Protein AF-0000000073393676 (afdb_homodimer)

pLDDT: mean 86.27, std 10.74, range [38.03, 97.56]

Organism: Methanobrevibacter smithii (strain ATCC 35061 / DSM 861 / OCM 144 / PS) (NCBI:txid420247)

Sequence (392 aa):
MEIELDKTEQKIVDATIFLLDKEGMNGTTTKKIAKKAEVSEVTVFRKFKSKDNLLKIAKIYYSDYFLEKISDIFINYEDTDLESLLKHIWGKLVNFLDNNLDIIKIALDELMSNPEEEKIFSKFSDEVLKNLTNIFQEQIDKGKIRKINPSAAALTVFSVIVEGIIFWKFESKVSNDDTNKYLDDFLDIFINGITNMEIELDKTEQKIVDATIFLLDKEGMNGTTTKKIAKKAEVSEVTVFRKFKSKDNLLKIAKIYYSDYFLEKISDIFINYEDTDLESLLKHIWGKLVNFLDNNLDIIKIALDELMSNPEEEKIFSKFSDEVLKNLTNIFQEQIDKGKIRKINPSAAALTVFSVIVEGIIFWKFESKVSNDDTNKYLDDFLDIFINGITN

Nearest PDB structures (foldseek):
  2g3b-assembly1_A  TM=6.406E-01  e=1.536E-05  Rhodococcus jostii RHA1
  5mym-assembly2_C  TM=5.895E-01  e=1.544E-04  Mycobacterium tuberculosis H37Rv
  3qpl-assembly1_A  TM=6.258E-01  e=4.121E-04  Mycobacterium tuberculosis
  5nim-assembly1_A  TM=5.969E-01  e=2.286E-04  Mycobacterium tuberculosis
  2id6-assembly1_A-2  TM=5.682E-01  e=3.924E-04  Thermotoga maritima

Foldseek 3Di:
DPPDADPLLVLLLVLQLVCCLVPNPVRRDLCSSCVSSVHDSVVVCVVQVDPVSSVVVSLVVNLVVLLVVLLVQLPDPPPDDPLVSLLSSLVSVLVSCVSNVNNVVQQVVVVVDDPPDDGSVVSNLVSQLVSQLVVVVVCVVVVFWDDDRSSVLSVVSVVLSVVLNCCVPVVVPDHPVVSSVVSVVVCVVSVVVTGD/DPPDADPLLVLLLVLQLVCCLVPNDVRRDLCSSCVSSVHDSVVVCVVQVDPVSSVVVSLVVNLVVLLVQLLVQLPDPPPDDPLVSLLSSLVSVLVSCVSNVNNVVQQVVVVVDDPPDDGSVVSNLVSQLVSQLVVVVVCVVVVFWPDDRSSVLSVVSVVLSVVLNCVVPVVVPDHPVVSSVVSVVVCVVSVVVTGD

Radius of gyration: 23.5 Å; Cα contacts (8 Å, |Δi|>4): 367; chains: 2; bounding box: 63×60×44 Å

Solvent-accessible surface area (backbone atoms only — not comparable to full-atom values): 20889 Å² total; per-residue (Å²): 128,83,76,79,63,52,74,67,51,42,38,40,34,51,26,39,37,50,34,38,67,74,49,32,67,88,59,48,42,66,67,56,28,17,60,68,40,70,49,52,55,67,55,52,36,71,72,39,69,38,71,67,52,38,48,53,56,24,46,58,56,39,42,56,55,48,48,54,56,55,56,56,61,74,54,86,62,82,88,53,56,66,69,62,45,54,53,50,43,48,54,50,48,52,51,50,46,69,70,36,50,62,57,50,45,50,24,55,50,45,52,70,40,77,78,81,56,91,41,60,44,56,55,48,51,50,54,53,39,52,52,39,19,50,53,42,45,51,36,36,76,70,63,68,28,48,94,66,60,30,62,39,54,19,48,50,54,49,20,42,53,53,44,45,47,43,37,33,74,51,60,61,74,38,50,72,70,51,42,52,51,41,48,52,51,40,46,53,30,48,50,48,20,39,43,118,128,84,76,81,62,52,75,66,52,42,38,40,37,51,26,41,39,50,34,36,66,74,48,30,68,87,60,48,42,66,66,56,29,17,58,68,40,71,49,51,56,66,55,51,36,72,73,39,69,39,72,66,51,41,50,54,56,25,46,56,55,38,41,55,55,48,49,53,56,54,57,56,60,74,54,86,63,82,90,52,57,66,70,62,45,54,52,51,42,47,54,51,50,51,53,51,45,68,68,37,50,60,57,51,44,50,24,56,50,46,53,69,39,77,78,81,56,91,43,59,45,55,54,47,51,50,54,54,38,53,51,38,18,49,51,42,44,50,36,36,73,70,62,68,28,46,94,67,60,31,60,37,54,18,48,51,54,49,20,43,53,55,43,44,48,43,37,33,75,51,61,62,76,38,50,73,69,51,43,53,52,40,49,53,51,41,46,55,31,48,50,48,20,38,42,117

InterPro domains:
  IPR001647 DNA-binding HTH domain, TetR-type [PF00440] (12-56)
  IPR001647 DNA-binding HTH domain, TetR-type [PR00455] (12-25)
  IPR001647 DNA-binding HTH domain, TetR-type [PR00455] (33-56)
  IPR001647 DNA-binding HTH domain, TetR-type [PS50977] (6-66)
  IPR009057 Homedomain-like superfamily [SSF46689] (5-72)
  IPR036271 Tetracyclin repressor-like, C-terminal domain superfamily [SSF48498] (85-195)
  IPR050109 HTH-type, TetR-like transcriptional regulator [PTHR30055] (7-195)

Structure (mmCIF, N/CA/C/O backbone):
data_AF-0000000073393676-model_v1
#
loop_
_entity.id
_entity.type
_entity.pdbx_description
1 polymer 'Predicted transcription regulator (TetR family)'
#
loop_
_atom_site.group_PDB
_atom_site.id
_atom_site.type_symbol
_atom_site.label_atom_id
_atom_site.label_alt_id
_atom_site.label_comp_id
_atom_site.label_asym_id
_atom_site.label_entity_id
_atom_site.label_seq_id
_atom_site.pdbx_PDB_ins_code
_atom_site.Cartn_x
_atom_site.Cartn_y
_atom_site.Cartn_z
_atom_site.occupancy
_atom_site.B_iso_or_equiv
_atom_site.auth_seq_id
_atom_site.auth_comp_id
_atom_site.auth_asym_id
_atom_site.auth_atom_id
_atom_site.pdbx_PDB_model_num
ATOM 1 N N . MET A 1 1 ? 18.797 17.172 -4.664 1 38.03 1 MET A N 1
ATOM 2 C CA . MET A 1 1 ? 19.75 18.188 -4.223 1 38.03 1 MET A CA 1
ATOM 3 C C . MET A 1 1 ? 20.656 17.641 -3.127 1 38.03 1 MET A C 1
ATOM 5 O O . MET A 1 1 ? 20.188 17.109 -2.131 1 38.03 1 MET A O 1
ATOM 9 N N . GLU A 1 2 ? 21.844 17.484 -3.506 1 46.47 2 GLU A N 1
ATOM 10 C CA . GLU A 1 2 ? 22.891 17.188 -2.537 1 46.47 2 GLU A CA 1
ATOM 11 C C . GLU A 1 2 ? 23.016 18.312 -1.505 1 46.47 2 GLU A C 1
ATOM 13 O O . GLU A 1 2 ? 23.328 19.453 -1.854 1 46.47 2 GLU A O 1
ATOM 18 N N . ILE A 1 3 ? 22.094 18.266 -0.578 1 57.44 3 ILE A N 1
ATOM 19 C CA . ILE A 1 3 ? 22.297 19.266 0.458 1 57.44 3 ILE A CA 1
ATOM 20 C C . ILE A 1 3 ? 23.734 19.219 0.956 1 57.44 3 ILE A C 1
ATOM 22 O O . ILE A 1 3 ? 24.234 18.172 1.35 1 57.44 3 ILE A O 1
ATOM 26 N N . GLU A 1 4 ? 24.422 20.109 0.493 1 72.12 4 GLU A N 1
ATOM 27 C CA . GLU A 1 4 ? 25.766 20.25 1.009 1 72.12 4 GLU A CA 1
ATOM 28 C C . GLU A 1 4 ? 25.766 20.734 2.455 1 72.12 4 GLU A C 1
ATOM 30 O O . GLU A 1 4 ? 25.281 21.828 2.742 1 72.12 4 GLU A O 1
ATOM 35 N N . LEU A 1 5 ? 26.031 19.891 3.369 1 82.38 5 LEU A N 1
ATOM 36 C CA . LEU A 1 5 ? 26.047 20.188 4.797 1 82.38 5 LEU A CA 1
ATOM 37 C C . LEU A 1 5 ? 27.453 20.562 5.254 1 82.38 5 LEU A C 1
ATOM 39 O O . LEU A 1 5 ? 28.422 19.953 4.816 1 82.38 5 LEU A O 1
ATOM 43 N N . ASP A 1 6 ? 27.516 21.625 5.969 1 89.81 6 ASP A N 1
ATOM 44 C CA . ASP A 1 6 ? 28.812 21.859 6.598 1 89.81 6 ASP A CA 1
ATOM 45 C C . ASP A 1 6 ? 29.078 20.875 7.723 1 89.81 6 ASP A C 1
ATOM 47 O O . ASP A 1 6 ? 28.297 19.938 7.938 1 89.81 6 ASP A O 1
ATOM 51 N N . LYS A 1 7 ? 30.266 21.047 8.375 1 91.75 7 LYS A N 1
ATOM 52 C CA . LYS A 1 7 ? 30.703 20.062 9.352 1 91.75 7 LYS A CA 1
ATOM 53 C C . LYS A 1 7 ? 29.719 19.984 10.523 1 91.75 7 LYS A C 1
ATOM 55 O O . LYS A 1 7 ? 29.375 18.891 10.977 1 91.75 7 LYS A O 1
ATOM 60 N N . THR A 1 8 ? 29.297 21.172 10.961 1 93 8 THR A N 1
ATOM 61 C CA . THR A 1 8 ? 28.375 21.219 12.086 1 93 8 THR A CA 1
ATOM 62 C C . THR A 1 8 ? 27 20.672 11.688 1 93 8 THR A C 1
ATOM 64 O O . THR A 1 8 ? 26.391 19.906 12.43 1 93 8 THR A O 1
ATOM 67 N N . GLU A 1 9 ? 26.578 21.016 10.555 1 94.31 9 GLU A N 1
ATOM 68 C CA . GLU A 1 9 ? 25.297 20.516 10.039 1 94.31 9 GLU A CA 1
ATOM 69 C C . GLU A 1 9 ? 25.328 19 9.891 1 94.31 9 GLU A C 1
ATOM 71 O O . GLU A 1 9 ? 24.344 18.328 10.211 1 94.31 9 GLU A O 1
ATOM 76 N N . GLN A 1 10 ? 26.438 18.547 9.453 1 92.62 10 GLN A N 1
ATOM 77 C CA . GLN A 1 10 ? 26.578 17.109 9.289 1 92.62 10 GLN A CA 1
ATOM 78 C C . GLN A 1 10 ? 26.484 16.391 10.633 1 92.62 10 GLN A C 1
ATOM 80 O O . GLN A 1 10 ? 25.844 15.344 10.75 1 92.62 10 GLN A O 1
ATOM 85 N N . LYS A 1 11 ? 27.109 16.938 11.594 1 93.94 11 LYS A N 1
ATOM 86 C CA . LYS A 1 11 ? 27.062 16.375 12.938 1 93.94 11 LYS A CA 1
ATOM 87 C C . LYS A 1 11 ? 25.625 16.312 13.469 1 93.94 11 LYS A C 1
ATOM 89 O O . LYS A 1 11 ? 25.234 15.328 14.086 1 93.94 11 LYS A O 1
ATOM 94 N N . ILE A 1 12 ? 24.969 17.359 13.219 1 95.38 12 ILE A N 1
ATOM 95 C CA . ILE A 1 12 ? 23.594 17.453 13.695 1 95.38 12 ILE A CA 1
ATOM 96 C C . ILE A 1 12 ? 22.719 16.438 12.953 1 95.38 12 ILE A C 1
ATOM 98 O O . ILE A 1 12 ? 21.922 15.727 13.578 1 95.38 12 ILE A O 1
ATOM 102 N N . VAL A 1 13 ? 22.906 16.328 11.703 1 92.06 13 VAL A N 1
ATOM 103 C CA . VAL A 1 13 ? 22.125 15.398 10.891 1 92.06 13 VAL A CA 1
ATOM 104 C C . VAL A 1 13 ? 22.453 13.969 11.305 1 92.06 13 VAL A C 1
ATOM 106 O O . VAL A 1 13 ? 21.547 13.141 11.477 1 92.06 13 VAL A O 1
ATOM 109 N N . ASP A 1 14 ? 23.734 13.711 11.523 1 90.81 14 ASP A N 1
ATOM 110 C CA . ASP A 1 14 ? 24.141 12.383 11.953 1 90.81 14 ASP A CA 1
ATOM 111 C C . ASP A 1 14 ? 23.531 12.023 13.305 1 90.81 14 ASP A C 1
ATOM 113 O O . ASP A 1 14 ? 23.047 10.906 13.5 1 90.81 14 ASP A O 1
ATOM 117 N N . ALA A 1 15 ? 23.562 12.992 14.172 1 93.56 15 ALA A N 1
ATOM 118 C CA . ALA A 1 15 ? 22.953 12.797 15.484 1 93.56 15 ALA A CA 1
ATOM 119 C C . ALA A 1 15 ? 21.453 12.531 15.367 1 93.56 15 ALA A C 1
ATOM 121 O O . ALA A 1 15 ? 20.922 11.672 16.062 1 93.56 15 ALA A O 1
ATOM 122 N N . THR A 1 16 ? 20.844 13.273 14.539 1 90.88 16 THR A N 1
ATOM 123 C CA . THR A 1 16 ? 19.422 13.117 14.312 1 90.88 16 THR A CA 1
ATOM 124 C C . THR A 1 16 ? 19.109 11.719 13.781 1 90.88 16 THR A C 1
ATOM 126 O O . THR A 1 16 ? 18.203 11.047 14.281 1 90.88 16 THR A O 1
ATOM 129 N N . ILE A 1 17 ? 19.844 11.297 12.836 1 85.38 17 ILE A N 1
ATOM 130 C CA . ILE A 1 17 ? 19.656 9.984 12.234 1 85.38 17 ILE A CA 1
ATOM 131 C C . ILE A 1 17 ? 19.828 8.898 13.297 1 85.38 17 ILE A C 1
ATOM 133 O O . ILE A 1 17 ? 19.047 7.957 13.375 1 85.38 17 ILE A O 1
ATOM 137 N N . PHE A 1 18 ? 20.828 9.102 14.094 1 86.75 18 PHE A N 1
ATOM 138 C CA . PHE A 1 18 ? 21.094 8.164 15.18 1 86.75 18 PHE A CA 1
ATOM 139 C C . PHE A 1 18 ? 19.906 8.062 16.125 1 86.75 18 PHE A C 1
ATOM 141 O O . PHE A 1 18 ? 19.469 6.965 16.469 1 86.75 18 PHE A O 1
ATOM 148 N N . LEU A 1 19 ? 19.406 9.172 16.484 1 88.38 19 LEU A N 1
ATOM 149 C CA . LEU A 1 19 ? 18.297 9.211 17.438 1 88.38 19 LEU A CA 1
ATOM 150 C C . LEU A 1 19 ? 17.031 8.664 16.812 1 88.38 19 LEU A C 1
ATOM 152 O O . LEU A 1 19 ? 16.234 7.984 17.484 1 88.38 19 LEU A O 1
ATOM 156 N N . LEU A 1 20 ? 16.844 8.969 15.609 1 81.12 20 LEU A N 1
ATOM 157 C CA . LEU A 1 20 ? 15.688 8.422 14.898 1 81.12 20 LEU A CA 1
ATOM 158 C C . LEU A 1 20 ? 15.742 6.895 14.883 1 81.12 20 LEU A C 1
ATOM 160 O O . LEU A 1 20 ? 14.719 6.234 15.07 1 81.12 20 LEU A O 1
ATOM 164 N N . ASP A 1 21 ? 16.922 6.488 14.633 1 78.19 21 ASP A N 1
ATOM 165 C CA . ASP A 1 21 ? 17.125 5.047 14.57 1 78.19 21 ASP A CA 1
ATOM 166 C C . ASP A 1 21 ? 16.906 4.402 15.938 1 78.19 21 ASP A C 1
ATOM 168 O O . ASP A 1 21 ? 16.328 3.311 16.031 1 78.19 21 ASP A O 1
ATOM 172 N N . LYS A 1 22 ? 17.25 5.055 17 1 81.44 22 LYS A N 1
ATOM 173 C CA . LYS A 1 22 ? 17.266 4.473 18.344 1 81.44 22 LYS A CA 1
ATOM 174 C C . LYS A 1 22 ? 15.93 4.719 19.047 1 81.44 22 LYS A C 1
ATOM 176 O O . LYS A 1 22 ? 15.453 3.863 19.797 1 81.44 22 LYS A O 1
ATOM 181 N N . GLU A 1 23 ? 15.383 5.891 18.781 1 81.12 23 GLU A N 1
ATOM 182 C CA . GLU A 1 23 ? 14.281 6.32 19.641 1 81.12 23 GLU A CA 1
ATOM 183 C C . GLU A 1 23 ? 13.039 6.648 18.812 1 81.12 23 GLU A C 1
ATOM 185 O O . GLU A 1 23 ? 11.984 6.973 19.359 1 81.12 23 GLU A O 1
ATOM 190 N N . GLY A 1 24 ? 13.148 6.586 17.516 1 75.31 24 GLY A N 1
ATOM 191 C CA . GLY A 1 24 ? 12.008 6.938 16.672 1 75.31 24 GLY A CA 1
ATOM 192 C C . GLY A 1 24 ? 11.75 8.43 16.625 1 75.31 24 GLY A C 1
ATOM 193 O O . GLY A 1 24 ? 12.461 9.211 17.25 1 75.31 24 GLY A O 1
ATOM 194 N N . MET A 1 25 ? 10.719 8.875 15.922 1 74.44 25 MET A N 1
ATOM 195 C CA . MET A 1 25 ? 10.406 10.281 15.695 1 74.44 25 MET A CA 1
ATOM 196 C C . MET A 1 25 ? 9.969 10.953 16.984 1 74.44 25 MET A C 1
ATOM 198 O O . MET A 1 25 ? 10.359 12.086 17.266 1 74.44 25 MET A O 1
ATOM 202 N N . ASN A 1 26 ? 9.18 10.258 17.688 1 75.94 26 ASN A N 1
ATOM 203 C CA . ASN A 1 26 ? 8.633 10.828 18.922 1 75.94 26 ASN A CA 1
ATOM 204 C C . ASN A 1 26 ? 9.695 10.969 20 1 75.94 26 ASN A C 1
ATOM 206 O O . ASN A 1 26 ? 9.625 11.875 20.828 1 75.94 26 ASN A O 1
ATOM 210 N N . GLY A 1 27 ? 10.602 10.195 19.922 1 83.06 27 GLY A N 1
ATOM 211 C CA . GLY A 1 27 ? 11.656 10.203 20.922 1 83.06 27 GLY A CA 1
ATOM 212 C C . GLY A 1 27 ? 12.812 11.125 20.578 1 83.06 27 GLY A C 1
ATOM 213 O O . GLY A 1 27 ? 13.672 11.398 21.422 1 83.06 27 GLY A O 1
ATOM 214 N N . THR A 1 28 ? 12.711 11.594 19.359 1 88 28 THR A N 1
ATOM 215 C CA . THR A 1 28 ? 13.812 12.43 18.891 1 88 28 THR A CA 1
ATOM 216 C C . THR A 1 28 ? 13.477 13.906 19.078 1 88 28 THR A C 1
ATOM 218 O O . THR A 1 28 ? 12.695 14.484 18.328 1 88 28 THR A O 1
ATOM 221 N N . THR A 1 29 ? 14.172 14.5 20.172 1 92.31 29 THR A N 1
ATOM 222 C CA . THR A 1 29 ? 13.93 15.906 20.469 1 92.31 29 THR A CA 1
ATOM 223 C C . THR A 1 29 ? 15.156 16.75 20.125 1 92.31 29 THR A C 1
ATOM 225 O O . THR A 1 29 ? 16.266 16.219 20 1 92.31 29 THR A O 1
ATOM 228 N N . THR A 1 30 ? 14.844 18.062 19.953 1 94.62 30 THR A N 1
ATOM 229 C CA . THR A 1 30 ? 15.945 18.969 19.641 1 94.62 30 THR A CA 1
ATOM 230 C C . THR A 1 30 ? 16.969 18.984 20.766 1 94.62 30 THR A C 1
ATOM 232 O O . THR A 1 30 ? 18.172 19.125 20.531 1 94.62 30 THR A O 1
ATOM 235 N N . LYS A 1 31 ? 16.5 18.828 21.938 1 96.06 31 LYS A N 1
ATOM 236 C CA . LYS A 1 31 ? 17.391 18.766 23.094 1 96.06 31 LYS A CA 1
ATOM 237 C C . LYS A 1 31 ? 18.312 17.562 23 1 96.06 31 LYS A C 1
ATOM 239 O O . LYS A 1 31 ? 19.531 17.688 23.172 1 96.06 31 LYS A O 1
ATOM 244 N N . LYS A 1 32 ? 17.812 16.422 22.688 1 96.44 32 LYS A N 1
ATOM 245 C CA . LYS A 1 32 ? 18.609 15.203 22.562 1 96.44 32 LYS A CA 1
ATOM 246 C C . LYS A 1 32 ? 19.562 15.289 21.391 1 96.44 32 LYS A C 1
ATOM 248 O O . LYS A 1 32 ? 20.703 14.828 21.469 1 96.44 32 LYS A O 1
ATOM 253 N N . ILE A 1 33 ? 19.062 15.797 20.344 1 96.62 33 ILE A N 1
ATOM 254 C CA . ILE A 1 33 ? 19.891 15.961 19.141 1 96.62 33 ILE A CA 1
ATOM 255 C C . ILE A 1 33 ? 21.094 16.828 19.469 1 96.62 33 ILE A C 1
ATOM 257 O O . ILE A 1 33 ? 22.234 16.484 19.125 1 96.62 33 ILE A O 1
ATOM 261 N N . ALA A 1 34 ? 20.844 17.984 20.109 1 97.12 34 ALA A N 1
ATOM 262 C CA . ALA A 1 34 ? 21.906 18.906 20.484 1 97.12 34 ALA A CA 1
ATOM 263 C C . ALA A 1 34 ? 22.938 18.234 21.375 1 97.12 34 ALA A C 1
ATOM 265 O O . ALA A 1 34 ? 24.141 18.359 21.141 1 97.12 34 ALA A O 1
ATOM 266 N N . LYS A 1 35 ? 22.453 17.516 22.281 1 97.25 35 LYS A N 1
ATOM 267 C CA . LYS A 1 35 ? 23.328 16.797 23.203 1 97.25 35 LYS A CA 1
ATOM 268 C C . LYS A 1 35 ? 24.188 15.773 22.453 1 97.25 35 LYS A C 1
ATOM 270 O O . LYS A 1 35 ? 25.406 15.727 22.656 1 97.25 35 LYS A O 1
ATOM 275 N N . LYS A 1 36 ? 23.641 15.062 21.625 1 95.94 36 LYS A N 1
ATOM 276 C CA . LYS A 1 36 ? 24.344 14.023 20.891 1 95.94 36 LYS A CA 1
ATOM 277 C C . LYS A 1 36 ? 25.344 14.625 19.906 1 95.94 36 LYS A C 1
ATOM 279 O O . LYS A 1 36 ? 26.422 14.062 19.688 1 95.94 36 LYS A O 1
ATOM 284 N N . ALA A 1 37 ? 24.938 15.703 19.312 1 96.19 37 ALA A N 1
ATOM 285 C CA . ALA A 1 37 ? 25.797 16.375 18.344 1 96.19 37 ALA A CA 1
ATOM 286 C C . ALA A 1 37 ? 26.828 17.25 19.031 1 96.19 37 ALA A C 1
ATOM 288 O O . ALA A 1 37 ? 27.719 17.812 18.375 1 96.19 37 ALA A O 1
ATOM 289 N N . GLU A 1 38 ? 26.641 17.422 20.281 1 96.81 38 GLU A N 1
ATOM 290 C CA . GLU A 1 38 ? 27.547 18.234 21.094 1 96.81 38 GLU A CA 1
ATOM 291 C C . GLU A 1 38 ? 27.531 19.688 20.625 1 96.81 38 GLU A C 1
ATOM 293 O O . GLU A 1 38 ? 28.594 20.297 20.406 1 96.81 38 GLU A O 1
ATOM 298 N N . VAL A 1 39 ? 26.375 20.156 20.422 1 97.25 39 VAL A N 1
ATOM 299 C CA . VAL A 1 39 ? 26.141 21.562 20.125 1 97.25 39 VAL A CA 1
ATOM 300 C C . VAL A 1 39 ? 25 22.094 20.984 1 97.25 39 VAL A C 1
ATOM 302 O O . VAL A 1 39 ? 24.328 21.328 21.672 1 97.25 39 VAL A O 1
ATOM 305 N N . SER A 1 40 ? 24.859 23.453 20.953 1 95.62 40 SER A N 1
ATOM 306 C CA . SER A 1 40 ? 23.719 24.031 21.672 1 95.62 40 SER A CA 1
ATOM 307 C C . SER A 1 40 ? 22.438 23.891 20.859 1 95.62 40 SER A C 1
ATOM 309 O O . SER A 1 40 ? 22.484 23.797 19.625 1 95.62 40 SER A O 1
ATOM 311 N N . GLU A 1 41 ? 21.328 23.906 21.562 1 95.5 41 GLU A N 1
ATOM 312 C CA . GLU A 1 41 ? 20.047 23.906 20.875 1 95.5 41 GLU A CA 1
ATOM 313 C C . GLU A 1 41 ? 19.906 2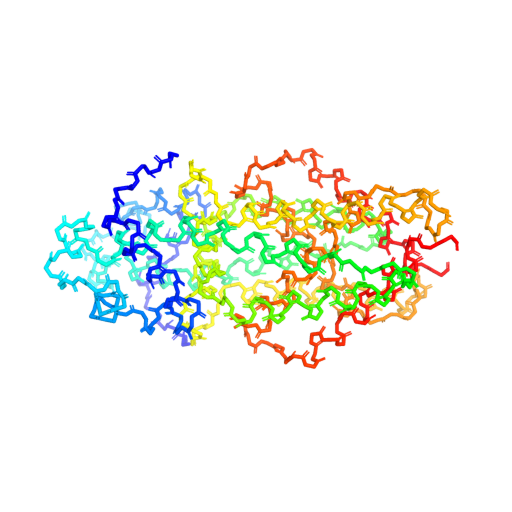5.156 19.984 1 95.5 41 GLU A C 1
ATOM 315 O O . GLU A 1 41 ? 19.266 25.094 18.938 1 95.5 41 GLU A O 1
ATOM 320 N N . VAL A 1 42 ? 20.469 26.25 20.422 1 95.81 42 VAL A N 1
ATOM 321 C CA . VAL A 1 42 ? 20.453 27.484 19.656 1 95.81 42 VAL A CA 1
ATOM 322 C C . VAL A 1 42 ? 21.141 27.281 18.312 1 95.81 42 VAL A C 1
ATOM 324 O O . VAL A 1 42 ? 20.641 27.719 17.281 1 95.81 42 VAL A O 1
ATOM 327 N N . THR A 1 43 ? 22.203 26.594 18.375 1 95.69 43 THR A N 1
ATOM 328 C CA . THR A 1 43 ? 22.953 26.297 17.156 1 95.69 43 THR A CA 1
ATOM 329 C C . THR A 1 43 ? 22.109 25.422 16.219 1 95.69 43 THR A C 1
ATOM 331 O O . THR A 1 43 ? 22.094 25.656 15.008 1 95.69 43 THR A O 1
ATOM 334 N N . VAL A 1 44 ? 21.422 24.438 16.719 1 96.69 44 VAL A N 1
ATOM 335 C CA . VAL A 1 44 ? 20.562 23.547 15.938 1 96.69 44 VAL A CA 1
ATOM 336 C C . VAL A 1 44 ? 19.5 24.375 15.203 1 96.69 44 VAL A C 1
ATOM 338 O O . VAL A 1 44 ? 19.297 24.219 14 1 96.69 44 VAL A O 1
ATOM 341 N N . PHE A 1 45 ? 18.938 25.328 15.906 1 94.62 45 PHE A N 1
ATOM 342 C CA . PHE A 1 45 ? 17.875 26.156 15.344 1 94.62 45 PHE A CA 1
ATOM 343 C C . PHE A 1 45 ? 18.438 27.141 14.328 1 94.62 45 PHE A C 1
ATOM 345 O O . PHE A 1 45 ? 17.781 27.438 13.328 1 94.62 45 PHE A O 1
ATOM 352 N N . ARG A 1 46 ? 19.594 27.609 14.672 1 95.19 46 ARG A N 1
ATOM 353 C CA . ARG A 1 46 ? 20.234 28.531 13.727 1 95.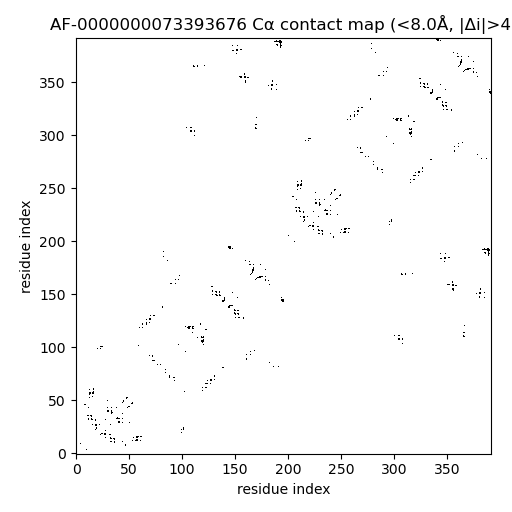19 46 ARG A CA 1
ATOM 354 C C . ARG A 1 46 ? 20.516 27.844 12.398 1 95.19 46 ARG A C 1
ATOM 356 O O . ARG A 1 46 ? 20.328 28.453 11.336 1 95.19 46 ARG A O 1
ATOM 363 N N . LYS A 1 47 ? 20.828 26.656 12.469 1 94.25 47 LYS A N 1
ATOM 364 C CA . LYS A 1 47 ? 21.25 25.938 11.273 1 94.25 47 LYS A CA 1
ATOM 365 C C . LYS A 1 47 ? 20.047 25.391 10.516 1 94.25 47 LYS A C 1
ATOM 367 O O . LYS A 1 47 ? 20.047 25.328 9.281 1 94.25 47 LYS A O 1
ATOM 372 N N . PHE A 1 48 ? 19.016 24.984 11.227 1 94.56 48 PHE A N 1
ATOM 373 C CA . PHE A 1 48 ? 17.953 24.234 10.555 1 94.56 48 PHE A CA 1
ATOM 374 C C . PHE A 1 48 ? 16.609 24.906 10.734 1 94.56 48 PHE A C 1
ATOM 376 O O . PHE A 1 48 ? 15.602 24.469 10.172 1 94.56 48 PHE A O 1
ATOM 383 N N . LYS A 1 49 ? 16.547 25.984 11.461 1 92.44 49 LYS A N 1
ATOM 384 C CA . LYS A 1 49 ? 15.406 26.875 11.625 1 92.44 49 LYS A CA 1
ATOM 385 C C . LYS A 1 49 ? 14.312 26.219 12.461 1 92.44 49 LYS A C 1
ATOM 387 O O . LYS A 1 49 ? 13.781 26.844 13.391 1 92.44 49 LYS A O 1
ATOM 392 N N . SER A 1 50 ? 14 24.953 12.117 1 91.44 50 SER A N 1
ATOM 393 C CA . SER A 1 50 ? 12.969 24.25 12.875 1 91.44 50 SER A CA 1
ATOM 394 C C . SER A 1 50 ? 13.273 22.75 12.961 1 91.44 50 SER A C 1
ATOM 396 O O . SER A 1 50 ? 14.039 22.219 12.148 1 91.44 50 SER A O 1
ATOM 398 N N . LYS A 1 51 ? 12.609 22.156 13.969 1 88.44 51 LYS A N 1
ATOM 399 C CA . LYS A 1 51 ? 12.742 20.703 14.102 1 88.44 51 LYS A CA 1
ATOM 400 C C . LYS A 1 51 ? 12.242 19.984 12.852 1 88.44 51 LYS A C 1
ATOM 402 O O . LYS A 1 51 ? 12.875 19.031 12.375 1 88.44 51 LYS A O 1
ATOM 407 N N . ASP A 1 52 ? 11.141 20.516 12.289 1 82.75 52 ASP A N 1
ATOM 408 C CA . ASP A 1 52 ? 10.531 19.875 11.125 1 82.75 52 ASP A CA 1
ATOM 409 C C . ASP A 1 52 ? 11.477 19.922 9.922 1 82.75 52 ASP A C 1
ATOM 411 O O . ASP A 1 52 ? 11.609 18.938 9.195 1 82.75 52 ASP A O 1
ATOM 415 N N . ASN A 1 53 ? 12.07 21 9.797 1 86.38 53 ASN A N 1
ATOM 416 C CA . ASN A 1 53 ? 13.023 21.125 8.695 1 86.38 53 ASN A CA 1
ATOM 417 C C . ASN A 1 53 ? 14.234 20.219 8.898 1 86.38 53 ASN A C 1
ATOM 419 O O . ASN A 1 53 ? 14.703 19.578 7.957 1 86.38 53 ASN A O 1
ATOM 423 N N . LEU A 1 54 ? 14.695 20.234 10.133 1 90.81 54 LEU A N 1
ATOM 424 C CA . LEU A 1 54 ? 15.797 19.344 10.461 1 90.81 54 LEU A CA 1
ATOM 425 C C . LEU A 1 54 ? 15.422 17.891 10.188 1 90.81 54 LEU A C 1
ATOM 427 O O . LEU A 1 54 ? 16.188 17.156 9.57 1 90.81 54 LEU A O 1
ATOM 431 N N . LEU A 1 55 ? 14.258 17.547 10.578 1 82.69 55 LEU A N 1
ATOM 432 C CA . LEU A 1 55 ? 13.797 16.172 10.406 1 82.69 55 LEU A CA 1
ATOM 433 C C . LEU A 1 55 ? 13.648 15.836 8.93 1 82.69 55 LEU A C 1
ATOM 435 O O . LEU A 1 55 ? 13.977 14.719 8.516 1 82.69 55 LEU A O 1
ATOM 439 N N . LYS A 1 56 ? 13.203 16.719 8.234 1 78.38 56 LYS A N 1
ATOM 440 C CA . LYS A 1 56 ? 13.055 16.516 6.793 1 78.38 56 LYS A CA 1
ATOM 441 C C . LYS A 1 56 ? 14.406 16.25 6.133 1 78.38 56 LYS A C 1
ATOM 443 O O . LYS A 1 56 ? 14.539 15.328 5.332 1 78.38 56 LYS A O 1
ATOM 448 N N . ILE A 1 57 ? 15.352 17.062 6.461 1 80.75 57 ILE A N 1
ATOM 449 C CA . ILE A 1 57 ? 16.688 16.922 5.895 1 80.75 57 ILE A CA 1
ATOM 450 C C . ILE A 1 57 ? 17.312 15.609 6.367 1 80.75 57 ILE A C 1
ATOM 452 O O . ILE A 1 57 ? 17.906 14.875 5.57 1 80.75 57 ILE A O 1
ATOM 456 N N . ALA A 1 58 ? 17.172 15.359 7.633 1 84.75 58 ALA A N 1
ATOM 457 C CA . ALA A 1 58 ? 17.719 14.125 8.203 1 84.75 58 ALA A CA 1
ATOM 458 C C . ALA A 1 58 ? 17.094 12.898 7.559 1 84.75 58 ALA A C 1
ATOM 460 O O . ALA A 1 58 ? 17.75 11.875 7.367 1 84.75 58 ALA A O 1
ATOM 461 N N . LYS A 1 59 ? 15.867 13.031 7.199 1 75.44 59 LYS A N 1
ATOM 462 C CA . LYS A 1 59 ? 15.148 11.906 6.605 1 75.44 59 LYS A CA 1
ATOM 463 C C . LYS A 1 59 ? 15.742 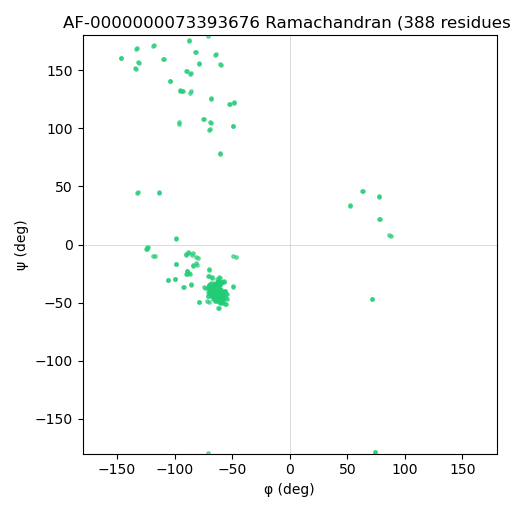11.539 5.246 1 75.44 59 LYS A C 1
ATOM 465 O O . LYS A 1 59 ? 15.812 10.359 4.895 1 75.44 59 LYS A O 1
ATOM 470 N N . ILE A 1 60 ? 16.188 12.531 4.609 1 74.56 60 ILE A N 1
ATOM 471 C CA . ILE A 1 60 ? 16.797 12.297 3.307 1 74.56 60 ILE A CA 1
ATOM 472 C C . ILE A 1 60 ? 18.078 11.477 3.475 1 74.56 60 ILE A C 1
ATOM 474 O O . ILE A 1 60 ? 18.281 10.5 2.76 1 74.56 60 ILE A O 1
ATOM 478 N N . TYR A 1 61 ? 18.797 11.891 4.43 1 76.62 61 TYR A N 1
ATOM 479 C CA . TYR A 1 61 ? 20.031 11.164 4.699 1 76.62 61 TYR A CA 1
ATOM 480 C C . TYR A 1 61 ? 19.75 9.797 5.309 1 76.62 61 TYR A C 1
ATOM 482 O O . TYR A 1 61 ? 20.438 8.82 5.012 1 76.62 61 TYR A O 1
ATOM 490 N N . TYR A 1 62 ? 18.781 9.852 6.066 1 75.62 62 TYR A N 1
ATOM 491 C CA . TYR A 1 62 ? 18.359 8.617 6.719 1 75.62 62 TYR A CA 1
ATOM 492 C C . TYR A 1 62 ? 17.906 7.582 5.695 1 75.62 62 TYR A C 1
ATOM 494 O O . TYR A 1 62 ? 18.188 6.391 5.848 1 75.62 62 TYR A O 1
ATOM 502 N N . SER A 1 63 ? 17.406 8.078 4.641 1 75.81 63 SER A N 1
ATOM 503 C CA . SER A 1 63 ? 16.938 7.184 3.588 1 75.81 63 SER A CA 1
ATOM 504 C C . SER A 1 63 ? 18.094 6.391 2.98 1 75.81 63 SER A C 1
ATOM 506 O O . SER A 1 63 ? 17.953 5.195 2.711 1 75.81 63 SER A O 1
ATOM 508 N N . ASP A 1 64 ? 19.203 7.059 2.826 1 76.44 64 ASP A N 1
ATOM 509 C CA . ASP A 1 64 ? 20.359 6.363 2.252 1 76.44 64 ASP A CA 1
ATOM 510 C C . ASP A 1 64 ? 20.891 5.297 3.205 1 76.44 64 ASP A C 1
ATOM 512 O O . ASP A 1 64 ? 21.281 4.211 2.775 1 76.44 64 ASP A O 1
ATOM 516 N N . TYR A 1 65 ? 20.875 5.672 4.422 1 76.69 65 TYR A N 1
ATOM 517 C CA . TYR A 1 65 ? 21.266 4.723 5.453 1 76.69 65 TYR A CA 1
ATOM 518 C C . TYR A 1 65 ? 20.328 3.523 5.488 1 76.69 65 TYR A C 1
ATOM 520 O O . TYR A 1 65 ? 20.781 2.377 5.582 1 76.69 65 TYR A O 1
ATOM 528 N N . PHE A 1 66 ? 19.203 3.678 5.301 1 80.06 66 PHE A N 1
ATOM 529 C CA . PHE A 1 66 ? 18.172 2.648 5.309 1 80.06 66 PHE A CA 1
ATOM 530 C C . PHE A 1 66 ? 18.297 1.748 4.086 1 80.06 66 PHE A C 1
ATOM 532 O O . PHE A 1 66 ? 18.125 0.531 4.188 1 80.06 66 PHE A O 1
ATOM 539 N N . LEU A 1 67 ? 18.625 2.328 3.014 1 83.94 67 LEU A N 1
ATOM 540 C CA . LEU A 1 67 ? 18.766 1.559 1.78 1 83.94 67 LEU A CA 1
ATOM 541 C C . LEU A 1 67 ? 19.906 0.554 1.882 1 83.94 67 LEU A C 1
ATOM 543 O O . LEU A 1 67 ? 19.812 -0.554 1.35 1 83.94 67 LEU A O 1
ATOM 547 N N . GLU A 1 68 ? 20.906 1 2.588 1 83.44 68 GLU A N 1
ATOM 548 C CA . GLU A 1 68 ? 22.016 0.081 2.783 1 83.44 68 GLU A CA 1
ATOM 549 C C . GLU A 1 68 ? 21.609 -1.097 3.668 1 83.44 68 GLU A C 1
ATOM 551 O O . GLU A 1 68 ? 22.016 -2.234 3.418 1 83.44 68 GLU A O 1
ATOM 556 N N . LYS A 1 69 ? 20.891 -0.855 4.629 1 84.25 69 LYS A N 1
ATOM 557 C CA . LYS A 1 69 ? 20.422 -1.912 5.52 1 84.25 69 LYS A CA 1
ATOM 558 C C . LYS A 1 69 ? 19.5 -2.877 4.785 1 84.25 69 LYS A C 1
ATOM 560 O O . LYS A 1 69 ? 19.531 -4.086 5.027 1 84.25 69 LYS A O 1
ATOM 565 N N . ILE A 1 70 ? 18.734 -2.391 3.938 1 88.06 70 ILE A N 1
ATOM 566 C CA . ILE A 1 70 ? 17.828 -3.217 3.146 1 88.06 70 ILE A CA 1
ATOM 567 C C . ILE A 1 70 ? 18.641 -4.133 2.23 1 88.06 70 ILE A C 1
ATOM 569 O O . ILE A 1 70 ? 18.328 -5.32 2.107 1 88.06 70 ILE A O 1
ATOM 573 N N . SER A 1 71 ? 19.641 -3.551 1.589 1 88.56 71 SER A N 1
ATOM 574 C CA . SER A 1 71 ? 20.469 -4.348 0.696 1 88.56 71 SER A CA 1
ATOM 575 C C . SER A 1 71 ? 21.094 -5.523 1.432 1 88.56 71 SER A C 1
ATOM 577 O O . SER A 1 71 ? 21.25 -6.609 0.865 1 88.56 71 SER A O 1
ATOM 579 N N . ASP A 1 72 ? 21.359 -5.316 2.689 1 89.5 72 ASP A N 1
ATOM 580 C CA . ASP A 1 72 ? 22 -6.34 3.502 1 89.5 72 ASP A CA 1
ATOM 581 C C . ASP A 1 72 ? 21.062 -7.512 3.764 1 89.5 72 ASP A C 1
ATOM 583 O O . ASP A 1 72 ? 21.516 -8.625 4.055 1 89.5 72 ASP A O 1
ATOM 587 N N . ILE A 1 73 ? 19.812 -7.301 3.652 1 90.94 73 ILE A N 1
ATOM 588 C CA . ILE A 1 73 ? 18.812 -8.336 3.893 1 90.94 73 ILE A CA 1
ATOM 589 C C . ILE A 1 73 ? 18.922 -9.414 2.812 1 90.94 73 ILE A C 1
ATOM 591 O O . ILE A 1 73 ? 18.625 -10.586 3.062 1 90.94 73 ILE A O 1
ATOM 595 N N . PHE A 1 74 ? 19.375 -9.062 1.644 1 91.5 74 PHE A N 1
ATOM 596 C CA . PHE A 1 74 ? 19.328 -9.953 0.489 1 91.5 74 PHE A CA 1
ATOM 597 C C . PHE A 1 74 ? 20.672 -10.633 0.278 1 91.5 74 PHE A C 1
ATOM 599 O O . PHE A 1 74 ? 20.875 -11.336 -0.712 1 91.5 74 PHE A O 1
ATOM 606 N N . ILE A 1 75 ? 21.547 -10.383 1.185 1 83.31 75 ILE A N 1
ATOM 607 C CA . ILE A 1 75 ? 22.859 -10.969 1.032 1 83.31 75 ILE A CA 1
ATOM 608 C C . ILE A 1 75 ? 22.906 -12.344 1.698 1 83.31 75 ILE A C 1
ATOM 610 O O . ILE A 1 75 ? 22.172 -12.594 2.654 1 83.31 75 ILE A O 1
ATOM 614 N N . ASN A 1 76 ? 23.734 -13.25 1.155 1 67.81 76 ASN A N 1
ATOM 615 C CA . ASN A 1 76 ? 24.25 -14.477 1.769 1 67.81 76 ASN A CA 1
ATOM 616 C C . ASN A 1 76 ? 23.203 -15.586 1.772 1 67.81 76 ASN A C 1
ATOM 618 O O . ASN A 1 76 ? 23.031 -16.281 2.773 1 67.81 76 ASN A O 1
ATOM 622 N N . TYR A 1 77 ? 22.516 -15.758 0.845 1 68.88 77 TYR A N 1
ATOM 623 C CA . TYR A 1 77 ? 21.578 -16.875 0.846 1 68.88 77 TYR A CA 1
ATOM 624 C C . TYR A 1 77 ? 21.969 -17.906 -0.2 1 68.88 77 TYR A C 1
ATOM 626 O O . TYR A 1 77 ? 21.094 -18.547 -0.8 1 68.88 77 TYR A O 1
ATOM 634 N N . GLU A 1 78 ? 23.25 -18.172 -0.205 1 67.69 78 GLU A N 1
ATOM 635 C CA . GLU A 1 78 ? 23.703 -19.219 -1.135 1 67.69 78 GLU A CA 1
ATOM 636 C C . GLU A 1 78 ? 23.203 -20.594 -0.708 1 67.69 78 GLU A C 1
ATOM 638 O O . GLU A 1 78 ? 23.188 -20.906 0.482 1 67.69 78 GLU A O 1
ATOM 643 N N . ASP A 1 79 ? 22.5 -21.359 -1.562 1 71.5 79 ASP A N 1
ATOM 644 C CA . ASP A 1 79 ? 22.141 -22.766 -1.44 1 71.5 79 ASP A CA 1
ATOM 645 C C . ASP A 1 79 ? 20.812 -22.938 -0.687 1 71.5 79 ASP A C 1
ATOM 647 O O . ASP A 1 79 ? 20.531 -24.016 -0.168 1 71.5 79 ASP A O 1
ATOM 651 N N . THR A 1 80 ? 20.172 -22.031 -0.41 1 83.19 80 THR A N 1
ATOM 652 C CA . THR A 1 80 ? 18.844 -22.109 0.187 1 83.19 80 THR A CA 1
ATOM 653 C C . THR A 1 80 ? 17.766 -22.25 -0.891 1 83.19 80 THR A C 1
ATOM 655 O O . THR A 1 80 ? 17.875 -21.641 -1.957 1 83.19 80 THR A O 1
ATOM 658 N N . ASP A 1 81 ? 16.906 -23.234 -0.616 1 91.62 81 ASP A N 1
ATOM 659 C CA . ASP A 1 81 ? 15.805 -23.328 -1.568 1 91.62 81 ASP A CA 1
ATOM 660 C C . ASP A 1 81 ? 14.977 -22.047 -1.589 1 91.62 81 ASP A C 1
ATOM 662 O O . ASP A 1 81 ? 14.953 -21.297 -0.608 1 91.62 81 ASP A O 1
ATOM 666 N N . LEU A 1 82 ? 14.352 -21.812 -2.627 1 93.69 82 LEU A N 1
ATOM 667 C CA . LEU A 1 82 ? 13.695 -20.531 -2.896 1 93.69 82 LEU A CA 1
ATOM 668 C C . LEU A 1 82 ? 12.656 -20.219 -1.826 1 93.69 82 LEU A C 1
ATOM 670 O O . LEU A 1 82 ? 12.57 -19.078 -1.354 1 93.69 82 LEU A O 1
ATOM 674 N N . GLU A 1 83 ? 11.828 -21.219 -1.458 1 94.62 83 GLU A N 1
ATOM 675 C CA . GLU A 1 83 ? 10.797 -21 -0.451 1 94.62 83 GLU A CA 1
ATOM 676 C C . GLU A 1 83 ? 11.406 -20.547 0.875 1 94.62 83 GLU A C 1
ATOM 678 O O . GLU A 1 83 ? 10.945 -19.578 1.48 1 94.62 83 GLU A O 1
ATOM 683 N N . SER A 1 84 ? 12.414 -21.25 1.344 1 94.44 84 SER A N 1
ATOM 684 C CA . SER A 1 84 ? 13.117 -20.891 2.574 1 94.44 84 SER A CA 1
ATOM 685 C C . SER A 1 84 ? 13.75 -19.516 2.473 1 94.44 84 SER A C 1
ATOM 687 O O . SER A 1 84 ? 13.719 -18.734 3.43 1 94.44 84 SER A O 1
ATOM 689 N N . LEU A 1 85 ? 14.281 -19.266 1.321 1 94.38 85 LEU A N 1
ATOM 690 C CA . LEU A 1 85 ? 14.891 -17.969 1.085 1 94.38 85 LEU A CA 1
ATOM 691 C C . LEU A 1 85 ? 13.852 -16.859 1.215 1 94.38 85 LEU A C 1
ATOM 693 O O . LEU A 1 85 ? 14.086 -15.859 1.907 1 94.38 85 LEU A O 1
ATOM 697 N N . LEU A 1 86 ? 12.711 -16.984 0.585 1 95.25 86 LEU A N 1
ATOM 698 C CA . LEU A 1 86 ? 11.664 -15.977 0.614 1 95.25 86 LEU A CA 1
ATOM 699 C C . LEU A 1 86 ? 11.117 -15.805 2.025 1 95.25 86 LEU A C 1
ATOM 701 O O . LEU A 1 86 ? 10.805 -14.688 2.443 1 95.25 86 LEU A O 1
ATOM 705 N N . LYS A 1 87 ? 11.023 -16.875 2.812 1 93.88 87 LYS A N 1
ATOM 706 C CA . LYS A 1 87 ? 10.594 -16.797 4.203 1 93.88 87 LYS A CA 1
ATOM 707 C C . LYS A 1 87 ? 11.586 -16.016 5.051 1 93.88 87 LYS A C 1
ATOM 709 O O . LYS A 1 87 ? 11.188 -15.227 5.918 1 93.88 87 LYS A O 1
ATOM 714 N N . HIS A 1 88 ? 12.836 -16.266 4.777 1 93.06 88 HIS A N 1
ATOM 715 C CA . HIS A 1 88 ? 13.875 -15.531 5.496 1 93.06 88 HIS A CA 1
ATOM 716 C C . HIS A 1 88 ? 13.828 -14.047 5.172 1 93.06 88 HIS A C 1
ATOM 718 O O . HIS A 1 88 ? 13.914 -13.203 6.074 1 93.06 88 HIS A O 1
ATOM 724 N N . ILE A 1 89 ? 13.711 -13.766 3.926 1 93.38 89 ILE A N 1
ATOM 725 C CA . ILE A 1 89 ? 13.625 -12.383 3.484 1 93.38 89 ILE A CA 1
ATOM 726 C C . ILE A 1 89 ? 12.414 -11.703 4.125 1 93.38 89 ILE A C 1
ATOM 728 O O . ILE A 1 89 ? 12.516 -10.578 4.621 1 93.38 89 ILE A O 1
ATOM 732 N N . TRP A 1 90 ? 11.297 -12.391 4.145 1 92.31 90 TRP A N 1
ATOM 733 C CA . TRP A 1 90 ? 10.086 -11.891 4.789 1 92.31 90 TRP A CA 1
ATOM 734 C C . TRP A 1 90 ? 10.352 -11.547 6.25 1 92.31 90 TRP A C 1
ATOM 736 O O . TRP A 1 90 ? 10.031 -10.445 6.699 1 92.31 90 TRP A O 1
ATOM 746 N N . GLY A 1 91 ? 10.914 -12.461 6.941 1 90.44 91 GLY A N 1
ATOM 747 C CA . GLY A 1 91 ? 11.203 -12.219 8.344 1 90.44 91 GLY A CA 1
ATOM 748 C C . GLY A 1 91 ? 12.086 -11.008 8.578 1 90.44 91 GLY A C 1
ATOM 749 O O . GLY A 1 91 ? 11.82 -10.195 9.469 1 90.44 91 GLY A O 1
ATOM 750 N N . LYS A 1 92 ? 13.07 -10.859 7.766 1 90.94 92 LYS A N 1
ATOM 751 C CA . LYS A 1 92 ? 14.008 -9.75 7.91 1 90.94 92 LYS A CA 1
ATOM 752 C C . LYS A 1 92 ? 13.352 -8.422 7.531 1 90.94 92 LYS A C 1
ATOM 754 O O . LYS A 1 92 ? 13.547 -7.414 8.211 1 90.94 92 LYS A O 1
ATOM 759 N N . LEU A 1 93 ? 12.594 -8.461 6.496 1 90.25 93 LEU A N 1
ATOM 760 C CA . LEU A 1 93 ? 11.93 -7.238 6.055 1 90.25 93 LEU A CA 1
ATOM 761 C C . LEU A 1 93 ? 10.875 -6.797 7.062 1 90.25 93 LEU A C 1
ATOM 763 O O . LEU A 1 93 ? 10.766 -5.605 7.371 1 90.25 93 LEU A O 1
ATOM 767 N N . VAL A 1 94 ? 10.125 -7.727 7.504 1 85.62 94 VAL A N 1
ATOM 768 C CA . VAL A 1 94 ? 9.094 -7.418 8.492 1 85.62 94 VAL A CA 1
ATOM 769 C C . VAL A 1 94 ? 9.742 -6.828 9.75 1 85.62 94 VAL A C 1
ATOM 771 O O . VAL A 1 94 ? 9.273 -5.82 10.281 1 85.62 94 VAL A O 1
ATOM 774 N N . ASN A 1 95 ? 10.742 -7.449 10.188 1 83.94 95 ASN A N 1
ATOM 775 C CA . ASN A 1 95 ? 11.461 -6.949 11.359 1 83.94 95 ASN A CA 1
ATOM 776 C C . ASN A 1 95 ? 12.031 -5.555 11.117 1 83.94 95 ASN A C 1
ATOM 778 O O . ASN A 1 95 ? 11.961 -4.691 11.992 1 83.94 95 ASN A O 1
ATOM 782 N N . PHE A 1 96 ? 12.594 -5.43 10.008 1 83.88 96 PHE A N 1
ATOM 783 C CA . PHE A 1 96 ? 13.164 -4.141 9.648 1 83.88 96 PHE A CA 1
ATOM 784 C C . PHE A 1 96 ? 12.102 -3.053 9.648 1 83.88 96 PHE A C 1
ATOM 786 O O . PHE A 1 96 ? 12.297 -1.981 10.227 1 83.88 96 PHE A O 1
ATOM 793 N N . LEU A 1 97 ? 11.008 -3.287 9.031 1 82.12 97 LEU A N 1
ATOM 794 C CA . LEU A 1 97 ? 9.93 -2.316 8.914 1 82.12 97 LEU A CA 1
ATOM 795 C C . LEU A 1 97 ? 9.281 -2.053 10.273 1 82.12 97 LEU A C 1
ATOM 797 O O . LEU A 1 97 ? 8.906 -0.919 10.578 1 82.12 97 LEU A O 1
ATOM 801 N N . ASP A 1 98 ? 9.156 -3.076 11.031 1 78.88 98 ASP A N 1
ATOM 802 C CA . ASP A 1 98 ? 8.594 -2.941 12.367 1 78.88 98 ASP A CA 1
ATOM 803 C C . ASP A 1 98 ? 9.445 -2.014 13.234 1 78.88 98 ASP A C 1
ATOM 805 O O . ASP A 1 98 ? 8.922 -1.297 14.086 1 78.88 98 ASP A O 1
ATOM 809 N N . ASN A 1 99 ? 10.656 -2.055 12.969 1 76.56 99 ASN A N 1
ATOM 810 C CA . ASN A 1 99 ? 11.578 -1.256 13.766 1 76.56 99 ASN A CA 1
ATOM 811 C C . ASN A 1 99 ? 11.75 0.146 13.195 1 76.56 99 ASN A C 1
ATOM 813 O O . ASN A 1 99 ? 12.406 0.995 13.797 1 76.56 99 ASN A O 1
ATOM 817 N N . ASN A 1 100 ? 11.148 0.352 12 1 77.69 100 ASN A N 1
ATOM 818 C CA . ASN A 1 100 ? 11.32 1.632 11.32 1 77.69 100 ASN A CA 1
ATOM 819 C C . ASN A 1 100 ? 9.984 2.189 10.836 1 77.69 100 ASN A C 1
ATOM 821 O O . ASN A 1 100 ? 9.883 2.693 9.719 1 77.69 100 ASN A O 1
ATOM 825 N N . LEU A 1 101 ? 9.031 2.109 11.672 1 75.62 101 LEU A N 1
ATOM 826 C CA . LEU A 1 101 ? 7.672 2.5 11.328 1 75.62 101 LEU A CA 1
ATOM 827 C C . LEU A 1 101 ? 7.602 3.98 10.969 1 75.62 101 LEU A C 1
ATOM 829 O O . LEU A 1 101 ? 6.805 4.383 10.117 1 75.62 101 LEU A O 1
ATOM 833 N N . ASP A 1 102 ? 8.438 4.75 11.586 1 72.19 102 ASP A N 1
ATOM 834 C CA . ASP A 1 102 ? 8.445 6.184 11.312 1 72.19 102 ASP A CA 1
ATOM 835 C C . ASP A 1 102 ? 8.852 6.465 9.867 1 72.19 102 ASP A C 1
ATOM 837 O O . ASP A 1 102 ? 8.312 7.371 9.227 1 72.19 102 ASP A O 1
ATOM 841 N N . ILE A 1 103 ? 9.766 5.703 9.461 1 74.81 103 ILE A N 1
ATOM 842 C CA . ILE A 1 103 ? 10.219 5.875 8.086 1 74.81 103 ILE A CA 1
ATOM 843 C C . ILE A 1 103 ? 9.094 5.48 7.121 1 74.81 103 ILE A C 1
ATOM 845 O O . ILE A 1 103 ? 8.906 6.121 6.082 1 74.81 103 ILE A O 1
ATOM 849 N N . ILE A 1 104 ? 8.383 4.465 7.48 1 77.5 104 ILE A N 1
ATOM 850 C CA . ILE A 1 104 ? 7.262 4.008 6.66 1 77.5 104 ILE A CA 1
ATOM 851 C C . ILE A 1 104 ? 6.195 5.094 6.586 1 77.5 104 ILE A C 1
ATOM 853 O O . ILE A 1 104 ? 5.664 5.383 5.512 1 77.5 104 ILE A O 1
ATOM 857 N N . LYS A 1 105 ? 6 5.695 7.664 1 75.69 105 LYS A N 1
ATOM 858 C CA . LYS A 1 105 ? 5.016 6.77 7.711 1 75.69 105 LYS A CA 1
ATOM 859 C C . LYS A 1 105 ? 5.43 7.938 6.82 1 75.69 105 LYS A C 1
ATOM 861 O O . LYS A 1 105 ? 4.598 8.516 6.117 1 75.69 105 LYS A O 1
ATOM 866 N N . ILE A 1 106 ? 6.688 8.234 6.906 1 74 106 ILE A N 1
ATOM 867 C CA . ILE A 1 106 ? 7.207 9.312 6.07 1 74 106 ILE A CA 1
ATOM 868 C C . ILE A 1 106 ? 7.062 8.938 4.598 1 74 106 ILE A C 1
ATOM 870 O O . ILE A 1 106 ? 6.652 9.758 3.777 1 74 106 ILE A O 1
ATOM 874 N N . ALA A 1 107 ? 7.371 7.703 4.309 1 77.5 107 ALA A N 1
ATOM 875 C CA . ALA A 1 107 ? 7.27 7.23 2.93 1 77.5 107 ALA A CA 1
ATOM 876 C C . ALA A 1 107 ? 5.828 7.301 2.436 1 77.5 107 ALA A C 1
ATOM 878 O O . ALA A 1 107 ? 5.57 7.711 1.301 1 77.5 107 ALA A O 1
ATOM 879 N N . LEU A 1 108 ? 4.914 6.883 3.256 1 77 108 LEU A N 1
ATOM 880 C CA . LEU A 1 108 ? 3.498 6.926 2.91 1 77 108 LEU A CA 1
ATOM 881 C C . LEU A 1 108 ? 3.033 8.359 2.697 1 77 108 LEU A C 1
ATOM 883 O O . LEU A 1 108 ? 2.262 8.641 1.776 1 77 108 LEU A O 1
ATOM 887 N N . ASP A 1 109 ? 3.516 9.227 3.537 1 71.81 109 ASP A N 1
ATOM 888 C CA . ASP A 1 109 ? 3.197 10.641 3.406 1 71.81 109 ASP A CA 1
ATOM 889 C C . ASP A 1 109 ? 3.707 11.195 2.078 1 71.81 109 ASP A C 1
ATOM 891 O O . ASP A 1 109 ? 3.023 11.992 1.428 1 71.81 109 ASP A O 1
ATOM 895 N N . GLU A 1 110 ? 4.863 10.805 1.707 1 75.62 110 GLU A N 1
ATOM 896 C CA . GLU A 1 110 ? 5.465 11.266 0.457 1 75.62 110 GLU A CA 1
ATOM 897 C C . GLU A 1 110 ? 4.652 10.797 -0.748 1 75.62 110 GLU A C 1
ATOM 899 O O . GLU A 1 110 ? 4.598 11.484 -1.77 1 75.62 110 GLU A O 1
ATOM 904 N N . LEU A 1 111 ? 4.141 9.625 -0.592 1 73.94 111 LEU A N 1
ATOM 905 C CA . LEU A 1 111 ? 3.338 9.094 -1.689 1 73.94 111 LEU A CA 1
ATOM 906 C C . LEU A 1 111 ? 2.154 10.008 -1.99 1 73.94 111 LEU A C 1
ATOM 908 O O . LEU A 1 111 ? 1.763 10.164 -3.148 1 73.94 111 LEU A O 1
ATOM 912 N N . MET A 1 112 ? 1.675 10.641 -0.938 1 69 112 MET A N 1
ATOM 913 C CA . MET A 1 112 ? 0.486 11.477 -1.075 1 69 112 MET A CA 1
ATOM 914 C C . MET A 1 112 ? 0.867 12.906 -1.444 1 69 112 MET A C 1
ATOM 916 O O . MET A 1 112 ? 0.018 13.688 -1.881 1 69 112 MET A O 1
ATOM 920 N N . SER A 1 113 ? 2.088 13.195 -1.112 1 65.12 113 SER A N 1
ATOM 921 C CA . SER A 1 113 ? 2.516 14.578 -1.321 1 65.12 113 SER A CA 1
ATOM 922 C C . SER A 1 113 ? 3.055 14.781 -2.732 1 65.12 113 SER A C 1
ATOM 924 O O . SER A 1 113 ? 3.156 13.828 -3.508 1 65.12 113 SER A O 1
ATOM 926 N N . ASN A 1 114 ? 3.416 15.969 -3.123 1 58.09 114 ASN A N 1
ATOM 927 C CA . ASN A 1 114 ? 3.834 16.469 -4.43 1 58.09 114 ASN A CA 1
ATOM 928 C C . ASN A 1 114 ? 4.969 15.625 -5.012 1 58.09 114 ASN A C 1
ATOM 930 O O . ASN A 1 114 ? 5.938 15.32 -4.316 1 58.09 114 ASN A O 1
ATOM 934 N N . PRO A 1 115 ? 4.699 15.039 -6.219 1 58.09 115 PRO A N 1
ATOM 935 C CA . PRO A 1 115 ? 5.457 14.07 -7.012 1 58.09 115 PRO A CA 1
ATOM 936 C C . PRO A 1 115 ? 6.922 14.469 -7.188 1 58.09 115 PRO A C 1
ATOM 938 O O . PRO A 1 115 ? 7.738 13.656 -7.617 1 58.09 115 PRO A O 1
ATOM 941 N N . GLU A 1 116 ? 7.34 15.656 -6.824 1 54 116 GLU A N 1
ATOM 942 C CA . GLU A 1 116 ? 8.586 16.094 -7.449 1 54 116 GLU A CA 1
ATOM 943 C C . GLU A 1 116 ? 9.797 15.547 -6.688 1 54 116 GLU A C 1
ATOM 945 O O . GLU A 1 116 ? 10.922 15.578 -7.199 1 54 116 GLU A O 1
ATOM 950 N N . GLU A 1 117 ? 9.648 15.156 -5.559 1 57.91 117 GLU A N 1
ATOM 951 C CA . GLU A 1 117 ? 10.883 14.789 -4.863 1 57.91 117 GLU A CA 1
ATOM 952 C C . GLU A 1 117 ? 11.047 13.273 -4.789 1 57.91 117 GLU A C 1
ATOM 954 O O . GLU A 1 117 ? 10.07 12.531 -4.887 1 57.91 117 GLU A O 1
ATOM 959 N N . GLU A 1 118 ?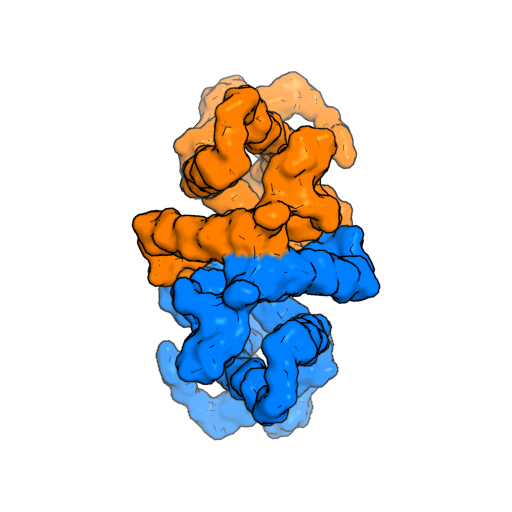 12.344 12.977 -4.984 1 61.97 118 GLU A N 1
ATOM 960 C CA . GLU A 1 118 ? 12.664 11.562 -4.805 1 61.97 118 GLU A CA 1
ATOM 961 C C . GLU A 1 118 ? 12.078 11.031 -3.496 1 61.97 118 GLU A C 1
ATOM 963 O O . GLU A 1 118 ? 12.445 11.5 -2.414 1 61.97 118 GLU A O 1
ATOM 968 N N . LYS A 1 119 ? 11.266 10.023 -3.645 1 76.31 119 LYS A N 1
ATOM 969 C CA . LYS A 1 119 ? 10.508 9.531 -2.496 1 76.31 119 LYS A CA 1
ATOM 970 C C . LYS A 1 119 ? 11.227 8.359 -1.823 1 76.31 119 LYS A C 1
ATOM 972 O O . LYS A 1 119 ? 11.844 7.539 -2.496 1 76.31 119 LYS A O 1
ATOM 977 N N . ILE A 1 120 ? 11.344 8.391 -0.547 1 78.56 120 ILE A N 1
ATOM 978 C CA . ILE A 1 120 ? 11.914 7.312 0.259 1 78.56 120 ILE A CA 1
ATOM 979 C C . ILE A 1 120 ? 11.266 5.984 -0.13 1 78.56 120 ILE A C 1
ATOM 981 O O . ILE A 1 120 ? 11.953 4.969 -0.262 1 78.56 120 ILE A O 1
ATOM 985 N N . PHE A 1 121 ? 10.016 6.012 -0.438 1 81.38 121 PHE A N 1
ATOM 986 C CA . PHE A 1 121 ? 9.312 4.797 -0.833 1 81.38 121 PHE A CA 1
ATOM 987 C C . PHE A 1 121 ? 9.852 4.258 -2.15 1 81.38 121 PHE A C 1
ATOM 989 O O . PHE A 1 121 ? 10.047 3.049 -2.297 1 81.38 121 PHE A O 1
ATOM 996 N N . SER A 1 122 ? 10.078 5.188 -2.988 1 85.25 122 SER A N 1
ATOM 997 C CA . SER A 1 122 ? 10.578 4.777 -4.293 1 85.25 122 SER A CA 1
ATOM 998 C C . SER A 1 122 ? 11.953 4.125 -4.176 1 85.25 122 SER A C 1
ATOM 1000 O O . SER A 1 122 ? 12.219 3.098 -4.809 1 85.25 122 SER A O 1
ATOM 1002 N N . LYS A 1 123 ? 12.75 4.703 -3.396 1 85.38 123 LYS A N 1
ATOM 1003 C CA . LYS A 1 123 ? 14.094 4.145 -3.207 1 85.38 123 LYS A CA 1
ATOM 1004 C C . LYS A 1 123 ? 14.023 2.773 -2.543 1 85.38 123 LYS A C 1
ATOM 1006 O O . LYS A 1 123 ? 14.742 1.852 -2.939 1 85.38 123 LYS A O 1
ATOM 1011 N N . PHE A 1 124 ? 13.203 2.693 -1.604 1 86.38 124 PHE A N 1
ATOM 1012 C CA . PHE A 1 124 ? 13 1.44 -0.887 1 86.38 124 PHE A CA 1
ATOM 1013 C C . PHE A 1 124 ? 12.484 0.358 -1.825 1 86.38 124 PHE A C 1
ATOM 1015 O O . PHE A 1 124 ? 13.047 -0.737 -1.891 1 86.38 124 PHE A O 1
ATOM 1022 N N . SER A 1 125 ? 11.406 0.653 -2.488 1 90.56 125 SER A N 1
ATOM 1023 C CA . SER A 1 125 ? 10.797 -0.33 -3.379 1 90.56 125 SER A CA 1
ATOM 1024 C C . SER A 1 125 ? 11.766 -0.75 -4.48 1 90.56 125 SER A C 1
ATOM 1026 O O . SER A 1 125 ? 11.867 -1.935 -4.809 1 90.56 125 SER A O 1
ATOM 1028 N N . ASP A 1 126 ? 12.539 0.238 -4.992 1 91.31 126 ASP A N 1
ATOM 1029 C CA . ASP A 1 126 ? 13.492 -0.062 -6.059 1 91.31 126 ASP A CA 1
ATOM 1030 C C . ASP A 1 126 ? 14.555 -1.043 -5.578 1 91.31 126 ASP A C 1
ATOM 1032 O O . ASP A 1 126 ? 14.914 -1.981 -6.293 1 91.31 126 ASP A O 1
ATOM 1036 N N . GLU A 1 127 ? 15.039 -0.789 -4.418 1 91.88 127 GLU A N 1
ATOM 1037 C CA . GLU A 1 127 ? 16.094 -1.635 -3.873 1 91.88 127 GLU A CA 1
ATOM 1038 C C . GLU A 1 127 ? 15.594 -3.055 -3.629 1 91.88 127 GLU A C 1
ATOM 1040 O O . GLU A 1 127 ? 16.266 -4.027 -3.982 1 91.88 127 GLU A O 1
ATOM 1045 N N . VAL A 1 128 ? 14.477 -3.188 -3.041 1 94.12 128 VAL A N 1
ATOM 1046 C CA . VAL A 1 128 ? 13.906 -4.496 -2.748 1 94.12 128 VAL A CA 1
ATOM 1047 C C . VAL A 1 128 ? 13.586 -5.227 -4.051 1 94.12 128 VAL A C 1
ATOM 1049 O O . VAL A 1 128 ? 13.93 -6.398 -4.215 1 94.12 128 VAL A O 1
ATOM 1052 N N . LEU A 1 129 ? 12.992 -4.512 -4.984 1 95.44 129 LEU A N 1
ATOM 1053 C CA . LEU A 1 129 ? 12.578 -5.117 -6.246 1 95.44 129 LEU A CA 1
ATOM 1054 C C . LEU A 1 129 ? 13.789 -5.559 -7.062 1 95.44 129 LEU A C 1
ATOM 1056 O O . LEU A 1 129 ? 13.766 -6.613 -7.699 1 95.44 129 LEU A O 1
ATOM 1060 N N . LYS A 1 130 ? 14.789 -4.73 -7.051 1 95.56 130 LYS A N 1
ATOM 1061 C CA . LYS A 1 130 ? 16.016 -5.094 -7.75 1 95.56 130 LYS A CA 1
ATOM 1062 C C . LYS A 1 130 ? 16.594 -6.402 -7.211 1 95.56 130 LYS A C 1
ATOM 1064 O O . LYS A 1 130 ? 16.938 -7.297 -7.984 1 95.56 130 LYS A O 1
ATOM 1069 N N . ASN A 1 131 ? 16.672 -6.496 -5.945 1 94.88 131 ASN A N 1
ATOM 1070 C CA . ASN A 1 131 ? 17.234 -7.688 -5.324 1 94.88 131 ASN A CA 1
ATOM 1071 C C . ASN A 1 131 ? 16.359 -8.914 -5.559 1 94.88 131 ASN A C 1
ATOM 1073 O O . ASN A 1 131 ? 16.859 -9.984 -5.898 1 94.88 131 ASN A O 1
ATOM 1077 N N . LEU A 1 132 ? 15.062 -8.797 -5.418 1 96.38 132 LEU A N 1
ATOM 1078 C CA . LEU A 1 132 ? 14.148 -9.906 -5.668 1 96.38 132 LEU A CA 1
ATOM 1079 C C . LEU A 1 132 ? 14.203 -10.336 -7.129 1 96.38 132 LEU A C 1
ATOM 1081 O O . LEU A 1 132 ? 14.188 -11.531 -7.43 1 96.38 132 LEU A O 1
ATOM 1085 N N . THR A 1 133 ? 14.227 -9.359 -8.031 1 97.25 133 THR A N 1
ATOM 1086 C CA . THR A 1 133 ? 14.312 -9.672 -9.453 1 97.25 133 THR A CA 1
ATOM 1087 C C . THR A 1 133 ? 15.562 -10.492 -9.75 1 97.25 133 THR A C 1
ATOM 1089 O O . THR A 1 133 ? 15.5 -11.484 -10.484 1 97.25 133 THR A O 1
ATOM 1092 N N . ASN A 1 134 ? 16.641 -10.102 -9.18 1 95.75 134 ASN A N 1
ATOM 1093 C CA . ASN A 1 134 ? 17.891 -10.828 -9.359 1 95.75 134 ASN A CA 1
ATOM 1094 C C . ASN A 1 134 ? 17.781 -12.258 -8.828 1 95.75 134 ASN A C 1
ATOM 1096 O O . ASN A 1 134 ? 18.297 -13.195 -9.445 1 95.75 134 ASN A O 1
ATOM 1100 N N . ILE A 1 135 ? 17.172 -12.414 -7.723 1 94.81 135 ILE A N 1
ATOM 1101 C CA . ILE A 1 135 ? 16.984 -13.734 -7.137 1 94.81 135 ILE A CA 1
ATOM 1102 C C . ILE A 1 135 ? 16.172 -14.617 -8.094 1 94.81 135 ILE A C 1
ATOM 1104 O O . ILE A 1 135 ? 16.578 -15.75 -8.383 1 94.81 135 ILE A O 1
ATOM 1108 N N . PHE A 1 136 ? 15.102 -14.133 -8.641 1 96.5 136 PHE A N 1
ATOM 1109 C CA . PHE A 1 136 ? 14.266 -14.922 -9.531 1 96.5 136 PHE A CA 1
ATOM 1110 C C . PHE A 1 136 ? 14.977 -15.195 -10.852 1 96.5 136 PHE A C 1
ATOM 1112 O O . PHE A 1 136 ? 14.852 -16.281 -11.414 1 96.5 136 PHE A O 1
ATOM 1119 N N . GLN A 1 137 ? 15.727 -14.188 -11.32 1 97.06 137 GLN A N 1
ATOM 1120 C CA . GLN A 1 137 ? 16.516 -14.414 -12.523 1 97.06 137 GLN A CA 1
ATOM 1121 C C . GLN A 1 137 ? 17.516 -15.547 -12.328 1 97.06 137 GLN A C 1
ATOM 1123 O O . GLN A 1 137 ? 17.688 -16.391 -13.203 1 97.06 137 GLN A O 1
ATOM 1128 N N . GLU A 1 138 ? 18.141 -15.523 -11.242 1 93.88 138 GLU A N 1
ATOM 1129 C CA . GLU A 1 138 ? 19.109 -16.578 -10.93 1 93.88 138 GLU A CA 1
ATOM 1130 C C . GLU A 1 138 ? 18.438 -17.953 -10.898 1 93.88 138 GLU A C 1
ATOM 1132 O O . GLU A 1 138 ? 19 -18.938 -11.367 1 93.88 138 GLU A O 1
ATOM 1137 N N . GLN A 1 139 ? 17.234 -18.031 -10.266 1 94.31 139 GLN A N 1
ATOM 1138 C CA . GLN A 1 139 ? 16.5 -19.281 -10.211 1 94.31 139 GLN A CA 1
ATOM 1139 C C . GLN A 1 139 ? 16.125 -19.766 -11.609 1 94.31 139 GLN A C 1
ATOM 1141 O O . GLN A 1 139 ? 16.172 -20.969 -11.891 1 94.31 139 GLN A O 1
ATOM 1146 N N . ILE A 1 140 ? 15.789 -18.875 -12.492 1 95.94 140 ILE A N 1
ATOM 1147 C CA . ILE A 1 140 ? 15.469 -19.203 -13.875 1 95.94 140 ILE A CA 1
ATOM 1148 C C . ILE A 1 140 ? 16.719 -19.719 -14.578 1 95.94 140 ILE A C 1
ATOM 1150 O O . ILE A 1 140 ? 16.672 -20.766 -15.242 1 95.94 140 ILE A O 1
ATOM 1154 N N . ASP A 1 141 ? 17.797 -19.016 -14.398 1 95.69 141 ASP A N 1
ATOM 1155 C CA . ASP A 1 141 ? 19.047 -19.359 -15.062 1 95.69 141 ASP A CA 1
ATOM 1156 C C . ASP A 1 141 ? 19.531 -20.734 -14.633 1 95.69 141 ASP A C 1
ATOM 1158 O O . ASP A 1 141 ? 20.125 -21.469 -15.422 1 95.69 141 ASP A O 1
ATOM 1162 N N . LYS A 1 142 ? 19.281 -21.109 -13.43 1 93.5 142 LYS A N 1
ATOM 1163 C CA . LYS A 1 142 ? 19.688 -22.391 -12.883 1 93.5 142 LYS A CA 1
ATOM 1164 C C . LYS A 1 142 ? 18.672 -23.484 -13.234 1 93.5 142 LYS A C 1
ATOM 1166 O O . LYS A 1 142 ? 18.875 -24.656 -12.891 1 93.5 142 LYS A O 1
ATOM 1171 N N . GLY A 1 143 ? 17.578 -23.125 -13.812 1 94.5 143 GLY A N 1
ATOM 1172 C CA . GLY A 1 143 ? 16.562 -24.078 -14.234 1 94.5 143 GLY A CA 1
ATOM 1173 C C . GLY A 1 143 ? 15.711 -24.594 -13.086 1 94.5 143 GLY A C 1
ATOM 1174 O O . GLY A 1 143 ? 15.039 -25.609 -13.211 1 94.5 143 GLY A O 1
ATOM 1175 N N . LYS A 1 144 ? 15.672 -23.828 -11.977 1 93.62 144 LYS A N 1
ATOM 1176 C CA . LYS A 1 144 ? 14.938 -24.266 -10.789 1 93.62 144 LYS A CA 1
ATOM 1177 C C . LYS A 1 144 ? 13.469 -23.844 -10.867 1 93.62 144 LYS A C 1
ATOM 1179 O O . LYS A 1 144 ? 12.617 -24.438 -10.203 1 93.62 144 LYS A O 1
ATOM 1184 N N . ILE A 1 145 ? 13.227 -22.781 -11.641 1 95.56 145 ILE A N 1
ATOM 1185 C CA . ILE A 1 145 ? 11.852 -22.375 -11.875 1 95.56 145 ILE A CA 1
ATOM 1186 C C . ILE A 1 145 ? 11.617 -22.172 -13.367 1 95.56 145 ILE A C 1
ATOM 1188 O O . ILE A 1 145 ? 12.57 -22.062 -14.141 1 95.56 145 ILE A O 1
ATOM 1192 N N . ARG A 1 146 ? 10.336 -22.281 -13.797 1 95.75 146 ARG A N 1
ATOM 1193 C CA . ARG A 1 146 ? 10.008 -22.094 -15.203 1 95.75 146 ARG A CA 1
ATOM 1194 C C . ARG A 1 146 ? 10.312 -20.672 -15.664 1 95.75 146 ARG A C 1
ATOM 1196 O O . ARG A 1 146 ? 10.539 -19.781 -14.836 1 95.75 146 ARG A O 1
ATOM 1203 N N . LYS A 1 147 ? 10.375 -20.484 -16.984 1 96.19 147 LYS A N 1
ATOM 1204 C CA . LYS A 1 147 ? 10.656 -19.156 -17.547 1 96.19 147 LYS A CA 1
ATOM 1205 C C . LYS A 1 147 ? 9.484 -18.203 -17.344 1 96.19 147 LYS A C 1
ATOM 1207 O O . LYS A 1 147 ? 8.453 -18.328 -18 1 96.19 147 LYS A O 1
ATOM 1212 N N . ILE A 1 148 ? 9.656 -17.422 -16.328 1 96.5 148 ILE A N 1
ATOM 1213 C CA . ILE A 1 148 ? 8.688 -16.375 -16.031 1 96.5 148 ILE A CA 1
ATOM 1214 C C . ILE A 1 148 ? 9.367 -15.008 -16.125 1 96.5 148 ILE A C 1
ATOM 1216 O O . ILE A 1 148 ? 10.578 -14.922 -16.328 1 96.5 148 ILE A O 1
ATOM 1220 N N . ASN A 1 149 ? 8.594 -13.938 -16.047 1 97.12 149 ASN A N 1
ATOM 1221 C CA . ASN A 1 149 ? 9.141 -12.594 -15.906 1 97.12 149 ASN A CA 1
ATOM 1222 C C . ASN A 1 149 ? 9.641 -12.344 -14.484 1 97.12 149 ASN A C 1
ATOM 1224 O O . ASN A 1 149 ? 8.844 -12.211 -13.562 1 97.12 149 ASN A O 1
ATOM 1228 N N . PRO A 1 150 ? 10.914 -12.289 -14.328 1 97.56 150 PRO A N 1
ATOM 1229 C CA . PRO A 1 150 ? 11.453 -12.172 -12.969 1 97.56 150 PRO A CA 1
ATOM 1230 C C . PRO A 1 150 ? 11.008 -10.891 -12.266 1 97.56 150 PRO A C 1
ATOM 1232 O O . PRO A 1 150 ? 10.836 -10.875 -11.047 1 97.56 150 PRO A O 1
ATOM 1235 N N . SER A 1 151 ? 10.82 -9.812 -12.969 1 96.19 151 SER A N 1
ATOM 1236 C CA . SER A 1 151 ? 10.367 -8.562 -12.383 1 96.19 151 SER A CA 1
ATOM 1237 C C . SER A 1 151 ? 8.922 -8.672 -11.891 1 96.19 151 SER A C 1
ATOM 1239 O O . SER A 1 151 ? 8.57 -8.109 -10.859 1 96.19 151 SER A O 1
ATOM 1241 N N . ALA A 1 152 ? 8.133 -9.375 -12.617 1 95.06 152 ALA A N 1
ATOM 1242 C CA . ALA A 1 152 ? 6.75 -9.586 -12.203 1 95.06 152 ALA A CA 1
ATOM 1243 C C . ALA A 1 152 ? 6.68 -10.453 -10.953 1 95.06 152 ALA A C 1
ATOM 1245 O O . ALA A 1 152 ? 5.863 -10.203 -10.062 1 95.06 152 ALA A O 1
ATOM 1246 N N . ALA A 1 153 ? 7.496 -11.508 -10.969 1 97.12 153 ALA A N 1
ATOM 1247 C CA . ALA A 1 153 ? 7.59 -12.344 -9.781 1 97.12 153 ALA A CA 1
ATOM 1248 C C . ALA A 1 153 ? 8.016 -11.523 -8.562 1 97.12 153 ALA A C 1
ATOM 1250 O O . ALA A 1 153 ? 7.434 -11.648 -7.484 1 97.12 153 ALA A O 1
ATOM 1251 N N . ALA A 1 154 ? 9.008 -10.656 -8.758 1 96.88 154 ALA A N 1
ATOM 1252 C CA . ALA A 1 154 ? 9.508 -9.789 -7.699 1 96.88 154 ALA A CA 1
ATOM 1253 C C . ALA A 1 154 ? 8.414 -8.859 -7.184 1 96.88 154 ALA A C 1
ATOM 1255 O O . ALA A 1 154 ? 8.242 -8.703 -5.973 1 96.88 154 ALA A O 1
ATOM 1256 N N . LEU A 1 155 ? 7.703 -8.273 -8.078 1 95.06 155 LEU A N 1
ATOM 1257 C CA . LEU A 1 155 ? 6.645 -7.336 -7.715 1 95.06 155 LEU A CA 1
ATOM 1258 C C . LEU A 1 155 ? 5.531 -8.047 -6.957 1 95.06 155 LEU A C 1
ATOM 1260 O O . LEU A 1 155 ? 4.938 -7.473 -6.039 1 95.06 155 LEU A O 1
ATOM 1264 N N . THR A 1 156 ? 5.219 -9.266 -7.406 1 96.19 156 THR A N 1
ATOM 1265 C CA . THR A 1 156 ? 4.207 -10.055 -6.711 1 96.19 156 THR A CA 1
ATOM 1266 C C . THR A 1 156 ? 4.605 -10.281 -5.254 1 96.19 156 THR A C 1
ATOM 1268 O O . THR A 1 156 ? 3.816 -10.023 -4.344 1 96.19 156 THR A O 1
ATOM 1271 N N . VAL A 1 157 ? 5.82 -10.727 -5.047 1 96.62 157 VAL A N 1
ATOM 1272 C CA . VAL A 1 157 ? 6.312 -10.984 -3.695 1 96.62 157 VAL A CA 1
ATOM 1273 C C . VAL A 1 157 ? 6.344 -9.68 -2.9 1 96.62 157 VAL A C 1
ATOM 1275 O O . VAL A 1 157 ? 5.895 -9.633 -1.752 1 96.62 157 VAL A O 1
ATOM 1278 N N . PHE A 1 158 ? 6.828 -8.633 -3.492 1 94.88 158 PHE A N 1
ATOM 1279 C CA . PHE A 1 158 ? 6.91 -7.332 -2.844 1 94.88 158 PHE A CA 1
ATOM 1280 C C . PHE A 1 158 ? 5.531 -6.859 -2.408 1 94.88 158 PHE A C 1
ATOM 1282 O O . PHE A 1 158 ? 5.367 -6.34 -1.302 1 94.88 158 PHE A O 1
ATOM 1289 N N . SER A 1 159 ? 4.551 -6.957 -3.287 1 94.19 159 SER A N 1
ATOM 1290 C CA . SER A 1 159 ? 3.197 -6.504 -2.994 1 94.19 159 SER A CA 1
ATOM 1291 C C . SER A 1 159 ? 2.637 -7.199 -1.756 1 94.19 159 SER A C 1
ATOM 1293 O O . SER A 1 159 ? 1.976 -6.566 -0.93 1 94.19 159 SER A O 1
ATOM 1295 N N . VAL A 1 160 ? 2.879 -8.445 -1.618 1 93.69 160 VAL A N 1
ATOM 1296 C CA . VAL A 1 160 ? 2.371 -9.227 -0.496 1 93.69 160 VAL A CA 1
ATOM 1297 C C . VAL A 1 160 ? 3.074 -8.797 0.792 1 93.69 160 VAL A C 1
ATOM 1299 O O . VAL A 1 160 ? 2.439 -8.688 1.844 1 93.69 160 VAL A O 1
ATOM 1302 N N . ILE A 1 161 ? 4.344 -8.57 0.678 1 90 161 ILE A N 1
ATOM 1303 C CA . ILE A 1 161 ? 5.105 -8.125 1.837 1 90 161 ILE A CA 1
ATOM 1304 C C . ILE A 1 161 ? 4.547 -6.793 2.336 1 90 161 ILE A C 1
ATOM 1306 O O . ILE A 1 161 ? 4.242 -6.645 3.521 1 90 161 ILE A O 1
ATOM 1310 N N . VAL A 1 162 ? 4.391 -5.871 1.448 1 89 162 VAL A N 1
ATOM 1311 C CA . VAL A 1 162 ? 3.924 -4.535 1.801 1 89 162 VAL A CA 1
ATOM 1312 C C . VAL A 1 162 ? 2.516 -4.617 2.383 1 89 162 VAL A C 1
ATOM 1314 O O . VAL A 1 162 ? 2.234 -4.031 3.432 1 89 162 VAL A O 1
ATOM 1317 N N . GLU A 1 163 ? 1.671 -5.367 1.756 1 89.19 163 GLU A N 1
ATOM 1318 C CA . GLU A 1 163 ? 0.298 -5.496 2.236 1 89.19 163 GLU A CA 1
ATOM 1319 C C . GLU A 1 163 ? 0.254 -6.176 3.602 1 89.19 163 GLU A C 1
ATOM 1321 O O . GLU A 1 163 ? -0.544 -5.801 4.461 1 89.19 163 GLU A O 1
ATOM 1326 N N . GLY A 1 164 ? 1.064 -7.203 3.75 1 86.94 164 GLY A N 1
ATOM 1327 C CA . GLY A 1 164 ? 1.14 -7.863 5.043 1 86.94 164 GLY A CA 1
ATOM 1328 C C . GLY A 1 164 ? 1.498 -6.918 6.176 1 86.94 164 GLY A C 1
ATOM 1329 O O . GLY A 1 164 ? 0.91 -6.988 7.258 1 86.94 164 GLY A O 1
ATOM 1330 N N . ILE A 1 165 ? 2.361 -6.07 5.91 1 84.19 165 ILE A N 1
ATOM 1331 C CA . ILE A 1 165 ? 2.797 -5.105 6.914 1 84.19 165 ILE A CA 1
ATOM 1332 C C . ILE A 1 165 ? 1.682 -4.098 7.18 1 84.19 165 ILE A C 1
ATOM 1334 O O . ILE A 1 165 ? 1.417 -3.746 8.336 1 84.19 165 ILE A O 1
ATOM 1338 N N . ILE A 1 166 ? 1.06 -3.615 6.145 1 85.12 166 ILE A N 1
ATOM 1339 C CA . ILE A 1 166 ? -0.029 -2.654 6.285 1 85.12 166 ILE A CA 1
ATOM 1340 C C . ILE A 1 166 ? -1.14 -3.254 7.145 1 85.12 166 ILE A C 1
ATOM 1342 O O . ILE A 1 166 ? -1.62 -2.615 8.086 1 85.12 166 ILE A O 1
ATOM 1346 N N . PHE A 1 167 ? -1.508 -4.453 6.879 1 84 167 PHE A N 1
ATOM 1347 C CA . PHE A 1 167 ? -2.6 -5.094 7.602 1 84 167 PHE A CA 1
ATOM 1348 C C . PHE A 1 167 ? -2.203 -5.371 9.047 1 84 167 PHE A C 1
ATOM 1350 O O . PHE A 1 167 ? -3.037 -5.289 9.953 1 84 167 PHE A O 1
ATOM 1357 N N . TRP A 1 168 ? -1.003 -5.66 9.266 1 83.75 168 TRP A N 1
ATOM 1358 C CA . TRP A 1 168 ? -0.507 -5.996 10.602 1 83.75 168 TRP A CA 1
ATOM 1359 C C . TRP A 1 168 ? -0.295 -4.738 11.43 1 83.75 168 TRP A C 1
ATOM 1361 O O . TRP A 1 168 ? -0.871 -4.598 12.516 1 83.75 168 TRP A O 1
ATOM 1371 N N . LYS A 1 169 ? 0.397 -3.744 10.875 1 79.25 169 LYS A N 1
ATOM 1372 C CA . LYS A 1 169 ? 0.892 -2.65 11.711 1 79.25 169 LYS A CA 1
ATOM 1373 C C . LYS A 1 169 ? -0.026 -1.435 11.617 1 79.25 169 LYS A C 1
ATOM 1375 O O . LYS A 1 169 ? -0.16 -0.68 12.586 1 79.25 169 LYS A O 1
ATOM 1380 N N . PHE A 1 170 ? -0.658 -1.284 10.516 1 77.75 170 PHE A N 1
ATOM 1381 C CA . PHE A 1 170 ? -1.382 -0.032 10.336 1 77.75 170 PHE A CA 1
ATOM 1382 C C . PHE A 1 170 ? -2.885 -0.249 10.477 1 77.75 170 PHE A C 1
ATOM 1384 O O . PHE A 1 170 ? -3.611 0.655 10.891 1 77.75 170 PHE A O 1
ATOM 1391 N N . GLU A 1 171 ? -3.318 -1.379 10.125 1 75.88 171 GLU A N 1
ATOM 1392 C CA . GLU A 1 171 ? -4.742 -1.661 10.266 1 75.88 171 GLU A CA 1
ATOM 1393 C C . GLU A 1 171 ? -5.023 -2.457 11.539 1 75.88 171 GLU A C 1
ATOM 1395 O O . GLU A 1 171 ? -6.164 -2.51 12.008 1 75.88 171 GLU A O 1
ATOM 1400 N N . SER A 1 172 ? -4.02 -3.02 12.086 1 72.56 172 SER A N 1
ATOM 1401 C CA . SER A 1 172 ? -4.152 -3.852 13.273 1 72.56 172 SER A CA 1
ATOM 1402 C C . SER A 1 172 ? -5.215 -4.93 13.078 1 72.56 172 SER A C 1
ATOM 1404 O O . SER A 1 172 ? -5.957 -5.254 14.008 1 72.56 172 SER A O 1
ATOM 1406 N N . LYS A 1 173 ? -5.344 -5.426 11.906 1 71.5 173 LYS A N 1
ATOM 1407 C CA . LYS A 1 173 ? -6.375 -6.41 11.578 1 71.5 173 LYS A CA 1
ATOM 1408 C C . LYS A 1 173 ? -5.867 -7.832 11.805 1 71.5 173 LYS A C 1
ATOM 1410 O O . LYS A 1 173 ? -6.66 -8.758 11.992 1 71.5 173 LYS A O 1
ATOM 1415 N N . VAL A 1 174 ? -4.582 -7.84 11.703 1 73.25 174 VAL A N 1
ATOM 1416 C CA . VAL A 1 174 ? -4.027 -9.188 11.82 1 73.25 174 VAL A CA 1
ATOM 1417 C C . VAL A 1 174 ? -2.83 -9.164 12.773 1 73.25 174 VAL A C 1
ATOM 1419 O O . VAL A 1 174 ? -2.18 -8.133 12.945 1 73.25 174 VAL A O 1
ATOM 1422 N N . SER A 1 175 ? -2.664 -10.336 13.398 1 80.31 175 SER A N 1
ATOM 1423 C CA . SER A 1 175 ? -1.487 -10.516 14.242 1 80.31 175 SER A CA 1
ATOM 1424 C C . SER A 1 175 ? -0.264 -10.891 13.406 1 80.31 175 SER A C 1
ATOM 1426 O O . SER A 1 175 ? -0.382 -11.18 12.219 1 80.31 175 SER A O 1
ATOM 1428 N N . ASN A 1 176 ? 0.856 -10.766 14.086 1 78.81 176 ASN A N 1
ATOM 1429 C CA . ASN A 1 176 ? 2.078 -11.242 13.438 1 78.81 176 ASN A CA 1
ATOM 1430 C C . ASN A 1 176 ? 1.953 -12.695 13 1 78.81 176 ASN A C 1
ATOM 1432 O O . ASN A 1 176 ? 2.393 -13.062 11.914 1 78.81 176 ASN A O 1
ATOM 1436 N N . ASP A 1 177 ? 1.379 -13.539 13.844 1 82.12 177 ASP A N 1
ATOM 1437 C CA . ASP A 1 177 ? 1.167 -14.953 13.523 1 82.12 177 ASP A CA 1
ATOM 1438 C C . ASP A 1 177 ? 0.265 -15.109 12.305 1 82.12 177 ASP A C 1
ATOM 1440 O O . ASP A 1 177 ? 0.503 -15.969 11.461 1 82.12 177 ASP A O 1
ATOM 1444 N N . ASP A 1 178 ? -0.649 -14.273 12.164 1 86.12 178 ASP A N 1
ATOM 1445 C CA . ASP A 1 178 ? -1.556 -14.312 11.023 1 86.12 178 ASP A CA 1
ATOM 1446 C C . ASP A 1 178 ? -0.83 -13.93 9.734 1 86.12 178 ASP A C 1
ATOM 1448 O O . ASP A 1 178 ? -1.085 -14.508 8.672 1 86.12 178 ASP A O 1
ATOM 1452 N N . THR A 1 179 ? 0.09 -13.008 9.914 1 86 179 THR A N 1
ATOM 1453 C CA . THR A 1 179 ? 0.848 -12.586 8.742 1 86 179 THR A CA 1
ATOM 1454 C C . THR A 1 179 ? 1.745 -13.719 8.242 1 86 179 THR A C 1
ATOM 1456 O O . THR A 1 179 ? 1.893 -13.914 7.035 1 86 179 THR A O 1
ATOM 1459 N N . ASN A 1 180 ? 2.303 -14.469 9.195 1 89.06 180 ASN A N 1
ATOM 1460 C CA . ASN A 1 180 ? 3.129 -15.609 8.812 1 89.06 180 ASN A CA 1
ATOM 1461 C C . ASN A 1 180 ? 2.303 -16.703 8.141 1 89.06 180 ASN A C 1
ATOM 1463 O O . ASN A 1 180 ? 2.766 -17.344 7.199 1 89.06 180 ASN A O 1
ATOM 1467 N N . LYS A 1 181 ? 1.173 -16.906 8.656 1 91.25 181 LYS A N 1
ATOM 1468 C CA . LYS A 1 181 ? 0.277 -17.875 8.031 1 91.25 181 LYS A CA 1
ATOM 1469 C C . LYS A 1 181 ? -0.108 -17.438 6.621 1 91.25 181 LYS A C 1
ATOM 1471 O O . LYS A 1 181 ? -0.167 -18.266 5.707 1 91.25 181 LYS A O 1
ATOM 1476 N N . TYR A 1 182 ? -0.349 -16.188 6.5 1 91 182 TYR A N 1
ATOM 1477 C CA . TYR A 1 182 ? -0.643 -15.641 5.18 1 91 182 TYR A CA 1
ATOM 1478 C C . TYR A 1 182 ? 0.523 -15.859 4.227 1 91 182 TYR A C 1
ATOM 1480 O O . TYR A 1 182 ? 0.322 -16.219 3.061 1 91 182 TYR A O 1
ATOM 1488 N N . LEU A 1 183 ? 1.679 -15.625 4.734 1 93.69 183 LEU A N 1
ATOM 1489 C CA . LEU A 1 183 ? 2.857 -15.836 3.902 1 93.69 183 LEU A CA 1
ATOM 1490 C C . LEU A 1 183 ? 2.947 -17.297 3.449 1 93.69 183 LEU A C 1
ATOM 1492 O O . LEU A 1 183 ? 3.268 -17.562 2.289 1 93.69 183 LEU A O 1
ATOM 1496 N N . ASP A 1 184 ? 2.697 -18.234 4.359 1 95.44 184 ASP A N 1
ATOM 1497 C CA . ASP A 1 184 ? 2.75 -19.656 4.012 1 95.44 184 ASP A CA 1
ATOM 1498 C C . ASP A 1 184 ? 1.742 -19.984 2.912 1 95.44 184 ASP A C 1
ATOM 1500 O O . ASP A 1 184 ? 2.066 -20.703 1.961 1 95.44 184 ASP A O 1
ATOM 1504 N N . ASP A 1 185 ? 0.574 -19.516 3.092 1 96.25 185 ASP A N 1
ATOM 1505 C CA . ASP A 1 185 ? -0.471 -19.75 2.102 1 96.25 185 ASP A CA 1
ATOM 1506 C C . ASP A 1 185 ? -0.104 -19.125 0.757 1 96.25 185 ASP A C 1
ATOM 1508 O O . ASP A 1 185 ? -0.321 -19.734 -0.294 1 96.25 185 ASP A O 1
ATOM 1512 N N . PHE A 1 186 ? 0.455 -17.906 0.805 1 96.94 186 PHE A N 1
ATOM 1513 C CA . PHE A 1 186 ? 0.901 -17.234 -0.407 1 96.94 186 PHE A CA 1
ATOM 1514 C C . PHE A 1 186 ? 1.995 -18.031 -1.104 1 96.94 186 PHE A C 1
ATOM 1516 O O . PHE A 1 186 ? 1.944 -18.234 -2.318 1 96.94 186 PHE A O 1
ATOM 1523 N N . LEU A 1 187 ? 2.947 -18.469 -0.353 1 96.88 187 LEU A N 1
ATOM 1524 C CA . LEU A 1 187 ? 4.078 -19.172 -0.94 1 96.88 187 LEU A CA 1
ATOM 1525 C C . LEU A 1 187 ? 3.635 -20.5 -1.55 1 96.88 187 LEU A C 1
ATOM 1527 O O . LEU A 1 187 ? 4.188 -20.938 -2.561 1 96.88 187 LEU A O 1
ATOM 1531 N N . ASP A 1 188 ? 2.668 -21.172 -0.946 1 96.12 188 ASP A N 1
ATOM 1532 C CA . ASP A 1 188 ? 2.1 -22.375 -1.525 1 96.12 188 ASP A CA 1
ATOM 1533 C C . ASP A 1 188 ? 1.595 -22.125 -2.945 1 96.12 188 ASP A C 1
ATOM 1535 O O . ASP A 1 188 ? 1.909 -22.875 -3.865 1 96.12 188 ASP A O 1
ATOM 1539 N N . ILE A 1 189 ? 0.887 -21.078 -3.113 1 96.38 189 ILE A N 1
ATOM 1540 C CA . ILE A 1 189 ? 0.325 -20.719 -4.414 1 96.38 189 ILE A CA 1
ATOM 1541 C C . ILE A 1 189 ? 1.441 -20.281 -5.355 1 96.38 189 ILE A C 1
ATOM 1543 O O . ILE A 1 189 ? 1.528 -20.75 -6.492 1 96.38 189 ILE A O 1
ATOM 1547 N N . PHE A 1 190 ? 2.297 -19.375 -4.875 1 97.38 190 PHE A N 1
ATOM 1548 C CA . PHE A 1 190 ? 3.33 -18.734 -5.68 1 97.38 190 PHE A CA 1
ATOM 1549 C C . PHE A 1 190 ? 4.344 -19.766 -6.18 1 97.38 190 PHE A C 1
ATOM 1551 O O . PHE A 1 190 ? 4.648 -19.812 -7.375 1 97.38 190 PHE A O 1
ATOM 1558 N N . ILE A 1 191 ? 4.836 -20.609 -5.273 1 95.56 191 ILE A N 1
ATOM 1559 C CA . ILE A 1 191 ? 5.859 -21.594 -5.633 1 95.56 191 ILE A CA 1
ATOM 1560 C C . ILE A 1 191 ? 5.273 -22.609 -6.602 1 95.56 191 ILE A C 1
ATOM 1562 O O . ILE A 1 191 ? 5.926 -23 -7.574 1 95.56 191 ILE A O 1
ATOM 1566 N N . ASN A 1 192 ? 4.059 -23.047 -6.398 1 93.94 192 ASN A N 1
ATOM 1567 C CA . ASN A 1 192 ? 3.396 -23.953 -7.328 1 93.94 192 ASN A CA 1
ATOM 1568 C C . ASN A 1 192 ? 3.242 -23.328 -8.711 1 93.94 192 ASN A C 1
ATOM 1570 O O . ASN A 1 192 ? 3.223 -24.031 -9.719 1 93.94 192 ASN A O 1
ATOM 1574 N N . GLY A 1 193 ? 3.152 -22 -8.711 1 96 193 GLY A N 1
ATOM 1575 C CA . GLY A 1 193 ? 2.936 -21.281 -9.961 1 96 193 GLY A CA 1
ATOM 1576 C C . GLY A 1 193 ? 4.207 -21.078 -10.758 1 96 193 GLY A C 1
ATOM 1577 O O . GLY A 1 193 ? 4.152 -20.828 -11.969 1 96 193 GLY A O 1
ATOM 1578 N N . ILE A 1 194 ? 5.328 -21.266 -10.094 1 95.12 194 ILE A N 1
ATOM 1579 C CA . ILE A 1 194 ? 6.555 -20.922 -10.797 1 95.12 194 ILE A CA 1
ATOM 1580 C C . ILE A 1 194 ? 7.438 -22.156 -10.953 1 95.12 194 ILE A C 1
ATOM 1582 O O . ILE A 1 194 ? 8.484 -22.109 -11.594 1 95.12 194 ILE A O 1
ATOM 1586 N N . THR A 1 195 ? 7.023 -23.172 -10.273 1 87.5 195 THR A N 1
ATOM 1587 C CA . THR A 1 195 ? 7.824 -24.391 -10.383 1 87.5 195 THR A CA 1
ATOM 1588 C C . THR A 1 195 ? 7.391 -25.219 -11.586 1 87.5 195 THR A C 1
ATOM 1590 O O . THR A 1 195 ? 6.25 -25.094 -12.047 1 87.5 195 THR A O 1
ATOM 1593 N N . ASN A 1 196 ? 8.242 -25.906 -12.227 1 71.44 196 ASN A N 1
ATOM 1594 C CA . ASN A 1 196 ? 8.094 -26.766 -13.406 1 71.44 196 ASN A CA 1
ATOM 1595 C C . ASN A 1 196 ? 7.234 -27.984 -13.102 1 71.44 196 ASN A C 1
ATOM 1597 O O . ASN A 1 196 ? 7.242 -28.5 -11.977 1 71.44 196 ASN A O 1
ATOM 1601 N N . MET B 1 1 ? -20.094 6.34 14.688 1 38.25 1 MET B N 1
ATOM 1602 C CA . MET B 1 1 ? -21.141 7.277 15.086 1 38.25 1 MET B CA 1
ATOM 1603 C C . MET B 1 1 ? -21.984 7.691 13.891 1 38.25 1 MET B C 1
ATOM 1605 O O . MET B 1 1 ? -21.453 8.109 12.859 1 38.25 1 MET B O 1
ATOM 1609 N N . GLU B 1 2 ? -23.172 7.203 13.938 1 46.69 2 GLU B N 1
ATOM 1610 C CA . GLU B 1 2 ? -24.188 7.652 12.992 1 46.69 2 GLU B CA 1
ATOM 1611 C C . GLU B 1 2 ? -24.453 9.148 13.133 1 46.69 2 GLU B C 1
ATOM 1613 O O . GLU B 1 2 ? -24.875 9.617 14.188 1 46.69 2 GLU B O 1
ATOM 1618 N N . ILE B 1 3 ? -23.516 9.914 12.562 1 58.09 3 ILE B N 1
ATOM 1619 C CA . ILE B 1 3 ? -23.828 11.336 12.602 1 58.09 3 ILE B CA 1
ATOM 1620 C C . ILE B 1 3 ? -25.266 11.57 12.109 1 58.09 3 ILE B C 1
ATOM 1622 O O . ILE B 1 3 ? -25.625 11.125 11.016 1 58.09 3 ILE B O 1
ATOM 1626 N N . GLU B 1 4 ? -26.078 11.766 12.992 1 72.06 4 GLU B N 1
ATOM 1627 C CA . GLU B 1 4 ? -27.438 12.133 12.633 1 72.06 4 GLU B CA 1
ATOM 1628 C C . GLU B 1 4 ? -27.484 13.539 12.031 1 72.06 4 GLU B C 1
ATOM 1630 O O . GLU B 1 4 ? -27.141 14.516 12.695 1 72.06 4 GLU B O 1
ATOM 1635 N N . LEU B 1 5 ? -27.656 13.625 10.773 1 82.62 5 LEU B N 1
ATOM 1636 C CA . LEU B 1 5 ? -27.719 14.883 10.047 1 82.62 5 LEU B CA 1
ATOM 1637 C C . LEU B 1 5 ? -29.156 15.359 9.906 1 82.62 5 LEU B C 1
ATOM 1639 O O . LEU B 1 5 ? -30.062 14.555 9.672 1 82.62 5 LEU B O 1
ATOM 1643 N N . ASP B 1 6 ? -29.359 16.594 10.211 1 89.94 6 ASP B N 1
ATOM 1644 C CA . ASP B 1 6 ? -30.672 17.125 9.867 1 89.94 6 ASP B CA 1
ATOM 1645 C C . ASP B 1 6 ? -30.828 17.281 8.359 1 89.94 6 ASP B C 1
ATOM 1647 O O . ASP B 1 6 ? -29.953 16.891 7.594 1 89.94 6 ASP B O 1
ATOM 1651 N N . LYS B 1 7 ? -32.062 17.766 7.953 1 91.88 7 LYS B N 1
ATOM 1652 C CA . LYS B 1 7 ? -32.375 17.812 6.527 1 91.88 7 LYS B CA 1
ATOM 1653 C C . LYS B 1 7 ? -31.391 18.703 5.77 1 91.88 7 LYS B C 1
ATOM 1655 O O . LYS B 1 7 ? -30.922 18.344 4.691 1 91.88 7 LYS B O 1
ATOM 1660 N N . THR B 1 8 ? -31.109 19.844 6.398 1 93.12 8 THR B N 1
ATOM 1661 C CA . THR B 1 8 ? -30.203 20.781 5.754 1 93.12 8 THR B CA 1
ATOM 1662 C C . THR B 1 8 ? -28.781 20.234 5.727 1 93.12 8 THR B C 1
ATOM 1664 O O . THR B 1 8 ? -28.094 20.328 4.707 1 93.12 8 THR B O 1
ATOM 1667 N N . GLU B 1 9 ? -28.391 19.672 6.766 1 94.31 9 GLU B N 1
ATOM 1668 C CA . GLU B 1 9 ? -27.062 19.062 6.852 1 94.31 9 GLU B CA 1
ATOM 1669 C C . GLU B 1 9 ? -26.906 17.938 5.828 1 94.31 9 GLU B C 1
ATOM 1671 O O . GLU B 1 9 ? -25.844 17.812 5.195 1 94.31 9 GLU B O 1
ATOM 1676 N N . GLN B 1 10 ? -27.969 17.203 5.699 1 92.69 10 GLN B N 1
ATOM 1677 C CA . GLN B 1 10 ? -27.938 16.125 4.73 1 92.69 10 GLN B CA 1
ATOM 1678 C C . GLN B 1 10 ? -27.781 16.656 3.309 1 92.69 10 GLN B C 1
ATOM 1680 O O . GLN B 1 10 ? -27.016 16.094 2.516 1 92.69 10 GLN B O 1
ATOM 1685 N N . LYS B 1 11 ? -28.453 17.688 3.035 1 93.94 11 LYS B N 1
ATOM 1686 C CA . LYS B 1 11 ? -28.359 18.312 1.718 1 93.94 11 LYS B CA 1
ATOM 1687 C C . LYS B 1 11 ? -26.938 18.781 1.437 1 93.94 11 LYS B C 1
ATOM 1689 O O . LYS B 1 11 ? -26.422 18.625 0.325 1 93.94 11 LYS B O 1
ATOM 1694 N N . ILE B 1 12 ? -26.391 19.344 2.439 1 95.38 12 ILE B N 1
ATOM 1695 C CA . ILE B 1 12 ? -25.047 19.875 2.301 1 95.38 12 ILE B CA 1
ATOM 1696 C C . ILE B 1 12 ? -24.047 18.719 2.109 1 95.38 12 ILE B C 1
ATOM 1698 O O . ILE B 1 12 ? -23.188 18.781 1.231 1 95.38 12 ILE B O 1
ATOM 1702 N N . VAL B 1 13 ? -24.219 17.719 2.855 1 92.12 13 VAL B N 1
ATOM 1703 C CA . VAL B 1 13 ? -23.328 16.562 2.764 1 92.12 13 VAL B CA 1
ATOM 1704 C C . VAL B 1 13 ? -23.5 15.883 1.404 1 92.12 13 VAL B C 1
ATOM 1706 O O . VAL B 1 13 ? -22.516 15.547 0.747 1 92.12 13 VAL B O 1
ATOM 1709 N N . ASP B 1 14 ? -24.734 15.773 0.968 1 90.75 14 ASP B N 1
ATOM 1710 C CA . ASP B 1 14 ? -25 15.18 -0.339 1 90.75 14 ASP B CA 1
ATOM 1711 C C . ASP B 1 14 ? -24.359 16 -1.455 1 90.75 14 ASP B C 1
ATOM 1713 O O . ASP B 1 14 ? -23.766 15.438 -2.379 1 90.75 14 ASP B O 1
ATOM 1717 N N . ALA B 1 15 ? -24.516 17.266 -1.323 1 93.5 15 ALA B N 1
ATOM 1718 C CA . ALA B 1 15 ? -23.906 18.172 -2.299 1 93.5 15 ALA B CA 1
ATOM 1719 C C . ALA B 1 15 ? -22.375 18.031 -2.297 1 93.5 15 ALA B C 1
ATOM 1721 O O . ALA B 1 15 ? -21.75 18.031 -3.355 1 93.5 15 ALA B O 1
ATOM 1722 N N . THR B 1 16 ? -21.859 17.953 -1.15 1 90.62 16 THR B N 1
ATOM 1723 C CA . THR B 1 16 ? -20.406 17.797 -1.006 1 90.62 16 THR B CA 1
ATOM 1724 C C . THR B 1 16 ? -19.938 16.5 -1.663 1 90.62 16 THR B C 1
ATOM 1726 O O . THR B 1 16 ? -18.969 16.5 -2.43 1 90.62 16 THR B O 1
ATOM 1729 N N . ILE B 1 17 ? -20.609 15.461 -1.398 1 85.19 17 ILE B N 1
ATOM 1730 C CA . ILE B 1 17 ? -20.266 14.156 -1.96 1 85.19 17 ILE B CA 1
ATOM 1731 C C . ILE B 1 17 ? -20.344 14.219 -3.484 1 85.19 17 ILE B C 1
ATOM 1733 O O . ILE B 1 17 ? -19.453 13.711 -4.176 1 85.19 17 ILE B O 1
ATOM 1737 N N . PHE B 1 18 ? -21.359 14.852 -3.943 1 86.62 18 PHE B N 1
ATOM 1738 C CA . PHE B 1 18 ? -21.531 15.016 -5.383 1 86.62 18 PHE B CA 1
ATOM 1739 C C . PHE B 1 18 ? -20.359 15.75 -5.996 1 86.62 18 PHE B C 1
ATOM 1741 O O . PHE B 1 18 ? -19.812 15.312 -7.012 1 86.62 18 PHE B O 1
ATOM 1748 N N . LEU B 1 19 ? -20 16.812 -5.383 1 88.06 19 LEU B N 1
ATOM 1749 C CA . LEU B 1 19 ? -18.906 17.625 -5.914 1 88.06 19 LEU B CA 1
ATOM 1750 C C . LEU B 1 19 ? -17.578 16.906 -5.801 1 88.06 19 LEU B C 1
ATOM 1752 O O . LEU B 1 19 ? -16.734 17.031 -6.688 1 88.06 19 LEU B O 1
ATOM 1756 N N . LEU B 1 20 ? -17.406 16.234 -4.766 1 80.62 20 LEU B N 1
ATOM 1757 C CA . LEU B 1 20 ? -16.188 15.438 -4.613 1 80.62 20 LEU B CA 1
ATOM 1758 C C . LEU B 1 20 ? -16.078 14.406 -5.73 1 80.62 20 LEU B C 1
ATOM 1760 O O . LEU B 1 20 ? -14.984 14.203 -6.273 1 80.62 20 LEU B O 1
ATOM 1764 N N . ASP B 1 21 ? -17.203 13.867 -5.945 1 77.62 21 ASP B N 1
ATOM 1765 C CA . ASP B 1 21 ? -17.25 12.844 -6.988 1 77.62 21 ASP B CA 1
ATOM 1766 C C . ASP B 1 21 ? -16.969 13.453 -8.359 1 77.62 21 ASP B C 1
ATOM 1768 O O . ASP B 1 21 ? -16.297 12.836 -9.195 1 77.62 21 ASP B O 1
ATOM 1772 N N . LYS B 1 22 ? -17.406 14.641 -8.602 1 81.19 22 LYS B N 1
ATOM 1773 C CA . LYS B 1 22 ? -17.359 15.25 -9.93 1 81.19 22 LYS B CA 1
ATOM 1774 C C . LYS B 1 22 ? -16.078 16.047 -10.125 1 81.19 22 LYS B C 1
ATOM 1776 O O . LYS B 1 22 ? -15.516 16.078 -11.219 1 81.19 22 LYS B O 1
ATOM 1781 N N . GLU B 1 23 ? -15.664 16.688 -9.047 1 80.75 23 GLU B N 1
ATOM 1782 C CA . GLU B 1 23 ? -14.625 17.703 -9.219 1 80.75 23 GLU B CA 1
ATOM 1783 C C . GLU B 1 23 ? -13.422 17.406 -8.336 1 80.75 23 GLU B C 1
ATOM 1785 O O . GLU B 1 23 ? -12.414 18.125 -8.391 1 80.75 23 GLU B O 1
ATOM 1790 N N . GLY B 1 24 ? -13.492 16.391 -7.527 1 75.31 24 GLY B N 1
ATOM 1791 C CA . GLY B 1 24 ? -12.391 16.094 -6.625 1 75.31 24 GLY B CA 1
ATOM 1792 C C . GLY B 1 24 ? -12.297 17.062 -5.461 1 75.31 24 GLY B C 1
ATOM 1793 O O . GLY B 1 24 ? -13.109 18 -5.348 1 75.31 24 GLY B O 1
ATOM 1794 N N . MET B 1 25 ? -11.32 16.906 -4.59 1 74.06 25 MET B N 1
ATOM 1795 C CA . MET B 1 25 ? -11.156 17.688 -3.367 1 74.06 25 MET B CA 1
ATOM 1796 C C . MET B 1 25 ? -10.812 19.141 -3.689 1 74.06 25 MET B C 1
ATOM 1798 O O . MET B 1 25 ? -11.336 20.062 -3.059 1 74.06 25 MET B O 1
ATOM 1802 N N . ASN B 1 26 ? -9.961 19.281 -4.609 1 75.81 26 ASN B N 1
ATOM 1803 C CA . ASN B 1 26 ? -9.492 20.625 -4.953 1 75.81 26 ASN B CA 1
ATOM 1804 C C . ASN B 1 26 ? -10.578 21.438 -5.648 1 75.81 26 ASN B C 1
ATOM 1806 O O . ASN B 1 26 ? -10.633 22.656 -5.512 1 75.81 26 ASN B O 1
ATOM 1810 N N . GLY B 1 27 ? -11.398 20.781 -6.25 1 82.81 27 GLY B N 1
ATOM 1811 C CA . GLY B 1 27 ? -12.461 21.453 -6.988 1 82.81 27 GLY B CA 1
ATOM 1812 C C . GLY B 1 27 ? -13.703 21.703 -6.16 1 82.81 27 GLY B C 1
ATOM 1813 O O . GLY B 1 27 ? -14.602 22.438 -6.578 1 82.81 27 GLY B O 1
ATOM 1814 N N . THR B 1 28 ? -13.633 21.109 -4.984 1 87.81 28 THR B N 1
ATOM 1815 C CA . THR B 1 28 ? -14.812 21.219 -4.129 1 87.81 28 THR B CA 1
ATOM 1816 C C . THR B 1 28 ? -14.648 22.375 -3.137 1 87.81 28 THR B C 1
ATOM 1818 O O . THR B 1 28 ? -13.938 22.25 -2.143 1 87.81 28 THR B O 1
ATOM 1821 N N . THR B 1 29 ? -15.398 23.516 -3.482 1 92.19 29 THR B N 1
ATOM 1822 C CA . THR B 1 29 ? -15.32 24.688 -2.615 1 92.19 29 THR B CA 1
ATOM 1823 C C . THR B 1 29 ? -16.641 24.891 -1.859 1 92.19 29 THR B C 1
ATOM 1825 O O . THR B 1 29 ? -17.672 24.359 -2.254 1 92.19 29 THR B O 1
ATOM 1828 N N . THR B 1 30 ? -16.469 25.672 -0.755 1 94.5 30 THR B N 1
ATOM 1829 C CA . THR B 1 30 ? -17.672 25.953 0.038 1 94.5 30 THR B CA 1
ATOM 1830 C C . THR B 1 30 ? -18.703 26.719 -0.786 1 94.5 30 THR B C 1
ATOM 1832 O O . THR B 1 30 ? -19.906 26.531 -0.606 1 94.5 30 THR B O 1
ATOM 1835 N N . LYS B 1 31 ? -18.219 27.5 -1.646 1 96 31 LYS B N 1
ATOM 1836 C CA . LYS B 1 31 ? -19.109 28.25 -2.529 1 96 31 LYS B CA 1
ATOM 1837 C C . LYS B 1 31 ? -19.906 27.297 -3.432 1 96 31 LYS B C 1
ATOM 1839 O O . LYS B 1 31 ? -21.125 27.422 -3.543 1 96 31 LYS B O 1
ATOM 1844 N N . LYS B 1 32 ? -19.281 26.375 -4.031 1 96.38 32 LYS B N 1
ATOM 1845 C CA . LYS B 1 32 ? -19.938 25.406 -4.91 1 96.38 32 LYS B CA 1
ATOM 1846 C C . LYS B 1 32 ? -20.891 24.5 -4.129 1 96.38 32 LYS B C 1
ATOM 1848 O O . LYS B 1 32 ? -21.969 24.172 -4.613 1 96.38 32 LYS B O 1
ATOM 1853 N N . ILE B 1 33 ? -20.422 24.109 -3.023 1 96.56 33 ILE B N 1
ATOM 1854 C CA . ILE B 1 33 ? -21.25 23.25 -2.166 1 96.56 33 ILE B CA 1
ATOM 1855 C C . ILE B 1 33 ? -22.547 23.969 -1.823 1 96.56 33 ILE B C 1
ATOM 1857 O O . ILE B 1 33 ? -23.641 23.391 -1.947 1 96.56 33 ILE B O 1
ATOM 1861 N N . ALA B 1 34 ? -22.422 25.234 -1.384 1 97.12 34 ALA B N 1
ATOM 1862 C CA . ALA B 1 34 ? -23.594 26.031 -1.026 1 97.12 34 ALA B CA 1
ATOM 1863 C C . ALA B 1 34 ? -24.547 26.156 -2.205 1 97.12 34 ALA B C 1
ATOM 1865 O O . ALA B 1 34 ? -25.766 25.984 -2.049 1 97.12 34 ALA B O 1
ATOM 1866 N N . LYS B 1 35 ? -24 26.406 -3.309 1 97.25 35 LYS B N 1
ATOM 1867 C CA . LYS B 1 35 ? -24.797 26.531 -4.52 1 97.25 35 LYS B CA 1
ATOM 1868 C C . LYS B 1 35 ? -25.531 25.234 -4.848 1 97.25 35 LYS B C 1
ATOM 1870 O O . LYS B 1 35 ? -26.734 25.25 -5.105 1 97.25 35 LYS B O 1
ATOM 1875 N N . LYS B 1 36 ? -24.891 24.188 -4.789 1 95.94 36 LYS B N 1
ATOM 1876 C CA . LYS B 1 36 ? -25.469 22.891 -5.117 1 95.94 36 LYS B CA 1
ATOM 1877 C C . LYS B 1 36 ? -26.531 22.484 -4.094 1 95.94 36 LYS B C 1
ATOM 1879 O O . LYS B 1 36 ? -27.531 21.859 -4.449 1 95.94 36 LYS B O 1
ATOM 1884 N N . ALA B 1 37 ? -26.234 22.781 -2.875 1 96.19 37 ALA B N 1
ATOM 1885 C CA . ALA B 1 37 ? -27.141 22.438 -1.786 1 96.19 37 ALA B CA 1
ATOM 1886 C C . ALA B 1 37 ? -28.297 23.438 -1.683 1 96.19 37 ALA B C 1
ATOM 1888 O O . ALA B 1 37 ? -29.219 23.25 -0.899 1 96.19 37 ALA B O 1
ATOM 1889 N N . GLU B 1 38 ? -28.141 24.5 -2.385 1 96.81 38 GLU B N 1
ATOM 1890 C CA . GLU B 1 38 ? -29.141 25.578 -2.389 1 96.81 38 GLU B CA 1
ATOM 1891 C C . GLU B 1 38 ? -29.281 26.188 -1.002 1 96.81 38 GLU B C 1
ATOM 1893 O O . GLU B 1 38 ? -30.406 26.344 -0.502 1 96.81 38 GLU B O 1
ATOM 1898 N N . VAL B 1 39 ? -28.188 26.438 -0.431 1 97.25 39 VAL B N 1
ATOM 1899 C CA . VAL B 1 39 ? -28.109 27.172 0.83 1 97.25 39 VAL B CA 1
ATOM 1900 C C . VAL B 1 39 ? -27.031 28.25 0.737 1 97.25 39 VAL B C 1
ATOM 1902 O O . VAL B 1 39 ? -26.281 28.312 -0.243 1 97.25 39 VAL B O 1
ATOM 1905 N N . SER B 1 40 ? -27.047 29.156 1.782 1 95.56 40 SER B N 1
ATOM 1906 C CA . SER B 1 40 ? -25.984 30.156 1.819 1 95.56 40 SER B CA 1
ATOM 1907 C C . SER B 1 40 ? -24.688 29.578 2.363 1 95.56 40 SER B C 1
ATOM 1909 O O . SER B 1 40 ? -24.719 28.594 3.104 1 95.56 40 SER B O 1
ATOM 1911 N N . GLU B 1 41 ? -23.578 30.203 1.974 1 95.56 41 GLU B N 1
ATOM 1912 C CA . GLU B 1 41 ? -22.312 29.797 2.549 1 95.56 41 GLU B CA 1
ATOM 1913 C C . GLU B 1 41 ? -22.297 29.969 4.062 1 95.56 41 GLU B C 1
ATOM 1915 O O . GLU B 1 41 ? -21.656 29.188 4.781 1 95.56 41 GLU B O 1
ATOM 1920 N N . VAL B 1 42 ? -23 30.969 4.535 1 95.81 42 VAL B N 1
ATOM 1921 C CA . VAL B 1 42 ? -23.109 31.219 5.969 1 95.81 42 VAL B CA 1
ATOM 1922 C C . VAL B 1 42 ? -23.766 30.031 6.656 1 95.81 42 VAL B C 1
ATOM 1924 O O . VAL B 1 42 ? -23.312 29.594 7.723 1 95.81 42 VAL B O 1
ATOM 1927 N N . THR B 1 43 ? -24.734 29.531 6.023 1 95.69 43 THR B N 1
ATOM 1928 C CA . THR B 1 43 ? -25.438 28.375 6.551 1 95.69 43 THR B CA 1
ATOM 1929 C C . THR B 1 43 ? -24.5 27.156 6.605 1 95.69 43 THR B C 1
ATOM 1931 O O . THR B 1 43 ? -24.516 26.406 7.586 1 95.69 43 THR B O 1
ATOM 1934 N N . VAL B 1 44 ? -23.703 26.938 5.594 1 96.69 44 VAL B N 1
ATOM 1935 C CA . VAL B 1 44 ? -22.734 25.828 5.543 1 96.69 44 VAL B CA 1
ATOM 1936 C C . VAL B 1 44 ? -21.781 25.922 6.73 1 96.69 44 VAL B C 1
ATOM 1938 O O . VAL B 1 44 ? -21.562 24.938 7.434 1 96.69 44 VAL B O 1
ATOM 1941 N N . PHE B 1 45 ? -21.344 27.125 7.004 1 94.69 45 PHE B N 1
ATOM 1942 C CA . PHE B 1 45 ? -20.375 27.328 8.07 1 94.69 45 PHE B CA 1
ATOM 1943 C C . PHE B 1 45 ? -21.031 27.188 9.438 1 94.69 45 PHE B C 1
ATOM 1945 O O . PHE B 1 45 ? -20.406 26.703 10.383 1 94.69 45 PHE B O 1
ATOM 1952 N N . ARG B 1 46 ? -22.25 27.656 9.469 1 95.19 46 ARG B N 1
ATOM 1953 C CA . ARG B 1 46 ? -22.969 27.516 10.727 1 95.19 46 ARG B CA 1
ATOM 1954 C C . ARG B 1 46 ? -23.156 26.047 11.086 1 95.19 46 ARG B C 1
ATOM 1956 O O . ARG B 1 46 ? -23.047 25.672 12.25 1 95.19 46 ARG B O 1
ATOM 1963 N N . LYS B 1 47 ? -23.328 25.312 10.133 1 94.25 47 LYS B N 1
ATOM 1964 C CA . LYS B 1 47 ? -23.656 23.906 10.367 1 94.25 47 LYS B CA 1
ATOM 1965 C C . LYS B 1 47 ? -22.391 23.078 10.555 1 94.25 47 LYS B C 1
ATOM 1967 O O . LYS B 1 47 ? -22.375 22.125 11.344 1 94.25 47 LYS B O 1
ATOM 1972 N N . PHE B 1 48 ? -21.328 23.422 9.875 1 94.62 48 PHE B N 1
ATOM 1973 C CA . PHE B 1 48 ? -20.188 22.5 9.859 1 94.62 48 PHE B CA 1
ATOM 1974 C C . PHE B 1 48 ? -18.922 23.203 10.344 1 94.62 48 PHE B C 1
ATOM 1976 O O . PHE B 1 48 ? -17.875 22.578 10.477 1 94.62 48 PHE B O 1
ATOM 1983 N N . LYS B 1 49 ? -19 24.453 10.648 1 92.38 49 LYS B N 1
ATOM 1984 C CA . LYS B 1 49 ? -17.969 25.266 11.289 1 92.38 49 LYS B CA 1
ATOM 1985 C C . LYS B 1 49 ? -16.812 25.531 10.336 1 92.38 49 LYS B C 1
ATOM 1987 O O . LYS B 1 49 ? -16.359 26.672 10.211 1 92.38 49 LYS B O 1
ATOM 1992 N N . SER B 1 50 ? -16.359 24.469 9.664 1 91.5 50 SER B N 1
ATOM 1993 C CA . SER B 1 50 ? -15.258 24.641 8.719 1 91.5 50 SER B CA 1
ATOM 1994 C C . SER B 1 50 ? -15.391 23.688 7.535 1 91.5 50 SER B C 1
ATOM 1996 O O . SER B 1 50 ? -16.078 22.672 7.621 1 91.5 50 SER B O 1
ATOM 1998 N N . LYS B 1 51 ? -14.664 24.094 6.484 1 88.44 51 LYS B N 1
ATOM 1999 C CA . LYS B 1 51 ? -14.633 23.219 5.312 1 88.44 51 LYS B CA 1
ATOM 2000 C C . LYS B 1 51 ? -14.047 21.859 5.66 1 88.44 51 LYS B C 1
ATOM 2002 O O . LYS B 1 51 ? -14.555 20.828 5.219 1 88.44 51 LYS B O 1
ATOM 2007 N N . ASP B 1 52 ? -13.016 21.875 6.523 1 82.81 52 ASP B N 1
ATOM 2008 C CA . ASP B 1 52 ? -12.336 20.625 6.887 1 82.81 52 ASP B CA 1
ATOM 2009 C C . ASP B 1 52 ? -13.273 19.688 7.637 1 82.81 52 ASP B C 1
ATOM 2011 O O . ASP B 1 52 ? -13.281 18.484 7.379 1 82.81 52 ASP B O 1
ATOM 2015 N N . ASN B 1 53 ? -13.969 20.266 8.469 1 86.75 53 ASN B N 1
ATOM 2016 C CA . ASN B 1 53 ? -14.938 19.453 9.211 1 86.75 53 ASN B CA 1
ATOM 2017 C C . ASN B 1 53 ? -16.031 18.906 8.297 1 86.75 53 ASN B C 1
ATOM 2019 O O . ASN B 1 53 ? -16.422 17.734 8.414 1 86.75 53 ASN B O 1
ATOM 2023 N N . LEU B 1 54 ? -16.5 19.797 7.457 1 90.75 54 LEU B N 1
ATOM 2024 C CA . LEU B 1 54 ? -17.5 19.359 6.477 1 90.75 54 LEU B CA 1
ATOM 2025 C C . LEU B 1 54 ? -16.953 18.234 5.613 1 90.75 54 LEU B C 1
ATOM 2027 O O . LEU B 1 54 ? -17.609 17.219 5.41 1 90.75 54 LEU B O 1
ATOM 2031 N N . LEU B 1 55 ? -15.766 18.391 5.207 1 82.62 55 LEU B N 1
ATOM 2032 C CA . LEU B 1 55 ? -15.141 17.391 4.344 1 82.62 55 LEU B CA 1
ATOM 2033 C C . LEU B 1 55 ? -14.945 16.078 5.086 1 82.62 55 LEU B C 1
ATOM 2035 O O . LEU B 1 55 ? -15.141 15 4.512 1 82.62 55 LEU B O 1
ATOM 2039 N N . LYS B 1 56 ? -14.602 16.203 6.238 1 78.69 56 LYS B N 1
ATOM 2040 C CA . LYS B 1 56 ? -14.422 15 7.055 1 78.69 56 LYS B CA 1
ATOM 2041 C C . LYS B 1 56 ? -15.727 14.227 7.184 1 78.69 56 LYS B C 1
ATOM 2043 O O . LYS B 1 56 ? -15.75 13 7.027 1 78.69 56 LYS B O 1
ATOM 2048 N N . ILE B 1 57 ? -16.766 14.914 7.484 1 81.06 57 ILE B N 1
ATOM 2049 C CA . ILE B 1 57 ? -18.062 14.289 7.645 1 81.06 57 ILE B CA 1
ATOM 2050 C C . ILE B 1 57 ? -18.531 13.727 6.309 1 81.06 57 ILE B C 1
ATOM 2052 O O . ILE B 1 57 ? -19.031 12.594 6.242 1 81.06 57 ILE B O 1
ATOM 2056 N N . ALA B 1 58 ? -18.391 14.508 5.293 1 84.75 58 ALA B N 1
ATOM 2057 C CA . ALA B 1 58 ? -18.781 14.078 3.957 1 84.75 58 ALA B CA 1
ATOM 2058 C C . ALA B 1 58 ? -18.016 12.836 3.529 1 84.75 58 ALA B C 1
ATOM 2060 O O . ALA B 1 58 ? -18.547 11.969 2.838 1 84.75 58 ALA B O 1
ATOM 2061 N N . LYS B 1 59 ? -16.812 12.758 3.971 1 75.31 59 LYS B N 1
ATOM 2062 C CA . LYS B 1 59 ? -15.961 11.625 3.6 1 75.31 59 LYS B CA 1
ATOM 2063 C C . LYS B 1 59 ? -16.5 10.32 4.176 1 75.31 59 LYS B C 1
ATOM 2065 O O . LYS B 1 59 ? -16.422 9.273 3.531 1 75.31 59 LYS B O 1
ATOM 2070 N N . ILE B 1 60 ? -17.047 10.469 5.297 1 75 60 ILE B N 1
ATOM 2071 C CA . ILE B 1 60 ? -17.625 9.289 5.934 1 75 60 ILE B CA 1
ATOM 2072 C C . ILE B 1 60 ? -18.797 8.766 5.102 1 75 60 ILE B C 1
ATOM 2074 O O . ILE B 1 60 ? -18.875 7.57 4.816 1 75 60 ILE B O 1
ATOM 2078 N N . TYR B 1 61 ? -19.578 9.695 4.738 1 77 61 TYR B N 1
ATOM 2079 C CA . TYR B 1 61 ? -20.734 9.32 3.916 1 77 61 TYR B CA 1
ATOM 2080 C C . TYR B 1 61 ? -20.281 8.898 2.523 1 77 61 TYR B C 1
ATOM 2082 O O . TYR B 1 61 ? -20.844 7.969 1.942 1 77 61 TYR B O 1
ATOM 2090 N N . TYR B 1 62 ? -19.344 9.578 2.137 1 75.88 62 TYR B N 1
ATOM 2091 C CA . TYR B 1 62 ? -18.781 9.273 0.826 1 75.88 62 TYR B CA 1
ATOM 2092 C C . TYR B 1 62 ? -18.203 7.867 0.795 1 75.88 62 TYR B C 1
ATOM 2094 O O . TYR B 1 62 ? -18.344 7.148 -0.197 1 75.88 62 TYR B O 1
ATOM 2102 N N . SER B 1 63 ? -17.703 7.48 1.903 1 75.62 63 SER B N 1
ATOM 2103 C CA . SER B 1 63 ? -17.125 6.145 1.996 1 75.62 63 SER B CA 1
ATOM 2104 C C . SER B 1 63 ? -18.172 5.066 1.781 1 75.62 63 SER B C 1
ATOM 2106 O O . SER B 1 63 ? -17.922 4.066 1.104 1 75.62 63 SER B O 1
ATOM 2108 N N . ASP B 1 64 ? -19.344 5.301 2.332 1 76.88 64 ASP B N 1
ATOM 2109 C CA . ASP B 1 64 ? -20.422 4.316 2.172 1 76.88 64 ASP B CA 1
ATOM 2110 C C . ASP B 1 64 ? -20.875 4.242 0.72 1 76.88 64 ASP B C 1
ATOM 2112 O O . ASP B 1 64 ? -21.156 3.158 0.207 1 76.88 64 ASP B O 1
ATOM 2116 N N . TYR B 1 65 ? -20.938 5.387 0.179 1 77.06 65 TYR B N 1
ATOM 2117 C CA . TYR B 1 65 ? -21.297 5.461 -1.234 1 77.06 65 TYR B CA 1
ATOM 2118 C C . TYR B 1 65 ? -20.25 4.75 -2.094 1 77.06 65 TYR B C 1
ATOM 2120 O O . TYR B 1 65 ? -20.609 4 -3.01 1 77.06 65 TYR B O 1
ATOM 2128 N N . PHE B 1 66 ? -19.141 4.828 -1.81 1 79.94 66 PHE B N 1
ATOM 2129 C CA . PHE B 1 66 ? -18.016 4.223 -2.523 1 79.94 66 PHE B CA 1
ATOM 2130 C C . PHE B 1 66 ? -18.016 2.707 -2.346 1 79.94 66 PHE B C 1
ATOM 2132 O O . PHE B 1 66 ? -17.75 1.966 -3.293 1 79.94 66 PHE B O 1
ATOM 2139 N N . LEU B 1 67 ? -18.359 2.291 -1.211 1 84 67 LEU B N 1
ATOM 2140 C CA . LEU B 1 67 ? -18.391 0.86 -0.932 1 84 67 LEU B CA 1
ATOM 2141 C C . LEU B 1 67 ? -19.453 0.157 -1.776 1 84 67 LEU B C 1
ATOM 2143 O O . LEU B 1 67 ? -19.234 -0.976 -2.219 1 84 67 LEU B O 1
ATOM 2147 N N . GLU B 1 68 ? -20.516 0.892 -1.973 1 83.69 68 GLU B N 1
ATOM 2148 C CA . GLU B 1 68 ? -21.562 0.317 -2.818 1 83.69 68 GLU B CA 1
ATOM 2149 C C . GLU B 1 68 ? -21.094 0.19 -4.266 1 83.69 68 GLU B C 1
ATOM 2151 O O . GLU B 1 68 ? -21.391 -0.801 -4.934 1 83.69 68 GLU B O 1
ATOM 2156 N N . LYS B 1 69 ? -20.422 1.107 -4.715 1 84.25 69 LYS B N 1
ATOM 2157 C CA . LYS B 1 69 ? -19.891 1.073 -6.074 1 84.25 69 LYS B CA 1
ATOM 2158 C C . LYS B 1 69 ? -18.859 -0.042 -6.238 1 84.25 69 LYS B C 1
ATOM 2160 O O . LYS B 1 69 ? -18.797 -0.691 -7.281 1 84.25 69 LYS B O 1
ATOM 2165 N N . ILE B 1 70 ? -18.109 -0.256 -5.27 1 88 70 ILE B N 1
ATOM 2166 C CA . ILE B 1 70 ? -17.109 -1.321 -5.293 1 88 70 ILE B CA 1
ATOM 2167 C C . ILE B 1 70 ? -17.812 -2.678 -5.355 1 88 70 ILE B C 1
ATOM 2169 O O . ILE B 1 70 ? -17.406 -3.557 -6.121 1 88 70 ILE B O 1
ATOM 2173 N N . SER B 1 71 ? -18.828 -2.83 -4.527 1 88.5 71 SER B N 1
ATOM 2174 C CA . SER B 1 71 ? -19.562 -4.09 -4.52 1 88.5 71 SER B CA 1
ATOM 2175 C C . SER B 1 71 ? -20.109 -4.414 -5.906 1 88.5 71 SER B C 1
ATOM 2177 O O . SER B 1 71 ? -20.156 -5.582 -6.305 1 88.5 71 SER B O 1
ATOM 2179 N N . ASP B 1 72 ? -20.438 -3.383 -6.629 1 89.5 72 ASP B N 1
ATOM 2180 C CA . ASP B 1 72 ? -21.016 -3.549 -7.957 1 89.5 72 ASP B CA 1
ATOM 2181 C C . ASP B 1 72 ? -19.984 -4.082 -8.945 1 89.5 72 ASP B C 1
ATOM 2183 O O . ASP B 1 72 ? -20.344 -4.664 -9.977 1 89.5 72 ASP B O 1
ATOM 2187 N N . ILE B 1 73 ? -18.766 -3.916 -8.656 1 90.94 73 ILE B N 1
ATOM 2188 C CA . ILE B 1 73 ? -17.688 -4.367 -9.531 1 90.94 73 ILE B CA 1
ATOM 2189 C C . ILE B 1 73 ? -17.672 -5.895 -9.57 1 90.94 73 ILE B C 1
ATOM 2191 O O . ILE B 1 73 ? -17.281 -6.488 -10.578 1 90.94 73 ILE B O 1
ATOM 2195 N N . PHE B 1 74 ? -18.109 -6.535 -8.531 1 91.44 74 PHE B N 1
ATOM 2196 C CA . PHE B 1 74 ? -17.953 -7.98 -8.383 1 91.44 74 PHE B CA 1
ATOM 2197 C C . PHE B 1 74 ? -19.234 -8.703 -8.773 1 91.44 74 PHE B C 1
ATOM 2199 O O . PHE B 1 74 ? -19.344 -9.922 -8.609 1 91.44 74 PHE B O 1
ATOM 2206 N N . ILE B 1 75 ? -20.156 -7.961 -9.258 1 83.38 75 ILE B N 1
ATOM 2207 C CA . ILE B 1 75 ? -21.422 -8.586 -9.625 1 83.38 75 ILE B CA 1
ATOM 2208 C C . ILE B 1 75 ? -21.359 -9.047 -11.078 1 83.38 75 ILE B C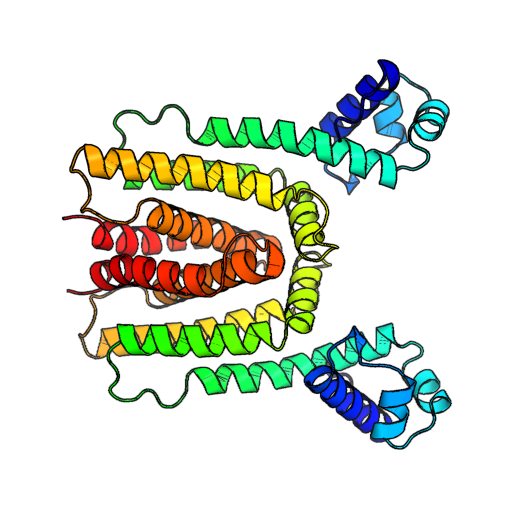 1
ATOM 2210 O O . ILE B 1 75 ? -20.656 -8.453 -11.898 1 83.38 75 ILE B O 1
ATOM 2214 N N . ASN B 1 76 ? -22.078 -10.133 -11.383 1 67.56 76 ASN B N 1
ATOM 2215 C CA . ASN B 1 76 ? -22.531 -10.57 -12.711 1 67.56 76 ASN B CA 1
ATOM 2216 C C . ASN B 1 76 ? -21.391 -11.227 -13.492 1 67.56 76 ASN B C 1
ATOM 2218 O O . ASN B 1 76 ? -21.203 -10.953 -14.68 1 67.56 76 ASN B O 1
ATOM 2222 N N . TYR B 1 77 ? -20.656 -11.961 -12.938 1 69 77 TYR B N 1
ATOM 2223 C CA . TYR B 1 77 ? -19.641 -12.633 -13.727 1 69 77 TYR B CA 1
ATOM 2224 C C . TYR B 1 77 ? -19.891 -14.141 -13.781 1 69 77 TYR B C 1
ATOM 2226 O O . TYR B 1 77 ? -18.953 -14.938 -13.797 1 69 77 TYR B O 1
ATOM 2234 N N . GLU B 1 78 ? -21.156 -14.438 -14.023 1 67.81 78 GLU B N 1
ATOM 2235 C CA . GLU B 1 78 ? -21.484 -15.859 -14.164 1 67.81 78 GLU B CA 1
ATOM 2236 C C . GLU B 1 78 ? -20.875 -16.438 -15.438 1 67.81 78 GLU B C 1
ATOM 2238 O O . GLU B 1 78 ? -20.875 -15.789 -16.484 1 67.81 78 GLU B O 1
ATOM 2243 N N . ASP B 1 79 ? -20.094 -17.547 -15.391 1 71.56 79 ASP B N 1
ATOM 2244 C CA . ASP B 1 79 ? -19.609 -18.375 -16.484 1 71.56 79 ASP B CA 1
ATOM 2245 C C . ASP B 1 79 ? -18.312 -17.828 -17.062 1 71.56 79 ASP B C 1
ATOM 2247 O O . ASP B 1 79 ? -17.938 -18.156 -18.188 1 71.56 79 ASP B O 1
ATOM 2251 N N . THR B 1 80 ? -17.75 -16.969 -16.562 1 83.25 80 THR B N 1
ATOM 2252 C CA . THR B 1 80 ? -16.438 -16.453 -16.953 1 83.25 80 THR B CA 1
ATOM 2253 C C . THR B 1 80 ? -15.32 -17.25 -16.281 1 83.25 80 THR B C 1
ATOM 2255 O O . THR B 1 80 ? -15.438 -17.609 -15.109 1 83.25 80 THR B O 1
ATOM 2258 N N . ASP B 1 81 ? -14.383 -17.656 -17.156 1 91.69 81 ASP B N 1
ATOM 2259 C CA . ASP B 1 81 ? -13.242 -18.312 -16.531 1 91.69 81 ASP B CA 1
ATOM 2260 C C . ASP B 1 81 ? -12.531 -17.391 -15.555 1 91.69 81 ASP B C 1
ATOM 2262 O O . ASP B 1 81 ? -12.602 -16.156 -15.688 1 91.69 81 ASP B O 1
ATOM 2266 N N . LEU B 1 82 ? -11.898 -17.922 -14.633 1 93.81 82 LEU B N 1
ATOM 2267 C CA . LEU B 1 82 ? -11.352 -17.188 -13.5 1 93.81 82 LEU B CA 1
ATOM 2268 C C . LEU B 1 82 ? -10.375 -16.109 -13.969 1 93.81 82 LEU B C 1
ATOM 2270 O O . LEU B 1 82 ? -10.406 -14.984 -13.469 1 93.81 82 LEU B O 1
ATOM 2274 N N . GLU B 1 83 ? -9.477 -16.453 -14.914 1 94.69 83 GLU B N 1
ATOM 2275 C CA . GLU B 1 83 ? -8.5 -15.484 -15.406 1 94.69 83 GLU B CA 1
ATOM 2276 C C . GLU B 1 83 ? -9.188 -14.266 -16.016 1 94.69 83 GLU B C 1
ATOM 2278 O O . GLU B 1 83 ? -8.828 -13.125 -15.719 1 94.69 83 GLU B O 1
ATOM 2283 N N . SER B 1 84 ? -10.148 -14.5 -16.891 1 94.5 84 SER B N 1
ATOM 2284 C CA . SER B 1 84 ? -10.914 -13.422 -17.516 1 94.5 84 SER B CA 1
ATOM 2285 C C . SER B 1 84 ? -11.656 -12.602 -16.469 1 94.5 84 SER B C 1
ATOM 2287 O O . SER B 1 84 ? -11.727 -11.375 -16.562 1 94.5 84 SER B O 1
ATOM 2289 N N . LEU B 1 85 ? -12.172 -13.312 -15.508 1 94.44 85 LEU B N 1
ATOM 2290 C CA . LEU B 1 85 ? -12.883 -12.641 -14.422 1 94.44 85 LEU B CA 1
ATOM 2291 C C . LEU B 1 85 ? -11.945 -11.703 -13.672 1 94.44 85 LEU B C 1
ATOM 2293 O O . LEU B 1 85 ? -12.289 -10.539 -13.438 1 94.44 85 LEU B O 1
ATOM 2297 N N . LEU B 1 86 ? -10.773 -12.164 -13.297 1 95.38 86 LEU B N 1
ATOM 2298 C CA . LEU B 1 86 ? -9.82 -11.359 -12.539 1 95.38 86 LEU B CA 1
ATOM 2299 C C . LEU B 1 86 ? -9.328 -10.18 -13.367 1 95.38 86 LEU B C 1
ATOM 2301 O O . LEU B 1 86 ? -9.125 -9.086 -12.836 1 95.38 86 LEU B O 1
ATOM 2305 N N . LYS B 1 87 ? -9.188 -10.328 -14.68 1 94.06 87 LYS B N 1
ATOM 2306 C CA . LYS B 1 87 ? -8.8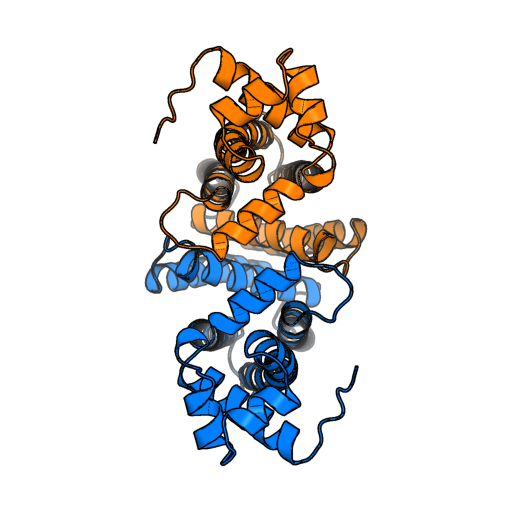05 -9.234 -15.57 1 94.06 87 LYS B CA 1
ATOM 2307 C C . LYS B 1 87 ? -9.891 -8.164 -15.625 1 94.06 87 LYS B C 1
ATOM 2309 O O . LYS B 1 87 ? -9.594 -6.969 -15.633 1 94.06 87 LYS B O 1
ATOM 2314 N N . HIS B 1 88 ? -11.109 -8.625 -15.656 1 93.12 88 HIS B N 1
ATOM 2315 C CA . HIS B 1 88 ? -12.234 -7.695 -15.664 1 93.12 88 HIS B CA 1
ATOM 2316 C C . HIS B 1 88 ? -12.297 -6.906 -14.359 1 93.12 88 HIS B C 1
ATOM 2318 O O . HIS B 1 88 ? -12.484 -5.688 -14.375 1 93.12 88 HIS B O 1
ATOM 2324 N N . ILE B 1 89 ? -12.141 -7.605 -13.297 1 93.44 89 ILE B N 1
ATOM 2325 C CA . ILE B 1 89 ? -12.156 -6.969 -11.984 1 93.44 89 ILE B CA 1
ATOM 2326 C C . ILE B 1 89 ? -11.031 -5.945 -11.898 1 93.44 89 ILE B C 1
ATOM 2328 O O . ILE B 1 89 ? -11.234 -4.824 -11.422 1 93.44 89 ILE B O 1
ATOM 2332 N N . TRP B 1 90 ? -9.859 -6.316 -12.359 1 92.62 90 TRP B N 1
ATOM 2333 C CA . TRP B 1 90 ? -8.719 -5.41 -12.398 1 92.62 90 TRP B CA 1
ATOM 2334 C C . TRP B 1 90 ? -9.062 -4.137 -13.156 1 92.62 90 TRP B C 1
ATOM 2336 O O . TRP B 1 90 ? -8.844 -3.029 -12.656 1 92.62 90 TRP B O 1
ATOM 2346 N N . GLY B 1 91 ? -9.578 -4.301 -14.312 1 90.69 91 GLY B N 1
ATOM 2347 C CA . GLY B 1 91 ? -9.93 -3.141 -15.117 1 90.69 91 GLY B CA 1
ATOM 2348 C C . GLY B 1 91 ? -10.922 -2.221 -14.43 1 90.69 91 GLY B C 1
ATOM 2349 O O . GLY B 1 91 ? -10.758 -1 -14.438 1 90.69 91 GLY B O 1
ATOM 2350 N N . LYS B 1 92 ? -11.891 -2.795 -13.812 1 91 92 LYS B N 1
ATOM 2351 C CA . LYS B 1 92 ? -12.922 -2.01 -13.141 1 91 92 LYS B CA 1
ATOM 2352 C C . LYS B 1 92 ? -12.367 -1.32 -11.898 1 91 92 LYS B C 1
ATOM 2354 O O . LYS B 1 92 ? -12.672 -0.152 -11.648 1 91 92 LYS B O 1
ATOM 2359 N N . LEU B 1 93 ? -11.57 -2.035 -11.18 1 90.25 93 LEU B N 1
ATOM 2360 C CA . LEU B 1 93 ? -11.008 -1.461 -9.961 1 90.25 93 LEU B CA 1
ATOM 2361 C C . LEU B 1 93 ? -10.023 -0.342 -10.297 1 90.25 93 LEU B C 1
ATOM 2363 O O . LEU B 1 93 ? -10.031 0.707 -9.648 1 90.25 93 LEU B O 1
ATOM 2367 N N . VAL B 1 94 ? -9.211 -0.602 -11.25 1 85.94 94 VAL B N 1
ATOM 2368 C CA . VAL B 1 94 ? -8.242 0.408 -11.672 1 85.94 94 VAL B CA 1
ATOM 2369 C C . VAL B 1 94 ? -8.977 1.666 -12.133 1 85.94 94 VAL B C 1
ATOM 2371 O O . VAL B 1 94 ? -8.609 2.781 -11.75 1 85.94 94 VAL B O 1
ATOM 2374 N N . ASN B 1 95 ? -9.945 1.487 -12.914 1 84.19 95 ASN B N 1
ATOM 2375 C CA . ASN B 1 95 ? -10.742 2.615 -13.391 1 84.19 95 ASN B CA 1
ATOM 2376 C C . ASN B 1 95 ? -11.414 3.35 -12.234 1 84.19 95 ASN B C 1
ATOM 2378 O O . ASN B 1 95 ? -11.453 4.582 -12.219 1 84.19 95 ASN B O 1
ATOM 2382 N N . PHE B 1 96 ? -11.953 2.584 -11.414 1 84.06 96 PHE B N 1
ATOM 2383 C CA . PHE B 1 96 ? -12.625 3.162 -10.258 1 84.06 96 PHE B CA 1
ATOM 2384 C C . PHE B 1 96 ? -11.656 3.998 -9.43 1 84.06 96 PHE B C 1
ATOM 2386 O O . PHE B 1 96 ? -11.961 5.133 -9.062 1 84.06 96 PHE B O 1
ATOM 2393 N N . LEU B 1 97 ? -10.523 3.479 -9.133 1 82.06 97 LEU B N 1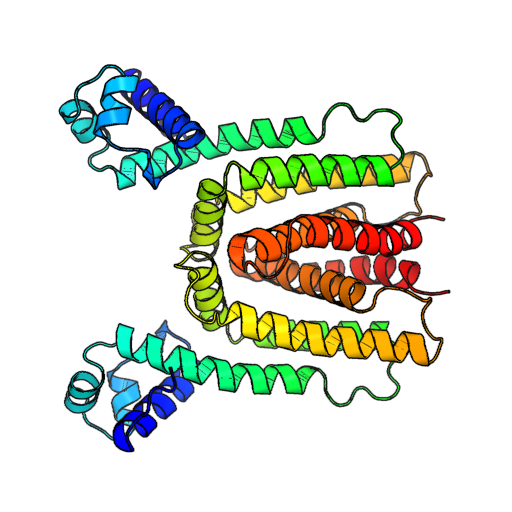
ATOM 2394 C CA . LEU B 1 97 ? -9.531 4.152 -8.305 1 82.06 97 LEU B CA 1
ATOM 2395 C C . LEU B 1 97 ? -8.953 5.367 -9.031 1 82.06 97 LEU B C 1
ATOM 2397 O O . LEU B 1 97 ? -8.688 6.395 -8.406 1 82.06 97 LEU B O 1
ATOM 2401 N N . ASP B 1 98 ? -8.766 5.234 -10.281 1 79.25 98 ASP B N 1
ATOM 2402 C CA . ASP B 1 98 ? -8.266 6.344 -11.086 1 79.25 98 ASP B CA 1
ATOM 2403 C C . ASP B 1 98 ? -9.219 7.531 -11.039 1 79.25 98 ASP B C 1
ATOM 2405 O O . ASP B 1 98 ? -8.789 8.688 -11.07 1 79.25 98 ASP B O 1
ATOM 2409 N N . ASN B 1 99 ? -10.422 7.199 -10.945 1 76.81 99 ASN B N 1
ATOM 2410 C CA . ASN B 1 99 ? -11.438 8.25 -10.953 1 76.81 99 ASN B CA 1
ATOM 2411 C C . ASN B 1 99 ? -11.703 8.781 -9.547 1 76.81 99 ASN B C 1
ATOM 2413 O O . ASN B 1 99 ? -12.43 9.766 -9.383 1 76.81 99 ASN B O 1
ATOM 2417 N N . ASN B 1 100 ? -11.086 8.102 -8.555 1 77.81 100 ASN B N 1
ATOM 2418 C CA . ASN B 1 100 ? -11.336 8.477 -7.164 1 77.81 100 ASN B CA 1
ATOM 2419 C C . ASN B 1 100 ? -10.031 8.609 -6.379 1 77.81 100 ASN B C 1
ATOM 2421 O O . ASN B 1 100 ? -9.938 8.141 -5.246 1 77.81 100 ASN B O 1
ATOM 2425 N N . LEU B 1 101 ? -9.109 9.242 -6.969 1 75.81 101 LEU B N 1
ATOM 2426 C CA . LEU B 1 101 ? -7.77 9.367 -6.398 1 75.81 101 LEU B CA 1
ATOM 2427 C C . LEU B 1 101 ? -7.812 10.117 -5.07 1 75.81 101 LEU B C 1
ATOM 2429 O O . LEU B 1 101 ? -7.023 9.828 -4.168 1 75.81 101 LEU B O 1
ATOM 2433 N N . ASP B 1 102 ? -8.734 11.016 -4.973 1 72.31 102 ASP B N 1
ATOM 2434 C CA . ASP B 1 102 ? -8.852 11.789 -3.742 1 72.31 102 ASP B CA 1
ATOM 2435 C C . ASP B 1 102 ? -9.219 10.891 -2.562 1 72.31 102 ASP B C 1
ATOM 2437 O O . ASP B 1 102 ? -8.742 11.094 -1.446 1 72.31 102 ASP B O 1
ATOM 2441 N N . ILE B 1 103 ? -10.047 10 -2.869 1 74.62 103 ILE B N 1
ATOM 2442 C CA . ILE B 1 103 ? -10.461 9.078 -1.817 1 74.62 103 ILE B CA 1
ATOM 2443 C C . ILE B 1 103 ? -9.273 8.211 -1.396 1 74.62 103 ILE B C 1
ATOM 2445 O O . ILE B 1 103 ? -9.102 7.914 -0.211 1 74.62 103 ILE B O 1
ATOM 2449 N N . ILE B 1 104 ? -8.477 7.84 -2.352 1 77.38 104 ILE B N 1
ATOM 2450 C CA . ILE B 1 104 ? -7.293 7.031 -2.078 1 77.38 104 ILE B CA 1
ATOM 2451 C C . ILE B 1 104 ? -6.324 7.816 -1.201 1 77.38 104 ILE B C 1
ATOM 2453 O O . ILE B 1 104 ? -5.773 7.281 -0.236 1 77.38 104 ILE B O 1
ATOM 2457 N N . LYS B 1 105 ? -6.227 9.016 -1.496 1 75.75 105 LYS B N 1
ATOM 2458 C CA . LYS B 1 105 ? -5.34 9.875 -0.713 1 75.75 105 LYS B CA 1
ATOM 2459 C C . LYS B 1 105 ? -5.82 9.984 0.731 1 75.75 105 LYS B C 1
ATOM 2461 O O . LYS B 1 105 ? -5.016 9.945 1.664 1 75.75 105 LYS B O 1
ATOM 2466 N N . ILE B 1 106 ? -7.102 10.141 0.841 1 73.94 106 ILE B N 1
ATOM 2467 C CA . ILE B 1 106 ? -7.684 10.227 2.176 1 73.94 106 ILE B CA 1
ATOM 2468 C C . ILE B 1 106 ? -7.445 8.914 2.924 1 73.94 106 ILE B C 1
ATOM 2470 O O . ILE B 1 106 ? -7.082 8.922 4.102 1 73.94 106 ILE B O 1
ATOM 2474 N N . ALA B 1 107 ? -7.637 7.84 2.236 1 77.06 107 ALA B N 1
ATOM 2475 C CA . ALA B 1 107 ? -7.438 6.527 2.846 1 77.06 107 ALA B CA 1
ATOM 2476 C C . ALA B 1 107 ? -5.988 6.34 3.285 1 77.06 107 ALA B C 1
ATOM 2478 O O . ALA B 1 107 ? -5.723 5.824 4.375 1 77.06 107 ALA B O 1
ATOM 2479 N N . LEU B 1 108 ? -5.074 6.723 2.445 1 77.06 108 LEU B N 1
ATOM 2480 C CA . LEU B 1 108 ? -3.656 6.625 2.764 1 77.06 108 LEU B CA 1
ATOM 2481 C C . LEU B 1 108 ? -3.309 7.496 3.967 1 77.06 108 LEU B C 1
ATOM 2483 O O . LEU B 1 108 ? -2.529 7.082 4.828 1 77.06 108 LEU B O 1
ATOM 2487 N N . ASP B 1 109 ? -3.896 8.656 3.998 1 71.94 109 ASP B N 1
ATOM 2488 C CA . ASP B 1 109 ? -3.693 9.555 5.125 1 71.94 109 ASP B CA 1
ATOM 2489 C C . ASP B 1 109 ? -4.199 8.93 6.426 1 71.94 109 ASP B C 1
ATOM 2491 O O . ASP B 1 109 ? -3.562 9.062 7.473 1 71.94 109 ASP B O 1
ATOM 2495 N N . GLU B 1 110 ? -5.305 8.297 6.355 1 75.56 110 GLU B N 1
ATOM 2496 C CA . GLU B 1 110 ? -5.895 7.648 7.527 1 75.56 110 GLU B CA 1
ATOM 2497 C C . GLU B 1 110 ? -5 6.527 8.047 1 75.56 110 GLU B C 1
ATOM 2499 O O . GLU B 1 110 ? -4.965 6.262 9.25 1 75.56 110 GLU B O 1
ATOM 2504 N N . LEU B 1 111 ? -4.41 5.883 7.113 1 73.69 111 LEU B N 1
ATOM 2505 C CA . LEU B 1 111 ? -3.525 4.793 7.508 1 73.69 111 LEU B CA 1
ATOM 2506 C C . LEU B 1 111 ? -2.408 5.297 8.414 1 73.69 111 LEU B C 1
ATOM 2508 O O . LEU B 1 111 ? -1.987 4.594 9.336 1 73.69 111 LEU B O 1
ATOM 2512 N N . MET B 1 112 ? -2.023 6.531 8.156 1 68.88 112 MET B N 1
ATOM 2513 C CA . MET B 1 112 ? -0.901 7.102 8.898 1 68.88 112 MET B CA 1
ATOM 2514 C C . MET B 1 112 ? -1.382 7.785 10.18 1 68.88 112 MET B C 1
ATOM 2516 O O . MET B 1 112 ? -0.585 8.062 11.078 1 68.88 112 MET B O 1
ATOM 2520 N N . SER B 1 113 ? -2.635 8.133 10.109 1 64.88 113 SER B N 1
ATOM 2521 C CA . SER B 1 113 ? -3.162 8.898 11.234 1 64.88 113 SER B CA 1
ATOM 2522 C C . SER B 1 113 ? -3.676 7.977 12.336 1 64.88 113 SER B C 1
ATOM 2524 O O . SER B 1 113 ? -3.699 6.754 12.172 1 64.88 113 SER B O 1
ATOM 2526 N N . ASN B 1 114 ? -4.105 8.492 13.461 1 58.06 114 ASN B N 1
ATOM 2527 C CA . ASN B 1 114 ? -4.52 7.859 14.711 1 58.06 114 ASN B CA 1
ATOM 2528 C C . ASN B 1 114 ? -5.574 6.781 14.469 1 58.06 114 ASN B C 1
ATOM 2530 O O . ASN B 1 114 ? -6.531 7 13.727 1 58.06 114 ASN B O 1
ATOM 2534 N N . PRO B 1 115 ? -5.219 5.508 14.898 1 57.94 115 PRO B N 1
ATOM 2535 C CA . PRO B 1 115 ? -5.879 4.207 14.75 1 57.94 115 PRO B CA 1
ATOM 2536 C C . PRO B 1 115 ? -7.367 4.254 15.086 1 57.94 115 PRO B C 1
ATOM 2538 O O . PRO B 1 115 ? -8.102 3.32 14.773 1 57.94 115 PRO B O 1
ATOM 2541 N N . GLU B 1 116 ? -7.883 5.309 15.664 1 53.97 116 GLU B N 1
ATOM 2542 C CA . GLU B 1 116 ? -9.141 5.055 16.359 1 53.97 116 GLU B CA 1
ATOM 2543 C C . GLU B 1 116 ? -10.328 5.125 15.398 1 53.97 116 GLU B C 1
ATOM 2545 O O . GLU B 1 116 ? -11.43 4.695 15.734 1 53.97 116 GLU B O 1
ATOM 2550 N N . GLU B 1 117 ? -10.188 5.676 14.328 1 58 117 GLU B N 1
ATOM 2551 C CA . GLU B 1 117 ? -11.406 5.828 13.547 1 58 117 GLU B CA 1
ATOM 2552 C C . GLU B 1 117 ? -11.461 4.82 12.398 1 58 117 GLU B C 1
ATOM 2554 O O . GLU B 1 117 ? -10.422 4.297 11.984 1 58 117 GLU B O 1
ATOM 2559 N N . GLU B 1 118 ? -12.703 4.387 12.273 1 62.03 118 GLU B N 1
ATOM 2560 C CA . GLU B 1 118 ? -12.922 3.518 11.117 1 62.03 118 GLU B CA 1
ATOM 2561 C C . GLU B 1 118 ? -12.336 4.133 9.844 1 62.03 118 GLU B C 1
ATOM 2563 O O . GLU B 1 118 ? -12.758 5.207 9.422 1 62.03 118 GLU B O 1
ATOM 2568 N N . LYS B 1 119 ? -11.445 3.375 9.242 1 76.19 119 LYS B N 1
ATOM 2569 C CA . LYS B 1 119 ? -10.688 3.922 8.125 1 76.19 119 LYS B CA 1
ATOM 2570 C C . LYS B 1 119 ? -11.328 3.551 6.789 1 76.19 119 LYS B C 1
ATOM 2572 O O . LYS B 1 119 ? -11.852 2.447 6.633 1 76.19 119 LYS B O 1
ATOM 2577 N N . ILE B 1 120 ? -11.5 4.473 5.938 1 78.62 120 ILE B N 1
ATOM 2578 C CA . ILE B 1 120 ? -12 4.273 4.586 1 78.62 120 ILE B CA 1
ATOM 2579 C C . ILE B 1 120 ? -11.234 3.139 3.91 1 78.62 120 ILE B C 1
ATOM 2581 O O . ILE B 1 120 ? -11.828 2.287 3.244 1 78.62 120 ILE B O 1
ATOM 2585 N N . PHE B 1 121 ? -9.984 3.051 4.18 1 81 121 PHE B N 1
ATOM 2586 C CA . PHE B 1 121 ? -9.164 1.996 3.6 1 81 121 PHE B CA 1
ATOM 2587 C C . PHE B 1 121 ? -9.609 0.625 4.094 1 81 121 PHE B C 1
ATOM 2589 O O . PHE B 1 121 ? -9.695 -0.324 3.311 1 81 121 PHE B O 1
ATOM 2596 N N . SER B 1 122 ? -9.883 0.629 5.332 1 85.25 122 SER B N 1
ATOM 2597 C CA . SER B 1 122 ? -10.305 -0.644 5.91 1 85.25 122 SER B CA 1
ATOM 2598 C C . SER B 1 122 ? -11.617 -1.121 5.305 1 85.25 122 SER B C 1
ATOM 2600 O O . SER B 1 122 ? -11.766 -2.301 4.984 1 85.25 122 SER B O 1
ATOM 2602 N N . LYS B 1 123 ? -12.5 -0.236 5.145 1 85.25 123 LYS B N 1
ATOM 2603 C CA . LYS B 1 123 ? -13.789 -0.592 4.559 1 85.25 123 LYS B CA 1
ATOM 2604 C C . LYS B 1 123 ? -13.633 -1.043 3.111 1 85.25 123 LYS B C 1
ATOM 2606 O O . LYS B 1 123 ? -14.25 -2.025 2.689 1 85.25 123 LYS B O 1
ATOM 2611 N N . PHE B 1 124 ? -12.844 -0.337 2.453 1 86.31 124 PHE B N 1
ATOM 2612 C CA . PHE B 1 124 ? -12.562 -0.658 1.058 1 86.31 124 PHE B CA 1
ATOM 2613 C C . PHE B 1 124 ? -11.914 -2.033 0.938 1 86.31 124 PHE B C 1
ATOM 2615 O O . PHE B 1 124 ? -12.383 -2.879 0.172 1 86.31 124 PHE B O 1
ATOM 2622 N N . SER B 1 125 ? -10.852 -2.209 1.641 1 90.44 125 SER B N 1
ATOM 2623 C CA . SER B 1 125 ? -10.125 -3.473 1.564 1 90.44 125 SER B CA 1
ATOM 2624 C C . SER B 1 125 ? -11.008 -4.641 1.986 1 90.44 125 SER B C 1
ATOM 2626 O O . SER B 1 125 ? -11 -5.695 1.347 1 90.44 125 SER B O 1
ATOM 2628 N N . ASP B 1 126 ? -11.82 -4.414 3.027 1 91.31 126 ASP B N 1
ATOM 2629 C CA . ASP B 1 126 ? -12.703 -5.477 3.508 1 91.31 126 ASP B CA 1
ATOM 2630 C C . ASP B 1 126 ? -13.703 -5.887 2.432 1 91.31 126 ASP B C 1
ATOM 2632 O O . ASP B 1 126 ? -13.953 -7.078 2.23 1 91.31 126 ASP B O 1
ATOM 2636 N N . GLU B 1 127 ? -14.258 -4.918 1.802 1 91.88 127 GLU B N 1
ATOM 2637 C CA . GLU B 1 127 ? -15.258 -5.188 0.775 1 91.88 127 GLU B CA 1
ATOM 2638 C C . GLU B 1 127 ? -14.648 -5.941 -0.404 1 91.88 127 GLU B C 1
ATOM 2640 O O . GLU B 1 127 ? -15.227 -6.918 -0.888 1 91.88 127 GLU B O 1
ATOM 2645 N N . VAL B 1 128 ? -13.547 -5.516 -0.865 1 94.19 128 VAL B N 1
ATOM 2646 C CA . VAL B 1 128 ? -12.883 -6.152 -1.995 1 94.19 128 VAL B CA 1
ATOM 2647 C C . VAL B 1 128 ? -12.461 -7.566 -1.614 1 94.19 128 VAL B C 1
ATOM 2649 O O . VAL B 1 128 ? -12.695 -8.5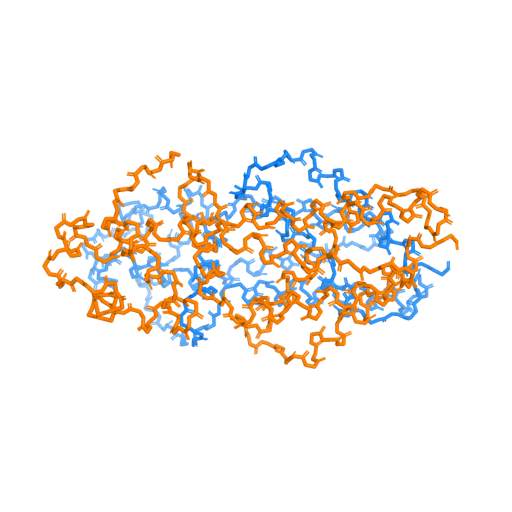16 -2.363 1 94.19 128 VAL B O 1
ATOM 2652 N N . LEU B 1 129 ? -11.891 -7.711 -0.431 1 95.44 129 LEU B N 1
ATOM 2653 C CA . LEU B 1 129 ? -11.375 -9 0.015 1 95.44 129 LEU B CA 1
ATOM 2654 C C . LEU B 1 129 ? -12.516 -9.992 0.212 1 95.44 129 LEU B C 1
ATOM 2656 O O . LEU B 1 129 ? -12.383 -11.18 -0.113 1 95.44 129 LEU B O 1
ATOM 2660 N N . LYS B 1 130 ? -13.586 -9.508 0.76 1 95.56 130 LYS B N 1
ATOM 2661 C CA . LYS B 1 130 ? -14.75 -10.367 0.934 1 95.56 130 LYS B CA 1
ATOM 2662 C C . LYS B 1 130 ? -15.234 -10.914 -0.405 1 95.56 130 LYS B C 1
ATOM 2664 O O . LYS B 1 130 ? -15.477 -12.117 -0.537 1 95.56 130 LYS B O 1
ATOM 2669 N N . ASN B 1 131 ? -15.352 -10.078 -1.346 1 94.88 131 ASN B N 1
ATOM 2670 C CA . ASN B 1 131 ? -15.836 -10.492 -2.658 1 94.88 131 ASN B CA 1
ATOM 2671 C C . ASN B 1 131 ? -14.852 -11.43 -3.352 1 94.88 131 ASN B C 1
ATOM 2673 O O . ASN B 1 131 ? -15.25 -12.445 -3.912 1 94.88 131 ASN B O 1
ATOM 2677 N N . LEU B 1 132 ? -13.578 -11.133 -3.326 1 96.44 132 LEU B N 1
ATOM 2678 C CA . LEU B 1 132 ? -12.562 -12 -3.922 1 96.44 132 LEU B CA 1
ATOM 2679 C C . LEU B 1 132 ? -12.531 -13.359 -3.232 1 96.44 132 LEU B C 1
ATOM 2681 O O . LEU B 1 132 ? -12.406 -14.391 -3.893 1 96.44 132 LEU B O 1
ATOM 2685 N N . THR B 1 133 ? -12.594 -13.336 -1.897 1 97.25 133 THR B N 1
ATOM 2686 C CA . THR B 1 133 ? -12.609 -14.586 -1.147 1 97.25 133 THR B CA 1
ATOM 2687 C C . THR B 1 133 ? -13.773 -15.469 -1.592 1 97.25 133 THR B C 1
ATOM 2689 O O . THR B 1 133 ? -13.602 -16.672 -1.798 1 97.25 133 THR B O 1
ATOM 2692 N N . ASN B 1 134 ? -14.906 -14.883 -1.74 1 95.75 134 ASN B N 1
ATOM 2693 C CA . ASN B 1 134 ? -16.078 -15.617 -2.193 1 95.75 134 ASN B CA 1
ATOM 2694 C C . ASN B 1 134 ? -15.875 -16.203 -3.588 1 95.75 134 ASN B C 1
ATOM 2696 O O . ASN B 1 134 ? -16.281 -17.328 -3.857 1 95.75 134 ASN B O 1
ATOM 2700 N N . ILE B 1 135 ? -15.297 -15.461 -4.434 1 94.81 135 ILE B N 1
ATOM 2701 C CA . ILE B 1 135 ? -15.008 -15.922 -5.789 1 94.81 135 ILE B CA 1
ATOM 2702 C C . ILE B 1 135 ? -14.109 -17.156 -5.738 1 94.81 135 ILE B C 1
ATOM 2704 O O . ILE B 1 135 ? -14.391 -18.172 -6.379 1 94.81 135 ILE B O 1
ATOM 2708 N N . PHE B 1 136 ? -13.062 -17.109 -4.977 1 96.56 136 PHE B N 1
ATOM 2709 C CA . PHE B 1 136 ? -12.125 -18.234 -4.91 1 96.56 136 PHE B CA 1
ATOM 2710 C C . PHE B 1 136 ? -12.766 -19.438 -4.23 1 96.56 136 PHE B C 1
ATOM 2712 O O . PHE B 1 136 ? -12.523 -20.578 -4.625 1 96.56 136 PHE B O 1
ATOM 2719 N N . GLN B 1 137 ? -13.57 -19.156 -3.197 1 97.06 137 GLN B N 1
ATOM 2720 C CA . GLN B 1 137 ? -14.289 -20.25 -2.559 1 97.06 137 GLN B CA 1
ATOM 2721 C C . GLN B 1 137 ? -15.203 -20.953 -3.551 1 97.06 137 GLN B C 1
ATOM 2723 O O . GLN B 1 137 ? -15.273 -22.188 -3.57 1 97.06 137 GLN B O 1
ATOM 2728 N N . GLU B 1 138 ? -15.867 -20.219 -4.312 1 93.88 138 GLU B N 1
ATOM 2729 C CA . GLU B 1 138 ? -16.75 -20.797 -5.324 1 93.88 138 GLU B CA 1
ATOM 2730 C C . GLU B 1 138 ? -15.969 -21.641 -6.316 1 93.88 138 GLU B C 1
ATOM 2732 O O . GLU B 1 138 ? -16.422 -22.719 -6.727 1 93.88 138 GLU B O 1
ATOM 2737 N N . GLN B 1 139 ? -14.789 -21.141 -6.762 1 94.38 139 GLN B N 1
ATOM 2738 C CA . GLN B 1 139 ? -13.945 -21.891 -7.68 1 94.38 139 GLN B CA 1
ATOM 2739 C C . GLN B 1 139 ? -13.5 -23.219 -7.055 1 94.38 139 GLN B C 1
ATOM 2741 O O . GLN B 1 139 ? -13.422 -24.234 -7.738 1 94.38 139 GLN B O 1
ATOM 2746 N N . ILE B 1 140 ? -13.203 -23.203 -5.793 1 96.06 140 ILE B N 1
ATOM 2747 C CA . ILE B 1 140 ? -12.805 -24.406 -5.062 1 96.06 140 ILE B CA 1
ATOM 2748 C C . ILE B 1 140 ? -13.977 -25.391 -5.004 1 96.06 140 ILE B C 1
ATOM 2750 O O . ILE B 1 140 ? -13.828 -26.578 -5.305 1 96.06 140 ILE B O 1
ATOM 2754 N N . ASP B 1 141 ? -15.125 -24.844 -4.652 1 95.75 141 ASP B N 1
ATOM 2755 C CA . ASP B 1 141 ? -16.312 -25.672 -4.496 1 95.75 141 ASP B CA 1
ATOM 2756 C C . ASP B 1 141 ? -16.703 -26.344 -5.812 1 95.75 141 ASP B C 1
ATOM 2758 O O . ASP B 1 141 ? -17.203 -27.469 -5.816 1 95.75 141 ASP B O 1
ATOM 2762 N N . LYS B 1 142 ? -16.453 -25.719 -6.898 1 93.56 142 LYS B N 1
ATOM 2763 C CA . LYS B 1 142 ? -16.766 -26.234 -8.227 1 93.56 142 LYS B CA 1
ATOM 2764 C C . LYS B 1 142 ? -15.664 -27.156 -8.734 1 93.56 142 LYS B C 1
ATOM 2766 O O . LYS B 1 142 ? -15.773 -27.719 -9.828 1 93.56 142 LYS B O 1
ATOM 2771 N N . GLY B 1 143 ? -14.578 -27.219 -8.047 1 94.62 143 GLY B N 1
ATOM 2772 C CA . GLY B 1 143 ? -13.469 -28.078 -8.406 1 94.62 143 GLY B CA 1
ATOM 2773 C C . GLY B 1 143 ? -12.617 -27.531 -9.539 1 94.62 143 GLY B C 1
ATOM 2774 O O . GLY B 1 143 ? -11.859 -28.266 -10.172 1 94.62 143 GLY B O 1
ATOM 2775 N N . LYS B 1 144 ? -12.68 -26.219 -9.734 1 93.69 144 LYS B N 1
ATOM 2776 C CA . LYS B 1 144 ? -11.961 -25.578 -10.836 1 93.69 144 LYS B CA 1
ATOM 2777 C C . LYS B 1 144 ? -10.531 -25.234 -10.43 1 93.69 144 LYS B C 1
ATOM 2779 O O . LYS B 1 144 ? -9.656 -25.078 -11.289 1 93.69 144 LYS B O 1
ATOM 2784 N N . ILE B 1 145 ? -10.352 -25.062 -9.117 1 95.62 145 ILE B N 1
ATOM 2785 C CA . ILE B 1 145 ? -9 -24.828 -8.609 1 95.62 145 ILE B CA 1
ATOM 2786 C C . ILE B 1 145 ? -8.734 -25.75 -7.43 1 95.62 145 ILE B C 1
ATOM 2788 O O . ILE B 1 145 ? -9.664 -26.312 -6.848 1 95.62 145 ILE B O 1
ATOM 2792 N N . ARG B 1 146 ? -7.438 -26.016 -7.164 1 95.81 146 ARG B N 1
ATOM 2793 C CA . ARG B 1 146 ? -7.074 -26.891 -6.051 1 95.81 146 ARG B CA 1
ATOM 2794 C C . ARG B 1 146 ? -7.48 -26.266 -4.719 1 95.81 146 ARG B C 1
ATOM 2796 O O . ARG B 1 146 ? -7.812 -25.078 -4.652 1 95.81 146 ARG B O 1
ATOM 2803 N N . LYS B 1 147 ? -7.52 -27.094 -3.67 1 96.25 147 LYS B N 1
ATOM 2804 C CA . LYS B 1 147 ? -7.891 -26.625 -2.34 1 96.25 147 LYS B CA 1
ATOM 2805 C C . LYS B 1 147 ? -6.809 -25.719 -1.755 1 96.25 147 LYS B C 1
ATOM 2807 O O . LYS B 1 147 ? -5.734 -26.203 -1.372 1 96.25 147 LYS B O 1
ATOM 2812 N N . ILE B 1 148 ? -7.074 -24.469 -1.867 1 96.5 148 ILE B N 1
ATOM 2813 C CA . ILE B 1 148 ? -6.211 -23.453 -1.276 1 96.5 148 ILE B CA 1
ATOM 2814 C C . ILE B 1 148 ? -6.996 -22.641 -0.248 1 96.5 148 ILE B C 1
ATOM 2816 O O . ILE B 1 148 ? -8.203 -22.844 -0.085 1 96.5 148 ILE B O 1
ATOM 2820 N N . ASN B 1 149 ? -6.32 -21.812 0.506 1 97.12 149 ASN B N 1
ATOM 2821 C CA . ASN B 1 149 ? -6.984 -20.844 1.362 1 97.12 149 ASN B CA 1
ATOM 2822 C C . ASN B 1 149 ? -7.555 -19.672 0.552 1 97.12 149 ASN B C 1
ATOM 2824 O O . ASN B 1 149 ? -6.805 -18.844 0.042 1 97.12 149 ASN B O 1
ATOM 2828 N N . PRO B 1 150 ? -8.836 -19.641 0.434 1 97.56 150 PRO B N 1
ATOM 2829 C CA . PRO B 1 150 ? -9.43 -18.625 -0.437 1 97.56 150 PRO B CA 1
ATOM 2830 C C . PRO B 1 150 ? -9.125 -17.203 0.028 1 97.56 150 PRO B C 1
ATOM 2832 O O . PRO B 1 150 ? -8.992 -16.281 -0.796 1 97.56 150 PRO B O 1
ATOM 2835 N N . SER B 1 151 ? -9 -16.938 1.291 1 96.19 151 SER B N 1
ATOM 2836 C CA . SER B 1 151 ? -8.672 -15.617 1.818 1 96.19 151 SER B CA 1
ATOM 2837 C C . SER B 1 151 ? -7.25 -15.219 1.458 1 96.19 151 SER B C 1
ATOM 2839 O O . SER B 1 151 ? -6.98 -14.055 1.166 1 96.19 151 SER B O 1
ATOM 2841 N N . ALA B 1 152 ? -6.379 -16.172 1.474 1 95 152 ALA B N 1
ATOM 2842 C CA . ALA B 1 152 ? -4.996 -15.891 1.086 1 95 152 ALA B CA 1
ATOM 2843 C C . ALA B 1 152 ? -4.898 -15.57 -0.403 1 95 152 ALA B C 1
ATOM 2845 O O . ALA B 1 152 ? -4.141 -14.688 -0.806 1 95 152 ALA B O 1
ATOM 2846 N N . ALA B 1 153 ? -5.625 -16.375 -1.176 1 97.12 153 ALA B N 1
ATOM 2847 C CA . ALA B 1 153 ? -5.688 -16.094 -2.607 1 97.12 153 ALA B CA 1
ATOM 2848 C C . ALA B 1 153 ? -6.227 -14.695 -2.865 1 97.12 153 ALA B C 1
ATOM 2850 O O . ALA B 1 153 ? -5.676 -13.953 -3.68 1 97.12 153 ALA B O 1
ATOM 2851 N N . ALA B 1 154 ? -7.266 -14.312 -2.137 1 96.81 154 ALA B N 1
ATOM 2852 C CA . ALA B 1 154 ? -7.879 -12.992 -2.262 1 96.81 154 ALA B CA 1
ATOM 2853 C C . ALA B 1 154 ? -6.887 -11.891 -1.902 1 96.81 154 ALA B C 1
ATOM 2855 O O . ALA B 1 154 ? -6.777 -10.891 -2.615 1 96.81 154 ALA B O 1
ATOM 2856 N N . LEU B 1 155 ? -6.195 -12.094 -0.829 1 95 155 LEU B N 1
ATOM 2857 C CA . LEU B 1 155 ? -5.23 -11.094 -0.368 1 95 155 LEU B CA 1
ATOM 2858 C C . LEU B 1 155 ? -4.09 -10.945 -1.368 1 95 155 LEU B C 1
ATOM 2860 O O . LEU B 1 155 ? -3.582 -9.836 -1.57 1 95 155 LEU B O 1
ATOM 2864 N N . THR B 1 156 ? -3.658 -12.07 -1.943 1 96.19 156 THR B N 1
ATOM 2865 C CA . THR B 1 156 ? -2.613 -12.023 -2.959 1 96.19 156 THR B CA 1
ATOM 2866 C C . THR B 1 156 ? -3.043 -11.156 -4.141 1 96.19 156 THR B C 1
ATOM 2868 O O . THR B 1 156 ? -2.312 -10.258 -4.551 1 96.19 156 THR B O 1
ATOM 2871 N N . VAL B 1 157 ? -4.234 -11.398 -4.641 1 96.62 157 VAL B N 1
ATOM 2872 C CA . VAL B 1 157 ? -4.75 -10.641 -5.773 1 96.62 157 VAL B CA 1
ATOM 2873 C C . VAL B 1 157 ? -4.918 -9.172 -5.379 1 96.62 157 VAL B C 1
ATOM 2875 O O . VAL B 1 157 ? -4.516 -8.273 -6.121 1 96.62 157 VAL B O 1
ATOM 2878 N N . PHE B 1 158 ? -5.465 -8.93 -4.242 1 94.94 158 PHE B N 1
ATOM 2879 C CA . PHE B 1 158 ? -5.676 -7.574 -3.746 1 94.94 158 PHE B CA 1
ATOM 2880 C C . PHE B 1 158 ? -4.355 -6.82 -3.652 1 94.94 158 PHE B C 1
ATOM 2882 O O . PHE B 1 158 ? -4.273 -5.652 -4.039 1 94.94 158 PHE B O 1
ATOM 2889 N N . SER B 1 159 ? -3.332 -7.449 -3.072 1 94.25 159 SER B N 1
ATOM 2890 C CA . SER B 1 159 ? -2.027 -6.816 -2.9 1 94.25 159 SER B CA 1
ATOM 2891 C C . SER B 1 159 ? -1.459 -6.352 -4.234 1 94.25 159 SER B C 1
ATOM 2893 O O . SER B 1 159 ? -0.87 -5.27 -4.324 1 94.25 159 SER B O 1
ATOM 2895 N N . VAL B 1 160 ? -1.608 -7.125 -5.246 1 93.94 160 VAL B N 1
ATOM 2896 C CA . VAL B 1 160 ? -1.083 -6.809 -6.57 1 93.94 160 VAL B CA 1
ATOM 2897 C C . VAL B 1 160 ? -1.861 -5.637 -7.168 1 93.94 160 VAL B C 1
ATOM 2899 O O . VAL B 1 160 ? -1.276 -4.746 -7.789 1 93.94 160 VAL B O 1
ATOM 2902 N N . ILE B 1 161 ? -3.152 -5.656 -6.961 1 90.44 161 ILE B N 1
ATOM 2903 C CA . ILE B 1 161 ? -3.986 -4.566 -7.457 1 90.44 161 ILE B CA 1
ATOM 2904 C C . ILE B 1 161 ? -3.553 -3.252 -6.809 1 90.44 161 ILE B C 1
ATOM 2906 O O . ILE B 1 161 ? -3.305 -2.266 -7.504 1 90.44 161 ILE B O 1
ATOM 2910 N N . VAL B 1 162 ? -3.434 -3.262 -5.527 1 89.19 162 VAL B N 1
ATOM 2911 C CA . VAL B 1 162 ? -3.086 -2.057 -4.781 1 89.19 162 VAL B CA 1
ATOM 2912 C C . VAL B 1 162 ? -1.697 -1.575 -5.195 1 89.19 162 VAL B C 1
ATOM 2914 O O . VAL B 1 162 ? -1.504 -0.393 -5.484 1 89.19 162 VAL B O 1
ATOM 2917 N N . GLU B 1 163 ? -0.778 -2.473 -5.285 1 89.38 163 GLU B N 1
ATOM 2918 C CA . GLU B 1 163 ? 0.581 -2.102 -5.672 1 89.38 163 GLU B CA 1
ATOM 2919 C C . GLU B 1 163 ? 0.626 -1.575 -7.102 1 89.38 163 GLU B C 1
ATOM 2921 O O . GLU B 1 163 ? 1.361 -0.63 -7.398 1 89.38 163 GLU B O 1
ATOM 2926 N N . GLY B 1 164 ? -0.11 -2.24 -7.977 1 87.19 164 GLY B N 1
ATOM 2927 C CA . GLY B 1 164 ? -0.184 -1.759 -9.344 1 87.19 164 GLY B CA 1
ATOM 2928 C C . GLY B 1 164 ? -0.656 -0.321 -9.453 1 87.19 164 GLY B C 1
ATOM 2929 O O . GLY B 1 164 ? -0.105 0.465 -10.227 1 87.19 164 GLY B O 1
ATOM 2930 N N . ILE B 1 165 ? -1.575 0.008 -8.672 1 84.44 165 ILE B N 1
ATOM 2931 C CA . ILE B 1 165 ? -2.123 1.36 -8.672 1 84.44 165 ILE B CA 1
ATOM 2932 C C . ILE B 1 165 ? -1.101 2.334 -8.094 1 84.44 165 ILE B C 1
ATOM 2934 O O . ILE B 1 165 ? -0.909 3.432 -8.617 1 84.44 165 ILE B O 1
ATOM 2938 N N . ILE B 1 166 ? -0.479 1.959 -7.012 1 85.25 166 ILE B N 1
ATOM 2939 C CA . ILE B 1 166 ? 0.524 2.809 -6.375 1 85.25 166 ILE B CA 1
ATOM 2940 C C . ILE B 1 166 ? 1.647 3.107 -7.367 1 85.25 166 ILE B C 1
ATOM 2942 O O . ILE B 1 166 ? 2.041 4.262 -7.535 1 85.25 166 ILE B O 1
ATOM 2946 N N . PHE B 1 167 ? 2.119 2.125 -8.039 1 84.06 167 PHE B N 1
ATOM 2947 C CA . PHE B 1 167 ? 3.232 2.295 -8.961 1 84.06 167 PHE B CA 1
ATOM 2948 C C . PHE B 1 167 ? 2.811 3.123 -10.172 1 84.06 167 PHE B C 1
ATOM 2950 O O . PHE B 1 167 ? 3.604 3.902 -10.703 1 84.06 167 PHE B O 1
ATOM 2957 N N . TRP B 1 168 ? 1.629 2.994 -10.57 1 84.06 168 TRP B N 1
ATOM 2958 C CA . TRP B 1 168 ? 1.116 3.693 -11.742 1 84.06 168 TRP B CA 1
ATOM 2959 C C . TRP B 1 168 ? 0.779 5.145 -11.406 1 84.06 168 TRP B C 1
ATOM 2961 O O . TRP B 1 168 ? 1.302 6.066 -12.039 1 84.06 168 TRP B O 1
ATOM 2971 N N . LYS B 1 169 ? 0.031 5.371 -10.328 1 79.62 169 LYS B N 1
ATOM 2972 C CA . LYS B 1 169 ? -0.579 6.68 -10.125 1 79.62 169 LYS B CA 1
ATOM 2973 C C . LYS B 1 169 ? 0.24 7.52 -9.141 1 79.62 169 LYS B C 1
ATOM 2975 O O . LYS B 1 169 ? 0.281 8.742 -9.25 1 79.62 169 LYS B O 1
ATOM 2980 N N . PHE B 1 170 ? 0.892 6.871 -8.258 1 77.81 170 PHE B N 1
ATOM 2981 C CA . PHE B 1 170 ? 1.516 7.648 -7.195 1 77.81 170 PHE B CA 1
ATOM 2982 C C . PHE B 1 170 ? 3.023 7.727 -7.395 1 77.81 170 PHE B C 1
ATOM 2984 O O . PHE B 1 170 ? 3.658 8.703 -6.996 1 77.81 170 PHE B O 1
ATOM 2991 N N . GLU B 1 171 ? 3.564 6.742 -7.961 1 76.06 171 GLU B N 1
ATOM 2992 C CA . GLU B 1 171 ? 5 6.773 -8.219 1 76.06 171 GLU B CA 1
ATOM 2993 C C . GLU B 1 171 ? 5.297 7.184 -9.656 1 76.06 171 GLU B C 1
ATOM 2995 O O . GLU B 1 171 ? 6.422 7.582 -9.977 1 76.06 171 GLU B O 1
ATOM 3000 N N . SER B 1 172 ? 4.328 7.117 -10.484 1 72.69 172 SER B N 1
ATOM 3001 C CA . SER B 1 172 ? 4.488 7.434 -11.906 1 72.69 172 SER B CA 1
ATOM 3002 C C . SER B 1 172 ? 5.641 6.645 -12.516 1 72.69 172 SER B C 1
ATOM 3004 O O . SER B 1 172 ? 6.363 7.156 -13.375 1 72.69 172 SER B O 1
ATOM 3006 N N . LYS B 1 173 ? 5.863 5.465 -12.055 1 71.06 173 LYS B N 1
ATOM 3007 C CA . LYS B 1 173 ? 6.984 4.645 -12.516 1 71.06 173 LYS B CA 1
ATOM 3008 C C . LYS B 1 173 ? 6.59 3.801 -13.719 1 71.06 173 LYS B C 1
ATOM 3010 O O . LYS B 1 173 ? 7.449 3.377 -14.5 1 71.06 173 LYS B O 1
ATOM 3015 N N . VAL B 1 174 ? 5.297 3.615 -13.695 1 73.12 174 VAL B N 1
ATOM 3016 C CA . VAL B 1 174 ? 4.852 2.738 -14.773 1 73.12 174 VAL B CA 1
ATOM 3017 C C . VAL B 1 174 ? 3.621 3.334 -15.445 1 73.12 174 VAL B C 1
ATOM 3019 O O . VAL B 1 174 ? 2.877 4.102 -14.836 1 73.12 174 VAL B O 1
ATOM 3022 N N . SER B 1 175 ? 3.52 2.973 -16.734 1 80.38 175 SER B N 1
ATOM 3023 C CA . SER B 1 175 ? 2.328 3.355 -17.484 1 80.38 175 SER B CA 1
ATOM 3024 C C . SER B 1 175 ? 1.177 2.391 -17.219 1 80.38 175 SER B C 1
ATOM 3026 O O . SER B 1 175 ? 1.368 1.336 -16.609 1 80.38 175 SER B O 1
ATOM 3028 N N . ASN B 1 176 ? 0.021 2.865 -17.625 1 78.94 176 ASN B N 1
ATOM 3029 C CA . ASN B 1 176 ? -1.13 1.97 -17.562 1 78.94 176 ASN B CA 1
ATOM 3030 C C . ASN B 1 176 ? -0.864 0.667 -18.312 1 78.94 176 ASN B C 1
ATOM 3032 O O . ASN B 1 176 ? -1.227 -0.411 -17.844 1 78.94 176 ASN B O 1
ATOM 3036 N N . ASP B 1 177 ? -0.253 0.743 -19.484 1 82.44 177 ASP B N 1
ATOM 3037 C CA . ASP B 1 177 ? 0.088 -0.433 -20.281 1 82.44 177 ASP B CA 1
ATOM 3038 C C . ASP B 1 177 ? 1.044 -1.351 -19.531 1 82.44 177 ASP B C 1
ATOM 3040 O O . ASP B 1 177 ? 0.909 -2.574 -19.578 1 82.44 177 ASP B O 1
ATOM 3044 N N . ASP B 1 178 ? 1.899 -0.799 -18.781 1 86.19 178 ASP B N 1
ATOM 3045 C CA . ASP B 1 178 ? 2.848 -1.58 -18 1 86.19 178 ASP B CA 1
ATOM 3046 C C . ASP B 1 178 ? 2.145 -2.311 -16.859 1 86.19 178 ASP B C 1
ATOM 3048 O O . ASP B 1 178 ? 2.49 -3.449 -16.531 1 86.19 178 ASP B O 1
ATOM 3052 N N . THR B 1 179 ? 1.141 -1.628 -16.344 1 86.25 179 THR B N 1
ATOM 3053 C CA . THR B 1 179 ? 0.392 -2.254 -15.258 1 86.25 179 THR B CA 1
ATOM 3054 C C . THR B 1 179 ? -0.388 -3.463 -15.766 1 86.25 179 THR B C 1
ATOM 3056 O O . THR B 1 179 ? -0.478 -4.484 -15.086 1 86.25 179 THR B O 1
ATOM 3059 N N . ASN B 1 180 ? -0.917 -3.332 -17 1 89.44 180 ASN B N 1
ATOM 3060 C CA . ASN B 1 180 ? -1.633 -4.457 -17.594 1 89.44 180 ASN B CA 1
ATOM 3061 C C . ASN B 1 180 ? -0.694 -5.621 -17.891 1 89.44 180 ASN B C 1
ATOM 3063 O O . ASN B 1 180 ? -1.067 -6.785 -17.734 1 89.44 180 ASN B O 1
ATOM 3067 N N . LYS B 1 181 ? 0.434 -5.285 -18.359 1 91.31 181 LYS B N 1
ATOM 3068 C CA . LYS B 1 181 ? 1.431 -6.324 -18.594 1 91.31 181 LYS B CA 1
ATOM 3069 C C . LYS B 1 181 ? 1.825 -7.02 -17.297 1 91.31 181 LYS B C 1
ATOM 3071 O O . LYS B 1 181 ? 1.986 -8.242 -17.266 1 91.31 181 LYS B O 1
ATOM 3076 N N . TYR B 1 182 ? 1.953 -6.238 -16.281 1 91.19 182 TYR B N 1
ATOM 3077 C CA . TYR B 1 182 ? 2.242 -6.793 -14.969 1 91.19 182 TYR B CA 1
ATOM 3078 C C . TYR B 1 182 ? 1.134 -7.738 -14.516 1 91.19 182 TYR B C 1
ATOM 3080 O O . TYR B 1 182 ? 1.405 -8.812 -13.977 1 91.19 182 TYR B O 1
ATOM 3088 N N . LEU B 1 183 ? -0.053 -7.305 -14.742 1 93.88 183 LEU B N 1
ATOM 3089 C CA . LEU B 1 183 ? -1.179 -8.156 -14.375 1 93.88 183 LEU B CA 1
ATOM 3090 C C . LEU B 1 183 ? -1.125 -9.484 -15.117 1 93.88 183 LEU B C 1
ATOM 3092 O O . LEU B 1 183 ? -1.378 -10.539 -14.531 1 93.88 183 LEU B O 1
ATOM 3096 N N . ASP B 1 184 ? -0.832 -9.445 -16.422 1 95.56 184 ASP B N 1
ATOM 3097 C CA . ASP B 1 184 ? -0.752 -10.672 -17.219 1 95.56 184 ASP B CA 1
ATOM 3098 C C . ASP B 1 184 ? 0.317 -11.609 -16.672 1 95.56 184 ASP B C 1
ATOM 3100 O O . ASP B 1 184 ? 0.088 -12.82 -16.547 1 95.56 184 ASP B O 1
ATOM 3104 N N . ASP B 1 185 ? 1.437 -11.062 -16.391 1 96.38 185 ASP B N 1
ATOM 3105 C CA . ASP B 1 185 ? 2.531 -11.859 -15.844 1 96.38 185 ASP B CA 1
ATOM 3106 C C . ASP B 1 185 ? 2.16 -12.438 -14.484 1 96.38 185 ASP B C 1
ATOM 3108 O O . ASP B 1 185 ? 2.467 -13.594 -14.195 1 96.38 185 ASP B O 1
ATOM 3112 N N . PHE B 1 186 ? 1.499 -11.633 -13.648 1 97 186 PHE B N 1
ATOM 3113 C CA . PHE B 1 186 ? 1.039 -12.086 -12.344 1 97 186 PHE B CA 1
ATOM 3114 C C . PHE B 1 186 ? 0.041 -13.234 -12.484 1 97 186 PHE B C 1
ATOM 3116 O O . PHE B 1 186 ? 0.15 -14.25 -11.797 1 97 186 PHE B O 1
ATOM 3123 N N . LEU B 1 187 ? -0.896 -13.047 -13.367 1 96.94 187 LEU B N 1
ATOM 3124 C CA . LEU B 1 187 ? -1.944 -14.055 -13.523 1 96.94 187 LEU B CA 1
ATOM 3125 C C . LEU B 1 187 ? -1.368 -15.359 -14.047 1 96.94 187 LEU B C 1
ATOM 3127 O O . LEU B 1 187 ? -1.849 -16.438 -13.688 1 96.94 187 LEU B O 1
ATOM 3131 N N . ASP B 1 188 ? -0.362 -15.289 -14.914 1 96.19 188 ASP B N 1
ATOM 3132 C CA . ASP B 1 188 ? 0.327 -16.5 -15.375 1 96.19 188 ASP B CA 1
ATOM 3133 C C . ASP B 1 188 ? 0.86 -17.312 -14.195 1 96.19 188 ASP B C 1
ATOM 3135 O O . ASP B 1 188 ? 0.645 -18.516 -14.117 1 96.19 188 ASP B O 1
ATOM 3139 N N . ILE B 1 189 ? 1.475 -16.656 -13.281 1 96.38 189 ILE B N 1
ATOM 3140 C CA . ILE B 1 189 ? 2.053 -17.312 -12.117 1 96.38 189 ILE B CA 1
ATOM 3141 C C . ILE B 1 189 ? 0.938 -17.781 -11.188 1 96.38 189 ILE B C 1
ATOM 3143 O O . ILE B 1 189 ? 0.934 -18.938 -10.75 1 96.38 189 ILE B O 1
ATOM 3147 N N . PHE B 1 190 ? -0.006 -16.906 -10.898 1 97.44 190 PHE B N 1
ATOM 3148 C CA . PHE B 1 190 ? -1.06 -17.141 -9.914 1 97.44 190 PHE B CA 1
ATOM 3149 C C . PHE B 1 190 ? -1.964 -18.281 -10.352 1 97.44 190 PHE B C 1
ATOM 3151 O O . PHE B 1 190 ? -2.227 -19.203 -9.57 1 97.44 190 PHE B O 1
ATOM 3158 N N . ILE B 1 191 ? -2.41 -18.234 -11.609 1 95.69 191 ILE B N 1
ATOM 3159 C CA . ILE B 1 191 ? -3.332 -19.25 -12.117 1 95.69 191 ILE B CA 1
ATOM 3160 C C . ILE B 1 191 ? -2.631 -20.609 -12.164 1 95.69 191 ILE B C 1
ATOM 3162 O O . ILE B 1 191 ? -3.213 -21.641 -11.797 1 95.69 191 ILE B O 1
ATOM 3166 N N . ASN B 1 192 ? -1.389 -20.656 -12.578 1 94.06 192 ASN B N 1
ATOM 3167 C CA . ASN B 1 192 ? -0.624 -21.891 -12.578 1 94.06 192 ASN B CA 1
ATOM 3168 C C . ASN B 1 192 ? -0.468 -22.453 -11.164 1 94.06 192 ASN B C 1
ATOM 3170 O O . ASN B 1 192 ? -0.354 -23.672 -10.977 1 94.06 192 ASN B O 1
ATOM 3174 N N . GLY B 1 193 ? -0.485 -21.547 -10.195 1 96 193 GLY B N 1
ATOM 3175 C CA . GLY B 1 193 ? -0.284 -21.938 -8.812 1 96 193 GLY B CA 1
ATOM 3176 C C . GLY B 1 193 ? -1.536 -22.5 -8.164 1 96 193 GLY B C 1
ATOM 3177 O O . GLY B 1 193 ? -1.458 -23.188 -7.152 1 96 193 GLY B O 1
ATOM 3178 N N . ILE B 1 194 ? -2.658 -22.219 -8.797 1 95.25 194 ILE B N 1
ATOM 3179 C CA . ILE B 1 194 ? -3.885 -22.594 -8.102 1 95.25 194 ILE B CA 1
ATOM 3180 C C . ILE B 1 194 ? -4.645 -23.641 -8.922 1 95.25 194 ILE B C 1
ATOM 3182 O O . ILE B 1 194 ? -5.668 -24.172 -8.477 1 95.25 194 ILE B O 1
ATOM 3186 N N . THR B 1 195 ? -4.164 -23.812 -10.117 1 87.69 195 THR B N 1
ATOM 3187 C CA . THR B 1 195 ? -4.852 -24.797 -10.953 1 87.69 195 THR B CA 1
ATOM 3188 C C . THR B 1 195 ? -4.32 -26.203 -10.688 1 87.69 195 THR B C 1
ATOM 3190 O O . THR B 1 195 ? -3.184 -26.359 -10.234 1 87.69 195 THR B O 1
ATOM 3193 N N . ASN B 1 196 ? -5.102 -27.203 -10.781 1 72.19 196 ASN B N 1
ATOM 3194 C CA . ASN B 1 196 ? -4.852 -28.625 -10.57 1 72.19 196 ASN B CA 1
ATOM 3195 C C . ASN B 1 196 ? -3.885 -29.188 -11.609 1 72.19 196 ASN B C 1
ATOM 3197 O O . ASN B 1 196 ? -3.875 -28.75 -12.766 1 72.19 196 ASN B O 1
#

Secondary structure (DSSP, 8-state):
------HHHHHHHHHHHHHHHHHHHHH--HHHHHHHHTS-HHHHHHHHSSHHHHHHHHHHHHHHHHHHHHHHHTS--TT--HHHHHHHHHHHHHHHHHTTHHHHHHHHHHHHS-TTSPPHHHHHHHHHHHHHHHHHHHHHHTTSS-S--HHHHHHHHHHHHHHHHIIIIIS--S-HHHHHHHHHHHHHHHHHHH--/------HHHHHHHHHHHHHHHHHHHHH--HHHHHHHHTS-HHHHHHHHSSHHHHHHHHHHHHHHHHHHHHHHHTS--TT--HHHHHHHHHHHHHHHHHTTHHHHHHHHHHHHS-TTS--HHHHHHHHHHHHHHHHHHHHHHTTSS-S--HHHHHHHHHHHHHHHHIIIIIS--S-HHHHHHHHHHHHHHHHHHH--